Protein AF-A0AAD4BTI7-F1 (afdb_monomer_lite)

Organism: NCBI:txid1328754

pLDDT: mean 73.17, std 23.06, range [28.8, 98.56]

Structure (mmCIF, N/CA/C/O backbone):
data_AF-A0AAD4BTI7-F1
#
_entry.id   AF-A0AAD4BTI7-F1
#
loop_
_atom_site.group_PDB
_atom_site.id
_atom_site.type_symbol
_atom_site.label_atom_id
_atom_site.label_alt_id
_atom_site.label_comp_id
_atom_site.label_asym_id
_atom_site.label_entity_id
_atom_site.label_seq_id
_atom_site.pdbx_PDB_ins_code
_atom_site.Cartn_x
_atom_site.Cartn_y
_atom_site.Cartn_z
_atom_site.occupancy
_atom_site.B_iso_or_equiv
_atom_site.auth_seq_id
_atom_site.auth_comp_id
_atom_site.auth_asym_id
_atom_site.auth_atom_id
_atom_site.pdbx_PDB_model_num
ATOM 1 N N . MET A 1 1 ? -58.057 36.905 96.998 1.00 42.84 1 MET A N 1
ATOM 2 C CA . MET A 1 1 ? -57.028 35.950 96.533 1.00 42.84 1 MET A CA 1
ATOM 3 C C . MET A 1 1 ? -57.250 35.734 95.048 1.00 42.84 1 MET A C 1
ATOM 5 O O . MET A 1 1 ? -58.373 35.432 94.691 1.00 42.84 1 MET A O 1
ATOM 9 N N . SER A 1 2 ? -56.323 35.870 94.119 1.00 43.56 2 SER A N 1
ATOM 10 C CA . SER A 1 2 ? -55.126 36.695 93.986 1.00 43.56 2 SER A CA 1
ATOM 11 C C . SER A 1 2 ? -54.918 36.781 92.474 1.00 43.56 2 SER A C 1
ATOM 13 O O . SER A 1 2 ? -55.011 35.772 91.779 1.00 43.56 2 SER A O 1
ATOM 15 N N . SER A 1 3 ? -54.704 37.990 91.977 1.00 47.25 3 SER A N 1
ATOM 16 C CA . SER A 1 3 ? -54.407 38.303 90.582 1.00 47.25 3 SER A CA 1
ATOM 17 C C . SER A 1 3 ? -53.059 37.708 90.160 1.00 47.25 3 SER A C 1
ATOM 19 O O . SER A 1 3 ? -52.110 37.759 90.939 1.00 47.25 3 SER A O 1
ATOM 21 N N . SER A 1 4 ? -52.931 37.217 88.924 1.00 51.62 4 SER A N 1
ATOM 22 C CA . SER A 1 4 ? -51.620 37.073 88.276 1.00 51.62 4 SER A CA 1
ATOM 23 C C . SER A 1 4 ? -51.770 37.120 86.755 1.00 51.62 4 SER A C 1
ATOM 25 O O . SER A 1 4 ? -52.083 36.129 86.098 1.00 51.62 4 SER A O 1
ATOM 27 N N . SER A 1 5 ? -51.593 38.325 86.213 1.00 50.72 5 SER A N 1
ATOM 28 C CA . SER A 1 5 ? -51.442 38.590 84.784 1.00 50.72 5 SER A CA 1
ATOM 29 C C . SER A 1 5 ? -50.003 38.287 84.373 1.00 50.72 5 SER A C 1
ATOM 31 O O . SER A 1 5 ? -49.084 39.008 84.760 1.00 50.72 5 SER A O 1
ATOM 33 N N . ALA A 1 6 ? -49.801 37.244 83.568 1.00 54.03 6 ALA A N 1
ATOM 34 C CA . ALA A 1 6 ? -48.514 36.944 82.950 1.00 54.03 6 ALA A CA 1
ATOM 35 C C . ALA A 1 6 ? -48.370 37.718 81.628 1.00 54.03 6 ALA A C 1
ATOM 37 O O . ALA A 1 6 ? -49.007 37.415 80.618 1.00 54.03 6 ALA A O 1
ATOM 38 N N . SER A 1 7 ? -47.530 38.748 81.680 1.00 53.06 7 SER A N 1
ATOM 39 C CA . SER A 1 7 ? -47.082 39.578 80.565 1.00 53.06 7 SER A CA 1
ATOM 40 C C . SER A 1 7 ? -46.252 38.755 79.572 1.00 53.06 7 SER A C 1
ATOM 42 O O . SER A 1 7 ? -45.183 38.250 79.912 1.00 53.06 7 SER A O 1
ATOM 44 N N . LYS A 1 8 ? -46.738 38.619 78.332 1.00 55.62 8 LYS A N 1
ATOM 45 C CA . LYS A 1 8 ? -45.965 38.098 77.196 1.00 55.62 8 LYS A CA 1
ATOM 46 C C . LYS A 1 8 ? -45.049 39.212 76.685 1.00 55.62 8 LYS A C 1
ATOM 48 O O . LYS A 1 8 ? -45.480 40.067 75.919 1.00 55.62 8 LYS A O 1
ATOM 53 N N . HIS A 1 9 ? -43.795 39.219 77.124 1.00 47.47 9 HIS A N 1
ATOM 54 C CA . HIS A 1 9 ? -42.741 40.001 76.482 1.00 47.47 9 HIS A CA 1
ATOM 55 C C . HIS A 1 9 ? -42.225 39.233 75.257 1.00 47.47 9 HIS A C 1
ATOM 57 O O . HIS A 1 9 ? -41.442 38.295 75.386 1.00 47.47 9 HIS A O 1
ATOM 63 N N . SER A 1 10 ? -42.682 39.631 74.067 1.00 51.66 10 SER A N 1
ATOM 64 C CA . SER A 1 10 ? -42.023 39.296 72.802 1.00 51.66 10 SER A CA 1
ATOM 65 C C . SER A 1 10 ? -40.687 40.028 72.742 1.00 51.66 10 SER A C 1
ATOM 67 O O . SER A 1 10 ? -40.633 41.228 72.479 1.00 51.66 10 SER A O 1
ATOM 69 N N . ILE A 1 11 ? -39.605 39.299 72.995 1.00 52.94 11 ILE A N 1
ATOM 70 C CA . ILE A 1 11 ? -38.251 39.747 72.688 1.00 52.94 11 ILE A CA 1
ATOM 71 C C . ILE A 1 11 ? -38.087 39.581 71.174 1.00 52.94 11 ILE A C 1
ATOM 73 O O . ILE A 1 11 ? -37.879 38.474 70.684 1.00 52.94 11 ILE A O 1
ATOM 77 N N . ASN A 1 12 ? -38.233 40.679 70.428 1.00 56.25 12 ASN A N 1
ATOM 78 C CA . ASN A 1 12 ? -37.750 40.764 69.051 1.00 56.25 12 ASN A CA 1
ATOM 79 C C . ASN A 1 12 ? -36.225 40.649 69.107 1.00 56.25 12 ASN A C 1
ATOM 81 O O . ASN A 1 12 ? -35.528 41.631 69.361 1.00 56.25 12 ASN A O 1
ATOM 85 N N . VAL A 1 13 ? -35.718 39.431 68.918 1.00 55.97 13 VAL A N 1
ATOM 86 C CA . VAL A 1 13 ? -34.302 39.182 68.665 1.00 55.97 13 VAL A CA 1
ATOM 87 C C . VAL A 1 13 ? -34.000 39.820 67.317 1.00 55.97 13 VAL A C 1
ATOM 89 O O . VAL A 1 13 ? -34.329 39.296 66.258 1.00 55.97 13 VAL A O 1
ATOM 92 N N . THR A 1 14 ? -33.445 41.023 67.376 1.00 56.34 14 THR A N 1
ATOM 93 C CA . THR A 1 14 ? -32.837 41.710 66.247 1.00 56.34 14 THR A CA 1
ATOM 94 C C . THR A 1 14 ? -31.782 40.783 65.647 1.00 56.34 14 THR A C 1
ATOM 96 O O . THR A 1 14 ? -30.771 40.518 66.301 1.00 56.34 14 THR A O 1
ATOM 99 N N . ASN A 1 15 ? -32.037 40.283 64.433 1.00 57.31 15 ASN A N 1
ATOM 100 C CA . ASN A 1 15 ? -31.070 39.564 63.606 1.00 57.31 15 ASN A CA 1
ATOM 101 C C . ASN A 1 15 ? -29.755 40.345 63.583 1.00 57.31 15 ASN A C 1
ATOM 103 O O . ASN A 1 15 ? -29.665 41.433 63.010 1.00 57.31 15 ASN A O 1
ATOM 107 N N . SER A 1 16 ? -28.756 39.805 64.278 1.00 55.41 16 SER A N 1
ATOM 108 C CA . SER A 1 16 ? -27.434 40.404 64.361 1.00 55.41 16 SER A CA 1
ATOM 109 C C . SER A 1 16 ? -26.764 40.290 62.983 1.00 55.41 16 SER A C 1
ATOM 111 O O . SER A 1 16 ? -26.857 39.221 62.374 1.00 55.41 16 SER A O 1
ATOM 113 N N . PRO A 1 17 ? -26.067 41.327 62.476 1.00 56.75 17 PRO A N 1
ATOM 114 C CA . PRO A 1 17 ? -25.443 41.327 61.144 1.00 56.75 17 PRO A CA 1
ATOM 115 C C . PRO A 1 17 ? -24.525 40.126 60.875 1.00 56.75 17 PRO A C 1
ATOM 117 O O . PRO A 1 17 ? -24.327 39.740 59.734 1.00 56.75 17 PRO A O 1
ATOM 120 N N . ILE A 1 18 ? -24.000 39.513 61.938 1.00 55.84 18 ILE A N 1
ATOM 121 C CA . ILE A 1 18 ? -23.091 38.361 61.915 1.00 55.84 18 ILE A CA 1
ATOM 122 C C . ILE A 1 18 ? -23.794 37.072 61.452 1.00 55.84 18 ILE A C 1
ATOM 124 O O . ILE A 1 18 ? -23.172 36.212 60.835 1.00 55.84 18 ILE A O 1
ATOM 128 N N . GLN A 1 19 ? -25.093 36.935 61.723 1.00 58.09 19 GLN A N 1
ATOM 129 C CA . GLN A 1 19 ? -25.856 35.730 61.390 1.00 58.09 19 GLN A CA 1
ATOM 130 C C . GLN A 1 19 ? -26.202 35.678 59.894 1.00 58.09 19 GLN A C 1
ATOM 132 O O . GLN A 1 19 ? -26.163 34.615 59.285 1.00 58.09 19 GLN A O 1
ATOM 137 N N . VAL A 1 20 ? -26.413 36.850 59.283 1.00 63.34 20 VAL A N 1
ATOM 138 C CA . VAL A 1 20 ? -26.642 37.003 57.838 1.00 63.34 20 VAL A CA 1
ATOM 139 C C . VAL A 1 20 ? -25.385 36.648 57.029 1.00 63.34 20 VAL A C 1
ATOM 141 O O . VAL A 1 20 ? -25.490 36.077 55.946 1.00 63.34 20 VAL A O 1
ATOM 144 N N . THR A 1 21 ? -24.187 36.925 57.556 1.00 63.41 21 THR A N 1
ATOM 145 C CA . THR A 1 21 ? -22.921 36.625 56.864 1.00 63.41 21 THR A CA 1
ATOM 146 C C . THR A 1 21 ? -22.621 35.125 56.809 1.00 63.41 21 THR A C 1
ATOM 148 O O . THR A 1 21 ? -22.215 34.620 55.766 1.00 63.41 21 THR A O 1
ATOM 151 N N . LEU A 1 22 ? -22.872 34.390 57.898 1.00 68.62 22 LEU A N 1
ATOM 152 C CA . LEU A 1 22 ? -22.635 32.940 57.959 1.00 68.62 22 LEU A CA 1
ATOM 153 C C . LEU A 1 22 ? -23.599 32.144 57.068 1.00 68.62 22 LEU A C 1
ATOM 155 O O . LEU A 1 22 ? -23.212 31.134 56.482 1.00 68.62 22 LEU A O 1
ATOM 159 N N . GLU A 1 23 ? -24.848 32.596 56.941 1.00 76.50 23 GLU A N 1
ATOM 160 C CA . GLU A 1 23 ? -25.830 31.967 56.052 1.00 76.50 23 GLU A CA 1
ATOM 161 C C . GLU A 1 23 ? -25.454 32.146 54.573 1.00 76.50 23 GLU A C 1
ATOM 163 O O . GLU A 1 23 ? -25.562 31.195 53.797 1.00 76.50 23 GLU A O 1
ATOM 168 N N . ALA A 1 24 ? -24.928 33.317 54.194 1.00 78.75 24 ALA A N 1
ATOM 169 C CA . ALA A 1 24 ? -24.446 33.577 52.837 1.00 78.75 24 ALA A CA 1
ATOM 170 C C . ALA A 1 24 ? -23.217 32.722 52.466 1.00 78.75 24 ALA A C 1
ATOM 172 O O . ALA A 1 24 ? -23.157 32.175 51.365 1.00 78.75 24 ALA A O 1
ATOM 173 N N . GLU A 1 25 ? -22.263 32.545 53.386 1.00 83.38 25 GLU A N 1
ATOM 174 C CA . GLU A 1 25 ? -21.095 31.674 53.169 1.00 83.38 25 GLU A CA 1
ATOM 175 C C . GLU A 1 25 ? -21.493 30.198 53.025 1.00 83.38 25 GLU A C 1
ATOM 177 O O . GLU A 1 25 ? -20.957 29.478 52.179 1.00 83.38 25 GLU A O 1
ATOM 182 N N . CYS A 1 26 ? -22.467 29.745 53.820 1.00 83.62 26 CYS A N 1
ATOM 183 C CA . CYS A 1 26 ? -22.965 28.374 53.758 1.00 83.62 26 CYS A CA 1
ATOM 184 C C . CYS A 1 26 ? -23.672 28.091 52.421 1.00 83.62 26 CYS A C 1
ATOM 186 O O . CYS A 1 26 ? -23.472 27.032 51.821 1.00 83.62 26 CYS A O 1
ATOM 188 N N . LEU A 1 27 ? -24.443 29.064 51.923 1.00 85.00 27 LEU A N 1
ATOM 189 C CA . LEU A 1 27 ? -25.140 28.978 50.640 1.00 85.00 27 LEU A CA 1
ATOM 190 C C . LEU A 1 27 ? -24.156 28.980 49.458 1.00 85.00 27 LEU A C 1
ATOM 192 O O . LEU A 1 27 ? -24.259 28.125 48.583 1.00 85.00 27 LEU A O 1
ATOM 196 N N . HIS A 1 28 ? -23.125 29.828 49.491 1.00 80.50 28 HIS A N 1
ATOM 197 C CA . HIS A 1 28 ? -22.071 29.841 48.469 1.00 80.50 28 HIS A CA 1
ATOM 198 C C . HIS A 1 28 ? -21.292 28.511 48.412 1.00 80.50 28 HIS A C 1
ATOM 200 O O . HIS A 1 28 ? -20.989 27.992 47.337 1.00 80.50 28 HIS A O 1
ATOM 206 N N . LEU A 1 29 ? -20.987 27.909 49.567 1.00 87.38 29 LEU A N 1
ATOM 207 C CA . LEU A 1 29 ? -20.290 26.619 49.626 1.00 87.38 29 LEU A CA 1
ATOM 208 C C . LEU A 1 29 ? -21.158 25.459 49.101 1.00 87.38 29 LEU A C 1
ATOM 210 O O . LEU A 1 29 ? -20.639 24.479 48.558 1.00 87.38 29 LEU A O 1
ATOM 214 N N . GLN A 1 30 ? -22.475 25.552 49.288 1.00 90.19 30 GLN A N 1
ATOM 215 C CA . GLN A 1 30 ? -23.449 24.608 48.746 1.00 90.19 30 GLN A CA 1
ATOM 216 C C . GLN A 1 30 ? -23.515 24.725 47.216 1.00 90.19 30 GLN A C 1
ATOM 218 O O . GLN A 1 30 ? -23.368 23.711 46.530 1.00 90.19 30 GLN A O 1
ATOM 223 N N . GLU A 1 31 ? -23.640 25.946 46.691 1.00 89.62 31 GLU A N 1
ATOM 224 C CA . GLU A 1 31 ? -23.652 26.229 45.251 1.00 89.62 31 GLU A CA 1
ATOM 225 C C . GLU A 1 31 ? -22.364 25.746 44.568 1.00 89.62 31 GLU A C 1
ATOM 227 O O . GLU A 1 31 ? -22.422 25.088 43.530 1.00 89.62 31 GLU A O 1
ATOM 232 N N . GLU A 1 32 ? -21.193 25.954 45.179 1.00 87.94 32 GLU A N 1
ATOM 233 C CA . GLU A 1 32 ? -19.917 25.475 44.632 1.00 87.94 32 GLU A CA 1
ATOM 234 C C . GLU A 1 32 ? -19.842 23.937 44.579 1.00 87.94 32 GLU A C 1
ATOM 236 O O . GLU A 1 32 ? -19.328 23.350 43.621 1.00 87.94 32 GLU A O 1
ATOM 241 N N . LYS A 1 33 ? -20.368 23.246 45.598 1.00 88.94 33 LYS A N 1
ATOM 242 C CA . LYS A 1 33 ? -20.420 21.775 45.622 1.00 88.94 33 LYS A CA 1
ATOM 243 C C . LYS A 1 33 ? -21.387 21.225 44.580 1.00 88.94 33 LYS A C 1
ATOM 245 O O . LYS A 1 33 ? -21.105 20.181 43.988 1.00 88.94 33 LYS A O 1
ATOM 250 N N . GLU A 1 34 ? -22.515 21.889 44.369 1.00 90.50 34 GLU A N 1
ATOM 251 C CA . GLU A 1 34 ? -23.485 21.516 43.341 1.00 90.50 34 GLU A CA 1
ATOM 252 C C . GLU A 1 34 ? -22.921 21.763 41.940 1.00 90.50 34 GLU A C 1
ATOM 254 O O . GLU A 1 34 ? -22.962 20.849 41.115 1.00 90.50 34 GLU A O 1
ATOM 259 N N . ALA A 1 35 ? -22.253 22.899 41.720 1.00 88.50 35 ALA A N 1
ATOM 260 C CA . ALA A 1 35 ? -21.544 23.199 40.479 1.00 88.50 35 ALA A CA 1
ATOM 261 C C . ALA A 1 35 ? -20.446 22.166 40.177 1.00 88.50 35 ALA A C 1
ATOM 263 O O . ALA A 1 35 ? -20.365 21.666 39.056 1.00 88.50 35 ALA A O 1
ATOM 264 N N . LYS A 1 36 ? -19.650 21.752 41.176 1.00 85.81 36 LYS A N 1
ATOM 265 C CA . LYS A 1 36 ? -18.640 20.687 41.008 1.00 85.81 36 LYS A CA 1
ATOM 266 C C . LYS A 1 36 ? -19.263 19.340 40.658 1.00 85.81 36 LYS A C 1
ATOM 268 O O . LYS A 1 36 ? -18.734 18.628 39.810 1.00 85.81 36 LYS A O 1
ATOM 273 N N . LYS A 1 37 ? -20.385 18.973 41.283 1.00 87.00 37 LYS A N 1
ATOM 274 C CA . LYS A 1 37 ? -21.107 17.734 40.946 1.00 87.00 37 LYS A CA 1
ATOM 275 C C . LYS A 1 37 ? -21.705 17.796 39.544 1.00 87.00 37 LYS A C 1
ATOM 277 O O . LYS A 1 37 ? -21.722 16.784 38.849 1.00 87.00 37 LYS A O 1
ATOM 282 N N . GLU A 1 38 ? -22.202 18.953 39.124 1.00 89.12 38 GLU A N 1
ATOM 283 C CA . GLU A 1 38 ? -22.709 19.152 37.770 1.00 89.12 38 GLU A CA 1
ATOM 284 C C . GLU A 1 38 ? -21.577 19.106 36.735 1.00 89.12 38 GLU A C 1
ATOM 286 O O . GLU A 1 38 ? -21.723 18.449 35.706 1.00 89.12 38 GLU A O 1
ATOM 291 N N . GLU A 1 39 ? -20.419 19.698 37.035 1.00 88.62 39 GLU A N 1
ATOM 292 C CA . GLU A 1 39 ? -19.218 19.576 36.207 1.00 88.62 39 GLU A CA 1
ATOM 293 C C . GLU A 1 39 ? -18.745 18.119 36.130 1.00 88.62 39 GLU A C 1
ATOM 295 O O . GLU A 1 39 ? -18.436 17.640 35.046 1.00 88.62 39 GLU A O 1
ATOM 300 N N . GLN A 1 40 ? -18.758 17.377 37.240 1.00 86.75 40 GLN A N 1
ATOM 301 C CA . GLN A 1 40 ? -18.432 15.946 37.259 1.00 86.75 40 GLN A CA 1
ATOM 302 C C . GLN A 1 40 ? -19.394 15.110 36.416 1.00 86.75 40 GLN A C 1
ATOM 304 O O . GLN A 1 40 ? -18.966 14.179 35.739 1.00 86.75 40 GLN A O 1
ATOM 309 N N . LYS A 1 41 ? -20.685 15.455 36.417 1.00 87.50 41 LYS A N 1
ATOM 310 C CA . LYS A 1 41 ? -21.686 14.794 35.573 1.00 87.50 41 LYS A CA 1
ATOM 311 C C . LYS A 1 41 ? -21.497 15.121 34.092 1.00 87.50 41 LYS A C 1
ATOM 313 O O . LYS A 1 41 ? -21.620 14.223 33.266 1.00 87.50 41 LYS A O 1
ATOM 318 N N . LYS A 1 42 ? -21.206 16.381 33.754 1.00 90.69 42 LYS A N 1
ATOM 319 C CA . LYS A 1 42 ? -21.008 16.825 32.362 1.00 90.69 42 LYS A CA 1
ATOM 320 C C . LYS A 1 42 ? -19.669 16.354 31.789 1.00 90.69 42 LYS A C 1
ATOM 322 O O . LYS A 1 42 ? -19.609 15.952 30.634 1.00 90.69 42 LYS A O 1
ATOM 327 N N . ASN A 1 43 ? -18.623 16.339 32.611 1.00 83.75 43 ASN A N 1
ATOM 328 C CA . ASN A 1 43 ? -17.246 16.048 32.220 1.00 83.75 43 ASN A CA 1
ATOM 329 C C . ASN A 1 43 ? -16.733 14.766 32.883 1.00 83.75 43 ASN A C 1
ATOM 331 O O . ASN A 1 43 ? -15.617 14.752 33.397 1.00 83.75 43 ASN A O 1
ATOM 335 N N . GLY A 1 44 ? -17.519 13.683 32.874 1.00 81.88 44 GLY A N 1
ATOM 336 C CA . GLY A 1 44 ? -17.154 12.426 33.546 1.00 81.88 44 GLY A CA 1
ATOM 337 C C . GLY A 1 44 ? -15.739 11.933 33.211 1.00 81.88 44 GLY A C 1
ATOM 338 O O . GLY A 1 44 ? -15.018 11.498 34.103 1.00 81.88 44 GLY A O 1
ATOM 339 N N . ILE A 1 45 ? -15.292 12.120 31.962 1.00 85.69 45 ILE A N 1
ATOM 340 C CA . ILE A 1 45 ? -13.935 11.781 31.491 1.00 85.69 45 ILE A CA 1
ATOM 341 C C . ILE A 1 45 ? -12.840 12.529 32.275 1.00 85.69 45 ILE A C 1
ATOM 343 O O . ILE A 1 45 ? -11.826 11.932 32.620 1.00 85.69 45 ILE A O 1
ATOM 347 N N . LYS A 1 46 ? -13.046 13.809 32.619 1.00 85.75 46 LYS A N 1
ATOM 348 C CA . LYS A 1 46 ? -12.077 14.631 33.374 1.00 85.75 46 LYS A CA 1
ATOM 349 C C . LYS A 1 46 ? -11.864 14.123 34.804 1.00 85.75 46 LYS A C 1
ATOM 351 O O . LYS A 1 46 ? -10.820 14.389 35.392 1.00 85.75 46 LYS A O 1
ATOM 356 N N . PHE A 1 47 ? -12.850 13.422 35.363 1.00 83.62 47 PHE A N 1
ATOM 357 C CA . PHE A 1 47 ? -12.849 12.958 36.751 1.00 83.62 47 PHE A CA 1
ATOM 358 C C . PHE A 1 47 ? -12.737 11.437 36.880 1.00 83.62 47 PHE A C 1
ATOM 360 O O . PHE A 1 47 ? -12.915 10.910 37.980 1.00 83.62 47 PHE A O 1
ATOM 367 N N . PHE A 1 48 ? -12.438 10.724 35.789 1.00 81.69 48 PHE A N 1
ATOM 368 C CA . PHE A 1 48 ? -12.118 9.305 35.878 1.00 81.69 48 PHE A CA 1
ATOM 369 C C . PHE A 1 48 ? -10.854 9.128 36.738 1.00 81.69 48 PHE A C 1
ATOM 371 O O . PHE A 1 48 ? -9.846 9.786 36.472 1.00 81.69 48 PHE A O 1
ATOM 378 N N . PRO A 1 49 ? -10.886 8.283 37.786 1.00 86.38 49 PRO A N 1
ATOM 379 C CA . PRO A 1 49 ? -9.716 8.044 38.617 1.00 86.38 49 PRO A CA 1
ATOM 380 C C . PRO A 1 49 ? -8.592 7.444 37.768 1.00 86.38 49 PRO A C 1
ATOM 382 O O . PRO A 1 49 ? -8.788 6.440 37.083 1.00 86.38 49 PRO A O 1
ATOM 385 N N . PHE A 1 50 ? -7.414 8.067 37.807 1.00 84.62 50 PHE A N 1
ATOM 386 C CA . PHE A 1 50 ? -6.221 7.526 37.165 1.00 84.62 50 PHE A CA 1
ATOM 387 C C . PHE A 1 50 ? -5.783 6.259 37.903 1.00 84.62 50 PHE A C 1
ATOM 389 O O . PHE A 1 50 ? -5.765 6.228 39.135 1.00 84.62 50 PHE A O 1
ATOM 396 N N . ALA A 1 51 ? -5.427 5.214 37.158 1.00 87.31 51 ALA A N 1
ATOM 397 C CA . ALA A 1 51 ? -4.769 4.060 37.751 1.00 87.31 51 ALA A CA 1
ATOM 398 C C . ALA A 1 51 ? -3.362 4.478 38.216 1.00 87.31 51 ALA A C 1
ATOM 400 O O . ALA A 1 51 ? -2.651 5.153 37.471 1.00 87.31 51 ALA A O 1
ATOM 401 N N . ASP A 1 52 ? -2.962 4.082 39.429 1.00 90.19 52 ASP A N 1
ATOM 402 C CA . ASP A 1 52 ? -1.624 4.342 39.983 1.00 90.19 52 ASP A CA 1
ATOM 403 C C . ASP A 1 52 ? -0.592 3.394 39.348 1.00 90.19 52 ASP A C 1
ATOM 405 O O . ASP A 1 52 ? -0.081 2.458 39.962 1.00 90.19 52 ASP A O 1
ATOM 409 N N . VAL A 1 53 ? -0.383 3.574 38.044 1.00 91.69 53 VAL A N 1
ATOM 410 C CA . VAL A 1 53 ? 0.536 2.795 37.215 1.00 91.69 53 VAL A CA 1
ATOM 411 C C . VAL A 1 53 ? 1.567 3.774 36.656 1.00 91.69 53 VAL A C 1
ATOM 413 O O . VAL A 1 53 ? 1.175 4.830 36.151 1.00 91.69 53 VAL A O 1
ATOM 416 N N . PRO A 1 54 ? 2.879 3.475 36.737 1.00 90.75 54 PRO A N 1
ATOM 417 C CA . PRO A 1 54 ? 3.893 4.342 36.151 1.00 90.75 54 PRO A CA 1
ATOM 418 C C . PRO A 1 54 ? 3.603 4.564 34.659 1.00 90.75 54 PRO A C 1
ATOM 420 O O . PRO A 1 54 ? 3.120 3.643 33.990 1.00 90.75 54 PRO A O 1
ATOM 423 N N . PRO A 1 55 ? 3.892 5.765 34.120 1.00 86.88 55 PRO A N 1
ATOM 424 C CA . PRO A 1 55 ? 3.665 6.040 32.711 1.00 86.88 55 PRO A CA 1
ATOM 425 C C . PRO A 1 55 ? 4.410 5.001 31.861 1.00 86.88 55 PRO A C 1
ATOM 427 O O . PRO A 1 55 ? 5.557 4.664 32.182 1.00 86.88 55 PRO A O 1
ATOM 430 N N . PRO A 1 56 ? 3.790 4.484 30.785 1.00 85.69 56 PRO A N 1
ATOM 431 C CA . PRO A 1 56 ? 4.461 3.565 29.881 1.00 85.69 56 PRO A CA 1
ATOM 432 C C . PRO A 1 56 ? 5.779 4.173 29.395 1.00 85.69 56 PRO A C 1
ATOM 434 O O . PRO A 1 56 ? 5.822 5.341 29.007 1.00 85.69 56 PRO A O 1
ATOM 437 N N . SER A 1 57 ? 6.857 3.383 29.372 1.00 89.75 57 SER A N 1
ATOM 438 C CA . SER A 1 57 ? 8.161 3.844 28.865 1.00 89.75 57 SER A CA 1
ATOM 439 C C . SER A 1 57 ? 8.123 4.242 27.383 1.00 89.75 57 SER A C 1
ATOM 441 O O . SER A 1 57 ? 9.054 4.869 26.885 1.00 89.75 57 SER A O 1
ATOM 443 N N . THR A 1 58 ? 7.055 3.884 26.671 1.00 83.19 58 THR A N 1
ATOM 444 C CA . THR A 1 58 ? 6.810 4.251 25.280 1.00 83.19 58 THR A CA 1
ATOM 445 C C . THR A 1 58 ? 5.388 4.775 25.158 1.00 83.19 58 THR A C 1
ATOM 447 O O . THR A 1 58 ? 4.444 4.098 25.562 1.00 83.19 58 THR A O 1
ATOM 450 N N . ILE A 1 59 ? 5.235 5.982 24.610 1.00 79.62 59 ILE A N 1
ATOM 451 C CA . ILE A 1 59 ? 3.919 6.561 24.333 1.00 79.62 59 ILE A CA 1
ATOM 452 C C . ILE A 1 59 ? 3.230 5.655 23.301 1.00 79.62 59 ILE A C 1
ATOM 454 O O . ILE A 1 59 ? 3.808 5.434 22.233 1.00 79.62 59 ILE A O 1
ATOM 458 N N . PRO A 1 60 ? 2.037 5.111 23.593 1.00 79.44 60 PRO A N 1
ATOM 459 C CA . PRO A 1 60 ? 1.330 4.269 22.642 1.00 79.44 60 PRO A CA 1
ATOM 460 C C . PRO A 1 60 ? 1.008 5.082 21.387 1.00 79.44 60 PRO A C 1
ATOM 462 O O . PRO A 1 60 ? 0.389 6.149 21.453 1.00 79.44 60 PRO A O 1
ATOM 465 N N . ILE A 1 61 ? 1.450 4.584 20.232 1.00 80.38 61 ILE A N 1
ATOM 466 C CA . ILE A 1 61 ? 1.171 5.216 18.946 1.00 80.38 61 ILE A CA 1
ATOM 467 C C . ILE A 1 61 ? -0.320 5.025 18.663 1.00 80.38 61 ILE A C 1
ATOM 469 O O . ILE A 1 61 ? -0.761 3.956 18.253 1.00 80.38 61 ILE A O 1
ATOM 473 N N . THR A 1 62 ? -1.106 6.064 18.938 1.00 83.69 62 THR A N 1
ATOM 474 C CA . THR A 1 62 ? -2.560 6.021 18.757 1.00 83.69 62 THR A CA 1
ATOM 475 C C . THR A 1 62 ? -2.902 6.311 17.300 1.00 83.69 62 THR A C 1
ATOM 477 O O . THR A 1 62 ? -2.390 7.264 16.708 1.00 83.69 62 THR A O 1
ATOM 480 N N . GLN A 1 63 ? -3.762 5.481 16.716 1.00 90.56 63 GLN A N 1
ATOM 481 C CA . GLN A 1 63 ? -4.271 5.668 15.359 1.00 90.56 63 GLN A CA 1
ATOM 482 C C . GLN A 1 63 ? -5.241 6.851 15.302 1.00 90.56 63 GLN A C 1
ATOM 484 O O . GLN A 1 63 ? -5.885 7.196 16.292 1.00 90.56 63 GLN A O 1
ATOM 489 N N . SER A 1 64 ? -5.378 7.467 14.124 1.00 88.94 64 SER A N 1
ATOM 490 C CA . SER A 1 64 ? -6.368 8.532 13.935 1.00 88.94 64 SER A CA 1
ATOM 491 C C . SER A 1 64 ? -7.780 8.029 14.278 1.00 88.94 64 SER A C 1
ATOM 493 O O . SER A 1 64 ? -8.171 6.967 13.777 1.00 88.94 64 SER A O 1
ATOM 495 N N . PRO A 1 65 ? -8.591 8.801 15.030 1.00 86.75 65 PRO A N 1
ATOM 496 C CA . PRO A 1 65 ? -9.986 8.456 15.306 1.00 86.75 65 PRO A CA 1
ATOM 497 C C . PRO A 1 65 ? -10.809 8.187 14.040 1.00 86.75 65 PRO A C 1
ATOM 499 O O . PRO A 1 65 ? -11.685 7.326 14.038 1.00 86.75 65 PRO A O 1
ATOM 502 N N . LEU A 1 66 ? -10.504 8.883 12.937 1.00 87.56 66 LEU A N 1
ATOM 503 C CA . LEU A 1 66 ? -11.177 8.672 11.654 1.00 87.56 66 LEU A CA 1
ATOM 504 C C . LEU A 1 66 ? -10.872 7.284 11.077 1.00 87.56 66 LEU A C 1
ATOM 506 O O . LEU A 1 66 ? -11.776 6.610 10.586 1.00 87.56 66 LEU A O 1
ATOM 510 N N . THR A 1 67 ? -9.611 6.855 11.149 1.00 91.25 67 THR A N 1
ATOM 511 C CA . THR A 1 67 ? -9.176 5.532 10.686 1.00 91.25 67 THR A CA 1
ATOM 512 C C . THR A 1 67 ? -9.833 4.438 11.517 1.00 91.25 67 THR A C 1
ATOM 514 O O . THR A 1 67 ? -10.394 3.506 10.949 1.00 91.25 67 THR A O 1
ATOM 517 N N . LEU A 1 68 ? -9.854 4.591 12.844 1.00 92.56 68 LEU A N 1
ATOM 518 C CA . LEU A 1 68 ? -10.543 3.663 13.743 1.00 92.56 68 LEU A CA 1
ATOM 519 C C . LEU A 1 68 ? -12.047 3.597 13.456 1.00 92.56 68 LEU A C 1
ATOM 521 O O . LEU A 1 68 ? -12.602 2.511 13.357 1.00 92.56 68 LEU A O 1
ATOM 525 N N . CYS A 1 69 ? -12.706 4.738 13.239 1.00 93.00 69 CYS A N 1
ATOM 526 C CA . CYS A 1 69 ? -14.133 4.772 12.912 1.00 93.00 69 CYS A CA 1
ATOM 527 C C . CYS A 1 69 ? -14.446 4.013 11.614 1.00 93.00 69 CYS A C 1
ATOM 529 O O . CYS A 1 69 ? -15.400 3.236 11.573 1.00 93.00 69 CYS A O 1
ATOM 531 N N . LYS A 1 70 ? -13.635 4.202 10.566 1.00 93.94 70 LYS A N 1
ATOM 532 C CA . LYS A 1 70 ? -13.764 3.436 9.319 1.00 93.94 70 LYS A CA 1
ATOM 533 C C . LYS A 1 70 ? -13.523 1.945 9.540 1.00 93.94 70 LYS A C 1
ATOM 535 O O . LYS A 1 70 ? -14.243 1.126 8.976 1.00 93.94 70 LYS A O 1
ATOM 540 N N . LEU A 1 71 ? -12.568 1.604 10.404 1.00 95.94 71 LEU A N 1
ATOM 541 C CA . LEU A 1 71 ? -12.207 0.221 10.687 1.00 95.94 71 LEU A CA 1
ATOM 542 C C . LEU A 1 71 ? -13.355 -0.468 11.420 1.00 95.94 71 LEU A C 1
ATOM 544 O O . LEU A 1 71 ? -13.764 -1.548 11.027 1.00 95.94 71 LEU A O 1
ATOM 548 N N . CYS A 1 72 ? -13.964 0.177 12.413 1.00 94.56 72 CYS A N 1
ATOM 549 C CA . CYS A 1 72 ? -15.135 -0.371 13.101 1.00 94.56 72 CYS A CA 1
ATOM 550 C C . CYS A 1 72 ? -16.345 -0.559 12.171 1.00 94.56 72 CYS A C 1
ATOM 552 O O . CYS A 1 72 ? -17.183 -1.420 12.418 1.00 94.56 72 CYS A O 1
ATOM 554 N N . LYS A 1 73 ? -16.450 0.228 11.094 1.00 94.56 73 LYS A N 1
ATOM 555 C CA . LYS A 1 73 ? -17.513 0.090 10.086 1.00 94.56 73 LYS A CA 1
ATOM 556 C C . LYS A 1 73 ? -17.230 -0.983 9.032 1.00 94.56 73 LYS A C 1
ATOM 558 O O . LYS A 1 73 ? -18.097 -1.239 8.203 1.00 94.56 73 LYS A O 1
ATOM 563 N N . GLY A 1 74 ? -16.034 -1.574 9.029 1.00 93.81 74 GLY A N 1
ATOM 564 C CA . GLY A 1 74 ? -15.600 -2.469 7.957 1.00 93.81 74 GLY A CA 1
ATOM 565 C C . GLY A 1 74 ? -15.393 -1.762 6.615 1.00 93.81 74 GLY A C 1
ATOM 566 O O . GLY A 1 74 ? -15.393 -2.420 5.581 1.00 93.81 74 GLY A O 1
ATOM 567 N N . GLU A 1 75 ? -15.237 -0.433 6.607 1.00 94.81 75 GLU A N 1
ATOM 568 C CA . GLU A 1 75 ? -14.941 0.319 5.385 1.00 94.81 75 GLU A CA 1
ATOM 569 C C . GLU A 1 75 ? -13.489 0.089 4.944 1.00 94.81 75 GLU A C 1
ATOM 571 O O . GLU A 1 75 ? -12.597 -0.136 5.768 1.00 94.81 75 GLU A O 1
ATOM 576 N N . TYR A 1 76 ? -13.232 0.215 3.638 1.00 95.62 76 TYR A N 1
ATOM 577 C CA . TYR A 1 76 ? -11.875 0.125 3.108 1.00 95.62 76 TYR A CA 1
ATOM 578 C C . TYR A 1 76 ? -10.957 1.199 3.708 1.00 95.62 76 TYR A C 1
ATOM 580 O O . TYR A 1 76 ? -11.269 2.399 3.706 1.00 95.62 76 TYR A O 1
ATOM 588 N N . ILE A 1 77 ? -9.778 0.769 4.163 1.00 95.12 77 ILE A N 1
ATOM 589 C CA . ILE A 1 77 ? -8.743 1.648 4.712 1.00 95.12 77 ILE A CA 1
ATOM 590 C C . ILE A 1 77 ? -7.406 1.365 4.031 1.00 95.12 77 ILE A C 1
ATOM 592 O O . ILE A 1 77 ? -6.934 0.230 3.975 1.00 95.12 77 ILE A O 1
ATOM 596 N N . SER A 1 78 ? -6.761 2.433 3.555 1.00 95.56 78 SER A N 1
ATOM 597 C CA . SER A 1 78 ? -5.388 2.372 3.045 1.00 95.56 78 SER A CA 1
ATOM 598 C C . SER A 1 78 ? -4.410 1.954 4.149 1.00 95.56 78 SER A C 1
ATOM 600 O O . SER A 1 78 ? -4.427 2.518 5.245 1.00 95.56 78 SER A O 1
ATOM 602 N N . LEU A 1 79 ? -3.503 1.024 3.836 1.00 96.94 79 LEU A N 1
ATOM 603 C CA . LEU A 1 79 ? -2.440 0.582 4.742 1.00 96.94 79 LEU A CA 1
ATOM 604 C C . LEU A 1 79 ? -1.508 1.726 5.138 1.00 96.94 79 LEU A C 1
ATOM 606 O O . LEU A 1 79 ? -0.916 1.673 6.214 1.00 96.94 79 LEU A O 1
ATOM 610 N N . TYR A 1 80 ? -1.422 2.788 4.326 1.00 96.62 80 TYR A N 1
ATOM 611 C CA . TYR A 1 80 ? -0.634 3.976 4.649 1.00 96.62 80 TYR A CA 1
ATOM 612 C C . TYR A 1 80 ? -0.925 4.505 6.059 1.00 96.62 80 TYR A C 1
ATOM 614 O O . TYR A 1 80 ? 0.010 4.832 6.788 1.00 96.62 80 TYR A O 1
ATOM 622 N N . PHE A 1 81 ? -2.195 4.518 6.480 1.00 95.75 81 PHE A N 1
ATOM 623 C CA . PHE A 1 81 ? -2.608 5.024 7.795 1.00 95.75 81 PHE A CA 1
ATOM 624 C C . PHE A 1 81 ? -2.083 4.205 8.981 1.00 95.75 81 PHE A C 1
ATOM 626 O O . PHE A 1 81 ? -2.111 4.696 10.106 1.00 95.75 81 PHE A O 1
ATOM 633 N N . PHE A 1 82 ? -1.599 2.990 8.732 1.00 96.75 82 PHE A N 1
ATOM 634 C CA . PHE A 1 82 ? -1.003 2.112 9.735 1.00 96.75 82 PHE A CA 1
ATOM 635 C C . PHE A 1 82 ? 0.533 2.092 9.667 1.00 96.75 82 PHE A C 1
ATOM 637 O O . PHE A 1 82 ? 1.178 1.508 10.535 1.00 96.75 82 PHE A O 1
ATOM 644 N N . THR A 1 83 ? 1.149 2.745 8.676 1.00 97.06 83 THR A N 1
ATOM 645 C CA . THR A 1 83 ? 2.614 2.903 8.620 1.00 97.06 83 THR A CA 1
ATOM 646 C C . THR A 1 83 ? 3.105 3.855 9.713 1.00 97.06 83 THR A C 1
ATOM 648 O O . THR A 1 83 ? 2.378 4.765 10.113 1.00 97.06 83 THR A O 1
ATOM 651 N N . ASN A 1 84 ? 4.366 3.735 10.145 1.00 95.75 84 ASN A N 1
ATOM 652 C CA . ASN A 1 84 ? 4.959 4.670 11.115 1.00 95.75 84 ASN A CA 1
ATOM 653 C C . ASN A 1 84 ? 4.846 6.136 10.662 1.00 95.75 84 ASN A C 1
ATOM 655 O O . ASN A 1 84 ? 4.529 7.032 11.453 1.00 95.75 84 ASN A O 1
ATOM 659 N N . LYS A 1 85 ? 5.054 6.374 9.361 1.00 94.44 85 LYS A N 1
ATOM 660 C CA . LYS A 1 85 ? 4.896 7.696 8.751 1.00 94.44 85 LYS A CA 1
ATOM 661 C C . LYS A 1 85 ? 3.441 8.164 8.810 1.00 94.44 85 LYS A C 1
ATOM 663 O O . LYS A 1 85 ? 3.188 9.262 9.285 1.00 94.44 85 LYS A O 1
ATOM 668 N N . GLY A 1 86 ? 2.491 7.329 8.392 1.00 94.12 86 GLY A N 1
ATOM 669 C CA . GLY A 1 86 ? 1.066 7.664 8.425 1.00 94.12 86 GLY A CA 1
ATOM 670 C C . GLY A 1 86 ? 0.539 7.930 9.837 1.00 94.12 86 GLY A C 1
ATOM 671 O O . GLY A 1 86 ? -0.260 8.845 10.026 1.00 94.12 86 GLY A O 1
ATOM 672 N N . LEU A 1 87 ? 1.033 7.199 10.840 1.00 93.88 87 LEU A N 1
ATOM 673 C CA . LEU A 1 87 ? 0.713 7.434 12.249 1.00 93.88 87 LEU A CA 1
ATOM 674 C C . LEU A 1 87 ? 1.282 8.773 12.745 1.00 93.88 87 LEU A C 1
ATOM 676 O O . LEU A 1 87 ? 0.576 9.534 13.405 1.00 93.88 87 LEU A O 1
ATOM 680 N N . THR A 1 88 ? 2.519 9.107 12.370 1.00 92.00 88 THR A N 1
ATOM 681 C CA . THR A 1 88 ? 3.138 10.407 12.696 1.00 92.00 88 THR A CA 1
ATOM 682 C C . THR A 1 88 ? 2.406 11.570 12.020 1.00 92.00 88 THR A C 1
ATOM 684 O O . THR A 1 88 ? 2.142 12.601 12.648 1.00 92.00 88 THR A O 1
ATOM 687 N N . ASP A 1 89 ? 2.030 11.399 10.752 1.00 89.56 89 ASP A N 1
ATOM 688 C CA . ASP A 1 89 ? 1.253 12.377 9.988 1.00 89.56 89 ASP A CA 1
ATOM 689 C C . ASP A 1 89 ? -0.124 12.602 10.633 1.00 89.56 89 ASP A C 1
ATOM 691 O O . ASP A 1 89 ? -0.558 13.744 10.799 1.00 89.56 89 ASP A O 1
ATOM 695 N N . ALA A 1 90 ? -0.795 11.525 11.056 1.00 87.38 90 ALA A N 1
ATOM 696 C CA . ALA A 1 90 ? -2.080 11.585 11.746 1.00 87.38 90 ALA A CA 1
ATOM 697 C C . ALA A 1 90 ? -1.995 12.318 13.094 1.00 87.38 90 ALA A C 1
ATOM 699 O O . ALA A 1 90 ? -2.847 13.158 13.392 1.00 87.38 90 ALA A O 1
ATOM 700 N N . GLN A 1 91 ? -0.957 12.050 13.889 1.00 87.88 91 GLN A N 1
ATOM 701 C CA . GLN A 1 91 ? -0.716 12.758 15.150 1.00 87.88 91 GLN A CA 1
ATOM 702 C C . GLN A 1 91 ? -0.457 14.247 14.911 1.00 87.88 91 GLN A C 1
ATOM 704 O O . GLN A 1 91 ? -1.077 15.099 15.550 1.00 87.88 91 GLN A O 1
ATOM 709 N N . SER A 1 92 ? 0.387 14.571 13.931 1.00 85.44 92 SER A N 1
ATOM 710 C CA . SER A 1 92 ? 0.685 15.956 13.548 1.00 85.44 92 SER A CA 1
ATOM 711 C C . SER A 1 92 ? -0.574 16.707 13.114 1.00 85.44 92 SER A C 1
ATOM 713 O O . SER A 1 92 ? -0.753 17.882 13.438 1.00 85.44 92 SER A O 1
ATOM 715 N N . LEU A 1 93 ? -1.480 16.016 12.418 1.00 79.38 93 LEU A N 1
ATOM 716 C CA . LEU A 1 93 ? -2.763 16.568 12.016 1.00 79.38 93 LEU A CA 1
ATOM 717 C C . LEU A 1 93 ? -3.678 16.814 13.230 1.00 79.38 93 LEU A C 1
ATOM 719 O O . LEU A 1 93 ? -4.244 17.896 13.331 1.00 79.38 93 LEU A O 1
ATOM 723 N N . SER A 1 94 ? -3.745 15.884 14.190 1.00 77.06 94 SER A N 1
ATOM 724 C CA . SER A 1 94 ? -4.565 16.026 15.408 1.00 77.06 94 SER A CA 1
ATOM 725 C C . SER A 1 94 ? -4.173 17.221 16.287 1.00 77.06 94 SER A C 1
ATOM 727 O O . SER A 1 94 ? -5.033 17.844 16.902 1.00 77.06 94 SER A O 1
ATOM 729 N N . HIS A 1 95 ? -2.890 17.591 16.299 1.00 76.12 95 HIS A N 1
ATOM 730 C CA . HIS A 1 95 ? -2.395 18.733 17.072 1.00 76.12 95 HIS A CA 1
ATOM 731 C C . HIS A 1 95 ? -2.523 20.075 16.339 1.00 76.12 95 HIS A C 1
ATOM 733 O O . HIS A 1 95 ? -2.500 21.126 16.974 1.00 76.12 95 HIS A O 1
ATOM 739 N N . SER A 1 96 ? -2.622 20.058 15.006 1.00 64.25 96 SER A N 1
ATOM 740 C CA . SER A 1 96 ? -2.557 21.264 14.172 1.00 64.25 96 SER A CA 1
ATOM 741 C C . SER A 1 96 ? -3.926 21.847 13.812 1.00 64.25 96 SER A C 1
ATOM 743 O O . SER A 1 96 ? -3.976 22.928 13.215 1.00 64.25 96 SER A O 1
ATOM 745 N N . ILE A 1 97 ? -5.024 21.143 14.073 1.00 52.66 97 ILE A N 1
ATOM 746 C CA . ILE A 1 97 ? -6.324 21.521 13.522 1.00 52.66 97 ILE A CA 1
ATOM 747 C C . ILE A 1 97 ? -7.008 22.565 14.403 1.00 52.66 97 ILE A C 1
ATOM 749 O O . ILE A 1 97 ? -7.504 22.286 15.489 1.00 52.66 97 ILE A O 1
ATOM 753 N N . ASN A 1 98 ? -7.073 23.780 13.864 1.00 65.44 98 ASN A N 1
ATOM 754 C CA . ASN A 1 98 ? -8.205 24.666 14.073 1.00 65.44 98 ASN A CA 1
ATOM 755 C C . ASN A 1 98 ? -9.329 24.119 13.169 1.00 65.44 98 ASN A C 1
ATOM 757 O O . ASN A 1 98 ? -9.211 24.217 11.944 1.00 65.44 98 ASN A O 1
ATOM 761 N N . GLU A 1 99 ? -10.331 23.449 13.752 1.00 63.59 99 GLU A N 1
ATOM 762 C CA . GLU A 1 99 ? -11.397 22.696 13.043 1.00 63.59 99 GLU A CA 1
ATOM 763 C C . GLU A 1 99 ? -12.103 23.535 11.959 1.00 63.59 99 GLU A C 1
ATOM 765 O O . GLU A 1 99 ? -12.532 22.999 10.940 1.00 63.59 99 GLU A O 1
ATOM 770 N N . ASP A 1 100 ? -12.124 24.861 12.121 1.00 76.50 100 ASP A N 1
ATOM 771 C CA . ASP A 1 100 ? -12.844 25.796 11.250 1.00 76.50 100 ASP A CA 1
ATOM 772 C C . ASP A 1 100 ? -12.068 26.259 10.003 1.00 76.50 100 ASP A C 1
ATOM 774 O O . ASP A 1 100 ? -12.550 27.093 9.232 1.00 76.50 100 ASP A O 1
ATOM 778 N N . ALA A 1 101 ? -10.845 25.773 9.780 1.00 79.31 101 ALA A N 1
ATOM 779 C CA . ALA A 1 101 ? -10.041 26.225 8.652 1.00 79.31 101 ALA A CA 1
ATOM 780 C C . ALA A 1 101 ? -10.350 25.428 7.365 1.00 79.31 101 ALA A C 1
ATOM 782 O O . ALA A 1 101 ? -10.191 24.205 7.310 1.00 79.31 101 ALA A O 1
ATOM 783 N N . PHE A 1 102 ? -10.723 26.134 6.290 1.00 86.75 102 PHE A N 1
ATOM 784 C CA . PHE A 1 102 ? -10.976 25.573 4.955 1.00 86.75 102 PHE A CA 1
ATOM 785 C C . PHE A 1 102 ? -9.843 25.926 3.979 1.00 86.75 102 PHE A C 1
ATOM 787 O O . PHE A 1 102 ? -9.344 27.050 3.966 1.00 86.75 102 PHE A O 1
ATOM 794 N N . ALA A 1 103 ? -9.443 24.968 3.144 1.00 86.38 103 ALA A N 1
ATOM 795 C CA . ALA A 1 103 ? -8.584 25.179 1.985 1.00 86.38 103 ALA A CA 1
ATOM 796 C C . ALA A 1 103 ? -9.436 25.262 0.718 1.00 86.38 103 ALA A C 1
ATOM 798 O O . ALA A 1 103 ? -10.391 24.508 0.543 1.00 86.38 103 ALA A O 1
ATOM 799 N N . LEU A 1 104 ? -9.055 26.156 -0.189 1.00 91.50 104 LEU A N 1
ATOM 800 C CA . LEU A 1 104 ? -9.648 26.238 -1.515 1.00 91.50 104 LEU A CA 1
ATOM 801 C C . LEU A 1 104 ? -8.864 25.314 -2.459 1.00 91.50 104 LEU A C 1
ATOM 803 O O . LEU A 1 104 ? -7.723 25.616 -2.806 1.00 91.50 104 LEU A O 1
ATOM 807 N N . LEU A 1 105 ? -9.452 24.183 -2.852 1.00 89.56 105 LEU A N 1
ATOM 808 C CA . LEU A 1 105 ? -8.826 23.208 -3.753 1.00 89.56 105 LEU A CA 1
ATOM 809 C C . LEU A 1 105 ? -9.618 23.098 -5.061 1.00 89.56 105 LEU A C 1
ATOM 811 O O . LEU A 1 105 ? -10.846 23.034 -5.006 1.00 89.56 105 LEU A O 1
ATOM 815 N N . PRO A 1 106 ? -8.953 23.071 -6.231 1.00 90.62 106 PRO A N 1
ATOM 816 C CA . PRO A 1 106 ? -9.620 22.719 -7.479 1.00 90.62 106 PRO A CA 1
ATOM 817 C C . PRO A 1 106 ? -10.085 21.254 -7.431 1.00 90.62 106 PRO A C 1
ATOM 819 O O . PRO A 1 106 ? -9.349 20.380 -6.967 1.00 90.62 106 PRO A O 1
ATOM 822 N N . ASP A 1 107 ? -11.309 20.996 -7.875 1.00 86.44 107 ASP A N 1
ATOM 823 C CA . ASP A 1 107 ? -11.861 19.664 -8.090 1.00 86.44 107 ASP A CA 1
ATOM 824 C C . ASP A 1 107 ? -11.403 19.075 -9.438 1.00 86.44 107 ASP A C 1
ATOM 826 O O . ASP A 1 107 ? -10.622 19.683 -10.178 1.00 86.44 107 ASP A O 1
ATOM 830 N N . GLU A 1 108 ? -11.870 17.865 -9.757 1.00 88.00 108 GLU A N 1
ATOM 831 C CA . GLU A 1 108 ? -11.512 17.165 -11.000 1.00 88.00 108 GLU A CA 1
ATOM 832 C C . GLU A 1 108 ? -12.007 17.890 -12.264 1.00 88.00 108 GLU A C 1
ATOM 834 O O . GLU A 1 108 ? -11.500 17.651 -13.358 1.00 88.00 108 GLU A O 1
ATOM 839 N N . GLN A 1 109 ? -12.973 18.800 -12.123 1.00 92.88 109 GLN A N 1
ATOM 840 C CA . GLN A 1 109 ? -13.530 19.624 -13.191 1.00 92.88 109 GLN A CA 1
ATOM 841 C C . GLN A 1 109 ? -12.844 21.001 -13.275 1.00 92.88 109 GLN A C 1
ATOM 843 O O . GLN A 1 109 ? -13.198 21.816 -14.128 1.00 92.88 109 GLN A O 1
ATOM 848 N N . GLY A 1 110 ? -11.849 21.261 -12.419 1.00 90.38 110 GLY A N 1
ATOM 849 C CA . GLY A 1 110 ? -11.128 22.530 -12.338 1.00 90.38 110 GLY A CA 1
ATOM 850 C C . GLY A 1 110 ? -11.875 23.635 -11.583 1.00 90.38 110 GLY A C 1
ATOM 851 O O . GLY A 1 110 ? -11.431 24.783 -11.603 1.00 90.38 110 GLY A O 1
ATOM 852 N N . LEU A 1 111 ? -12.988 23.325 -10.913 1.00 92.25 111 LEU A N 1
ATOM 853 C CA . LEU A 1 111 ? -13.741 24.254 -10.071 1.00 92.25 111 LEU A CA 1
ATOM 854 C C . LEU A 1 111 ? -13.183 24.249 -8.647 1.00 92.25 111 LEU A C 1
ATOM 856 O O . LEU A 1 111 ? -12.895 23.214 -8.060 1.00 92.25 111 LEU A O 1
ATOM 860 N N . HIS A 1 112 ? -13.039 25.426 -8.052 1.00 93.81 112 HIS A N 1
ATOM 861 C CA . HIS A 1 112 ? -12.524 25.542 -6.694 1.00 93.81 112 HIS A CA 1
ATOM 862 C C . HIS A 1 112 ? -13.616 25.258 -5.653 1.00 93.81 112 HIS A C 1
ATOM 864 O O . HIS A 1 112 ? -14.624 25.960 -5.600 1.00 93.81 112 HIS A O 1
ATOM 870 N N . SER A 1 113 ? -13.390 24.271 -4.788 1.00 91.12 113 SER A N 1
ATOM 871 C CA . SER A 1 113 ? -14.259 23.943 -3.654 1.00 91.12 113 SER A CA 1
ATOM 872 C C . SER A 1 113 ? -13.564 24.250 -2.325 1.00 91.12 113 SER A C 1
ATOM 874 O O . SER A 1 113 ? -12.350 24.077 -2.181 1.00 91.12 113 SER A O 1
ATOM 876 N N . PHE A 1 114 ? -14.332 24.738 -1.345 1.00 90.56 114 PHE A N 1
ATOM 877 C CA . PHE A 1 114 ? -13.859 24.867 0.031 1.00 90.56 114 PHE A CA 1
ATOM 878 C C . PHE A 1 114 ? -13.917 23.499 0.690 1.00 90.56 114 PHE A C 1
ATOM 880 O O . PHE A 1 114 ? -14.985 22.965 0.982 1.00 90.56 114 PHE A O 1
ATOM 887 N N . VAL A 1 115 ? -12.745 22.935 0.915 1.00 85.06 115 VAL A N 1
ATOM 888 C CA . VAL A 1 115 ? -12.568 21.637 1.543 1.00 85.06 115 VAL A CA 1
ATOM 889 C C . VAL A 1 115 ? -11.911 21.893 2.894 1.00 85.06 115 VAL A C 1
ATOM 891 O O . VAL A 1 115 ? -10.939 22.649 2.940 1.00 85.06 115 VAL A O 1
ATOM 894 N N . PRO A 1 116 ? -12.389 21.310 4.006 1.00 83.94 116 PRO A N 1
ATOM 895 C CA . PRO A 1 116 ? -11.700 21.428 5.288 1.00 83.94 116 PRO A CA 1
ATOM 896 C C . PRO A 1 116 ? -10.200 21.146 5.119 1.00 83.94 116 PRO A C 1
ATOM 898 O O . PRO A 1 116 ? -9.832 20.190 4.428 1.00 83.94 116 PRO A O 1
ATOM 901 N N . ILE A 1 117 ? -9.319 21.960 5.720 1.00 77.06 117 ILE A N 1
ATOM 902 C CA . ILE A 1 117 ? -7.853 21.809 5.576 1.00 77.06 117 ILE A CA 1
ATOM 903 C C . ILE A 1 117 ? -7.415 20.383 5.934 1.00 77.06 117 ILE A C 1
ATOM 905 O O . ILE A 1 117 ? -6.475 19.845 5.349 1.00 77.06 117 ILE A O 1
ATOM 909 N N . THR A 1 118 ? -8.137 19.755 6.858 1.00 71.62 118 THR A N 1
ATOM 910 C CA . THR A 1 118 ? -7.976 18.360 7.276 1.00 71.62 118 THR A CA 1
ATOM 911 C C . THR A 1 118 ? -8.084 17.389 6.098 1.00 71.62 118 THR A C 1
ATOM 913 O O . THR A 1 118 ? -7.224 16.534 5.905 1.00 71.62 118 THR A O 1
ATOM 916 N N . THR A 1 119 ? -9.094 17.581 5.251 1.00 72.06 119 THR A N 1
ATOM 917 C CA . THR A 1 119 ? -9.369 16.762 4.069 1.00 72.06 119 THR A CA 1
ATOM 918 C C . THR A 1 119 ? -8.415 17.112 2.926 1.00 72.06 119 THR A C 1
ATOM 920 O O . THR A 1 119 ? -7.955 16.223 2.210 1.00 72.06 119 THR A O 1
ATOM 923 N N . ALA A 1 120 ? -8.058 18.393 2.788 1.00 75.12 120 ALA A N 1
ATOM 924 C CA . ALA A 1 120 ? -7.093 18.868 1.801 1.00 75.12 120 ALA A CA 1
ATOM 925 C C . ALA A 1 120 ? -5.691 18.276 2.018 1.00 75.12 120 ALA A C 1
ATOM 927 O O . ALA A 1 120 ? -5.104 17.709 1.098 1.00 75.12 120 ALA A O 1
ATOM 928 N N . LYS A 1 121 ? -5.174 18.360 3.251 1.00 72.00 121 LYS A N 1
ATOM 929 C CA . LYS A 1 121 ? -3.856 17.822 3.613 1.00 72.00 121 LYS A CA 1
ATOM 930 C C . LYS A 1 121 ? -3.824 16.301 3.551 1.00 72.00 121 LYS A C 1
ATOM 932 O O . LYS A 1 121 ? -2.838 15.750 3.076 1.00 72.00 121 LYS A O 1
ATOM 937 N N . ALA A 1 122 ? -4.907 15.635 3.962 1.00 66.69 122 ALA A N 1
ATOM 938 C CA . ALA A 1 122 ? -5.006 14.185 3.862 1.00 66.69 122 ALA A CA 1
ATOM 939 C C . ALA A 1 122 ? -4.836 13.709 2.411 1.00 66.69 122 ALA A C 1
ATOM 941 O O . ALA A 1 122 ? -4.083 12.778 2.165 1.00 66.69 122 ALA A O 1
ATOM 942 N N . LYS A 1 123 ? -5.447 14.375 1.423 1.00 69.88 123 LYS A N 1
ATOM 943 C CA . LYS A 1 123 ? -5.309 13.963 0.015 1.00 69.88 123 LYS A CA 1
ATOM 944 C C . LYS A 1 123 ? -3.894 14.118 -0.551 1.00 69.88 123 LYS A C 1
ATOM 946 O O . LYS A 1 123 ? -3.558 13.427 -1.503 1.00 69.88 123 LYS A O 1
ATOM 951 N N . GLN A 1 124 ? -3.076 15.013 -0.001 1.00 68.06 124 GLN A N 1
ATOM 952 C CA . GLN A 1 124 ? -1.801 15.387 -0.616 1.00 68.06 124 GLN A CA 1
ATOM 953 C C . GLN A 1 124 ? -0.622 14.481 -0.219 1.00 68.06 124 GLN A C 1
ATOM 955 O O . GLN A 1 124 ? 0.428 14.558 -0.854 1.00 68.06 124 GLN A O 1
ATOM 960 N N . SER A 1 125 ? -0.772 13.628 0.803 1.00 74.00 125 SER A N 1
ATOM 961 C CA . SER A 1 125 ? 0.316 12.770 1.303 1.00 74.00 125 SER A CA 1
ATOM 962 C C . SER A 1 125 ? -0.001 11.276 1.377 1.00 74.00 125 SER A C 1
ATOM 964 O O . SER A 1 125 ? 0.891 10.500 1.727 1.00 74.00 125 SER A O 1
ATOM 966 N N . ILE A 1 126 ? -1.230 10.854 1.061 1.00 86.00 126 ILE A N 1
ATOM 967 C CA . ILE A 1 126 ? -1.587 9.433 1.108 1.00 86.00 126 ILE A CA 1
ATOM 968 C C . ILE A 1 126 ? -0.894 8.713 -0.047 1.00 86.00 126 ILE A C 1
ATOM 970 O O . ILE A 1 126 ? -1.225 8.915 -1.212 1.00 86.00 126 ILE A O 1
ATOM 974 N N . ILE A 1 127 ? 0.062 7.857 0.306 1.00 91.94 127 ILE A N 1
ATOM 975 C CA . ILE A 1 127 ? 0.681 6.908 -0.617 1.00 91.94 127 ILE A CA 1
ATOM 976 C C . ILE A 1 127 ? -0.337 5.792 -0.873 1.00 91.94 127 ILE A C 1
ATOM 978 O O . ILE A 1 127 ? -0.934 5.263 0.072 1.00 91.94 127 ILE A O 1
ATOM 982 N N . GLU A 1 128 ? -0.569 5.447 -2.138 1.00 94.00 128 GLU A N 1
ATOM 983 C CA . GLU A 1 128 ? -1.443 4.326 -2.476 1.00 94.00 128 GLU A CA 1
ATOM 984 C C . GLU A 1 128 ? -0.828 2.999 -2.016 1.00 94.00 128 GLU A C 1
ATOM 986 O O . GLU A 1 128 ? 0.390 2.844 -1.968 1.00 94.00 128 GLU A O 1
ATOM 991 N N . ASN A 1 129 ? -1.662 2.003 -1.695 1.00 93.94 129 ASN A N 1
ATOM 992 C CA . ASN A 1 129 ? -1.170 0.708 -1.206 1.00 93.94 129 ASN A CA 1
ATOM 993 C C . ASN A 1 129 ? -0.192 0.035 -2.185 1.00 93.94 129 ASN A C 1
ATOM 995 O O . ASN A 1 129 ? 0.716 -0.661 -1.745 1.00 93.94 129 ASN A O 1
ATOM 999 N N . CYS A 1 130 ? -0.368 0.237 -3.496 1.00 95.75 130 CYS A N 1
ATOM 1000 C CA . CYS A 1 130 ? 0.518 -0.320 -4.519 1.00 95.75 130 CYS A CA 1
ATOM 1001 C C . CYS A 1 130 ? 1.893 0.361 -4.592 1.00 95.75 130 CYS A C 1
ATOM 1003 O O . CYS A 1 130 ? 2.805 -0.202 -5.195 1.00 95.75 130 CYS A O 1
ATOM 1005 N N . ASP A 1 131 ? 2.039 1.532 -3.971 1.00 96.38 131 ASP A N 1
ATOM 1006 C CA . ASP A 1 131 ? 3.268 2.327 -3.951 1.00 96.38 131 ASP A CA 1
ATOM 1007 C C . ASP A 1 131 ? 4.005 2.219 -2.604 1.00 96.38 131 ASP A C 1
ATOM 1009 O O . ASP A 1 131 ? 5.048 2.845 -2.398 1.00 96.38 131 ASP A O 1
ATOM 1013 N N . LEU A 1 132 ? 3.475 1.428 -1.664 1.00 96.62 132 LEU A N 1
ATOM 1014 C CA . LEU A 1 132 ? 4.138 1.160 -0.394 1.00 96.62 132 LEU A CA 1
ATOM 1015 C C . LEU A 1 132 ? 5.355 0.258 -0.600 1.00 96.62 132 LEU A C 1
ATOM 1017 O O . LEU A 1 132 ? 5.315 -0.750 -1.305 1.00 96.62 132 LEU A O 1
ATOM 1021 N N . THR A 1 133 ? 6.442 0.590 0.091 1.00 96.62 133 THR A N 1
ATOM 1022 C CA . THR A 1 133 ? 7.600 -0.303 0.187 1.00 96.62 133 THR A CA 1
ATOM 1023 C C . THR A 1 133 ? 7.275 -1.510 1.061 1.00 96.62 133 THR A C 1
ATOM 1025 O O . THR A 1 133 ? 6.429 -1.438 1.952 1.00 96.62 133 THR A O 1
ATOM 1028 N N . TRP A 1 134 ? 7.999 -2.615 0.875 1.00 96.25 134 TRP A N 1
ATOM 1029 C CA . TRP A 1 134 ? 7.757 -3.810 1.682 1.00 96.25 134 TRP A CA 1
ATOM 1030 C C . TRP A 1 134 ? 7.945 -3.569 3.185 1.00 96.25 134 TRP A C 1
ATOM 1032 O O . TRP A 1 134 ? 7.136 -4.029 3.978 1.00 96.25 134 TRP A O 1
ATOM 1042 N N . THR A 1 135 ? 8.954 -2.789 3.583 1.00 97.00 135 THR A N 1
ATOM 1043 C CA . THR A 1 135 ? 9.161 -2.417 4.992 1.00 97.00 135 THR A CA 1
ATOM 1044 C C . THR A 1 135 ? 7.949 -1.682 5.564 1.00 97.00 135 THR A C 1
ATOM 1046 O O . THR A 1 135 ? 7.527 -1.961 6.679 1.00 97.00 135 THR A O 1
ATOM 1049 N N . GLN A 1 136 ? 7.348 -0.774 4.789 1.00 97.62 136 GLN A N 1
ATOM 1050 C CA . GLN A 1 136 ? 6.137 -0.067 5.209 1.00 97.62 136 GLN A CA 1
ATOM 1051 C C . GLN A 1 136 ? 4.928 -0.998 5.289 1.00 97.62 136 GLN A C 1
ATOM 1053 O O . GLN A 1 136 ? 4.102 -0.824 6.180 1.00 97.62 136 GLN A O 1
ATOM 1058 N N . ILE A 1 137 ? 4.817 -1.977 4.385 1.00 97.69 137 ILE A N 1
ATOM 1059 C CA . ILE A 1 137 ? 3.781 -3.013 4.460 1.00 97.69 137 ILE A CA 1
ATOM 1060 C C . ILE A 1 137 ? 3.978 -3.835 5.736 1.00 97.69 137 ILE A C 1
ATOM 1062 O O . ILE A 1 137 ? 3.041 -3.951 6.519 1.00 97.69 137 ILE A O 1
ATOM 1066 N N . ASP A 1 138 ? 5.187 -4.331 6.009 1.00 96.88 138 ASP A N 1
ATOM 1067 C CA . ASP A 1 138 ? 5.481 -5.081 7.233 1.00 96.88 138 ASP A CA 1
ATOM 1068 C C . ASP A 1 138 ? 5.083 -4.266 8.476 1.00 96.88 138 ASP A C 1
ATOM 1070 O O . ASP A 1 138 ? 4.317 -4.753 9.300 1.00 96.88 138 ASP A O 1
ATOM 1074 N N . GLU A 1 139 ? 5.480 -2.997 8.589 1.00 96.56 139 GLU A N 1
ATOM 1075 C CA . GLU A 1 139 ? 5.051 -2.120 9.693 1.00 96.56 139 GLU A CA 1
ATOM 1076 C C . GLU A 1 139 ? 3.522 -1.963 9.776 1.00 96.56 139 GLU A C 1
ATOM 1078 O O . GLU A 1 139 ? 2.920 -2.145 10.838 1.00 96.56 139 GLU A O 1
ATOM 1083 N N . ALA A 1 140 ? 2.882 -1.634 8.650 1.00 97.62 140 ALA A N 1
ATOM 1084 C CA . ALA A 1 140 ? 1.453 -1.353 8.585 1.00 97.62 140 ALA A CA 1
ATOM 1085 C C . ALA A 1 140 ? 0.594 -2.567 8.939 1.00 97.62 140 ALA A C 1
ATOM 1087 O O . ALA A 1 140 ? -0.422 -2.424 9.616 1.00 97.62 140 ALA A O 1
ATOM 1088 N N . THR A 1 141 ? 0.996 -3.762 8.508 1.00 97.06 141 THR A N 1
ATOM 1089 C CA . THR A 1 141 ? 0.247 -4.997 8.772 1.00 97.06 141 THR A CA 1
ATOM 1090 C C . THR A 1 141 ? 0.192 -5.318 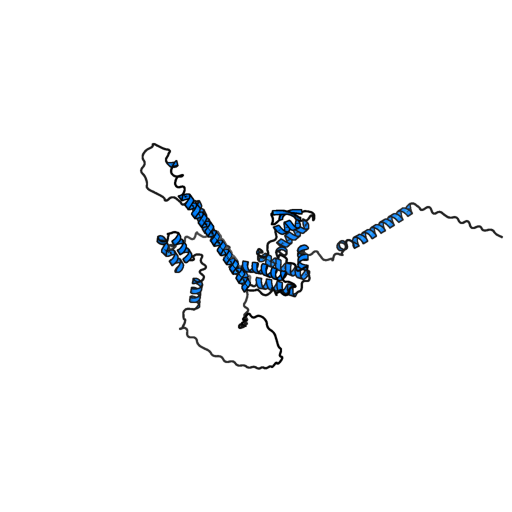10.262 1.00 97.06 141 THR A C 1
ATOM 1092 O O . THR A 1 141 ? -0.884 -5.627 10.772 1.00 97.06 141 THR A O 1
ATOM 1095 N N . HIS A 1 142 ? 1.299 -5.150 10.993 1.00 96.62 142 HIS A N 1
ATOM 1096 C CA . HIS A 1 142 ? 1.324 -5.349 12.444 1.00 96.62 142 HIS A CA 1
ATOM 1097 C C . HIS A 1 142 ? 0.368 -4.387 13.161 1.00 96.62 142 HIS A C 1
ATOM 1099 O O . HIS A 1 142 ? -0.459 -4.822 13.967 1.00 96.62 142 HIS A O 1
ATOM 1105 N N . HIS A 1 143 ? 0.432 -3.092 12.836 1.00 96.56 143 HIS A N 1
ATOM 1106 C CA . HIS A 1 143 ? -0.449 -2.093 13.443 1.00 96.56 143 HIS A CA 1
ATOM 1107 C C . HIS A 1 143 ? -1.918 -2.295 13.066 1.00 96.56 143 HIS A C 1
ATOM 1109 O O . HIS A 1 143 ? -2.786 -2.123 13.918 1.00 96.56 143 HIS A O 1
ATOM 1115 N N . MET A 1 144 ? -2.211 -2.691 11.825 1.00 97.38 144 MET A N 1
ATOM 1116 C CA . MET A 1 144 ? -3.579 -2.949 11.382 1.00 97.38 144 MET A CA 1
ATOM 1117 C C . MET A 1 144 ? -4.188 -4.169 12.082 1.00 97.38 144 MET A C 1
ATOM 1119 O O . MET A 1 144 ? -5.321 -4.085 12.545 1.00 97.38 144 MET A O 1
ATOM 1123 N N . ILE A 1 145 ? -3.451 -5.279 12.228 1.00 97.62 145 ILE A N 1
ATOM 1124 C CA . ILE A 1 145 ? -3.935 -6.442 12.996 1.00 97.62 145 ILE A CA 1
ATOM 1125 C C . ILE A 1 145 ? -4.233 -6.048 14.443 1.00 97.62 145 ILE A C 1
ATOM 1127 O O . ILE A 1 145 ? -5.266 -6.441 14.983 1.00 97.62 145 ILE A O 1
ATOM 1131 N N . GLN A 1 146 ? -3.351 -5.268 15.070 1.00 96.25 146 GLN A N 1
ATOM 1132 C CA . GLN A 1 146 ? -3.569 -4.790 16.433 1.00 96.25 146 GLN A CA 1
ATOM 1133 C C . GLN A 1 146 ? -4.820 -3.901 16.522 1.00 96.25 146 GLN A C 1
ATOM 1135 O O . GLN A 1 146 ? -5.659 -4.121 17.392 1.00 96.25 146 GLN A O 1
ATOM 1140 N N . ALA A 1 147 ? -4.998 -2.981 15.569 1.00 96.06 147 ALA A N 1
ATOM 1141 C CA . ALA A 1 147 ? -6.191 -2.141 15.457 1.00 96.06 147 ALA A CA 1
ATOM 1142 C C . ALA A 1 147 ? -7.479 -2.964 15.347 1.00 96.06 147 ALA A C 1
ATOM 1144 O O . ALA A 1 147 ? -8.476 -2.663 15.993 1.00 96.06 147 ALA A O 1
ATOM 1145 N N . MET A 1 148 ? -7.463 -4.011 14.516 1.00 97.31 148 MET A N 1
ATOM 1146 C CA . MET A 1 148 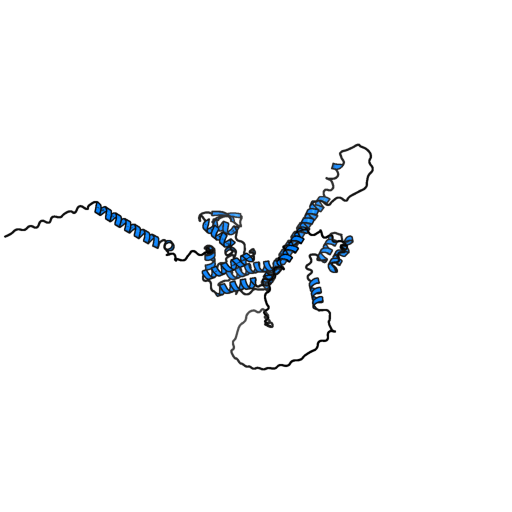? -8.619 -4.883 14.308 1.00 97.31 148 MET A CA 1
ATOM 1147 C C . MET A 1 148 ? -8.978 -5.651 15.580 1.00 97.31 148 MET A C 1
ATOM 1149 O O . MET A 1 148 ? -10.160 -5.785 15.885 1.00 97.31 148 MET A O 1
ATOM 1153 N N . LYS A 1 149 ? -7.978 -6.110 16.344 1.00 96.56 149 LYS A N 1
ATOM 1154 C CA . LYS A 1 149 ? -8.195 -6.755 17.649 1.00 96.56 149 LYS A CA 1
ATOM 1155 C C . LYS A 1 149 ? -8.824 -5.796 18.654 1.00 96.56 149 LYS A C 1
ATOM 1157 O O . LYS A 1 149 ? -9.772 -6.165 19.334 1.00 96.56 149 LYS A O 1
ATOM 1162 N N . GLU A 1 150 ? -8.312 -4.571 18.731 1.00 93.81 150 GLU A N 1
ATOM 1163 C CA . GLU A 1 150 ? -8.843 -3.525 19.616 1.00 93.81 150 GLU A CA 1
ATOM 1164 C C . GLU A 1 150 ? -10.254 -3.079 19.214 1.00 93.81 150 GLU A C 1
ATOM 1166 O O . GLU A 1 150 ? -11.058 -2.732 20.072 1.00 93.81 150 GLU A O 1
ATOM 1171 N N . ALA A 1 151 ? -10.571 -3.137 17.920 1.00 95.25 151 ALA A N 1
ATOM 1172 C CA . ALA A 1 151 ? -11.904 -2.896 17.377 1.00 95.25 151 ALA A CA 1
ATOM 1173 C C . ALA A 1 151 ? -12.815 -4.142 17.401 1.00 95.25 151 ALA A C 1
ATOM 1175 O O . ALA A 1 151 ? -13.855 -4.135 16.746 1.00 95.25 151 ALA A O 1
ATOM 1176 N N . GLU A 1 152 ? -12.421 -5.203 18.118 1.00 96.25 152 GLU A N 1
ATOM 1177 C CA . GLU A 1 152 ? -13.199 -6.435 18.320 1.00 96.25 152 GLU A CA 1
ATOM 1178 C C . GLU A 1 152 ? -13.676 -7.096 17.013 1.00 96.25 152 GLU A C 1
ATOM 1180 O O . GLU A 1 152 ? -14.783 -7.632 16.919 1.00 96.25 152 GLU A O 1
ATOM 1185 N N . TRP A 1 153 ? -12.839 -7.068 15.972 1.00 97.38 153 TRP A N 1
ATOM 1186 C CA . TRP A 1 153 ? -13.147 -7.765 14.724 1.00 97.38 153 TRP A CA 1
ATOM 1187 C C . TRP A 1 153 ? -13.256 -9.285 14.936 1.00 97.38 153 TRP A C 1
ATOM 1189 O O . TRP A 1 153 ? -12.524 -9.838 15.761 1.00 97.38 153 TRP A O 1
ATOM 1199 N N . PRO A 1 154 ? -14.098 -9.990 14.149 1.00 97.31 154 PRO A N 1
ATOM 1200 C CA . PRO A 1 154 ? -14.163 -11.449 14.189 1.00 97.31 154 PRO A CA 1
ATOM 1201 C C . PRO A 1 154 ? -12.784 -12.082 13.980 1.00 97.31 154 PRO A C 1
ATOM 1203 O O . PRO A 1 154 ? -12.073 -11.742 13.027 1.00 97.31 154 PRO A O 1
ATOM 1206 N N . GLU A 1 155 ? -12.415 -13.023 14.851 1.00 97.69 155 GLU A N 1
ATOM 1207 C CA . GLU A 1 155 ? -11.091 -13.656 14.845 1.00 97.69 155 GLU A CA 1
ATOM 1208 C C . GLU A 1 155 ? -10.806 -14.340 13.499 1.00 97.69 155 GLU A C 1
ATOM 1210 O O . GLU A 1 155 ? -9.683 -14.300 13.003 1.00 97.69 155 GLU A O 1
ATOM 1215 N N . GLU A 1 156 ? -11.827 -14.889 12.837 1.00 96.81 156 GLU A N 1
ATOM 1216 C CA . GLU A 1 156 ? -11.701 -15.501 11.515 1.00 96.81 156 GLU A CA 1
ATOM 1217 C C . GLU A 1 156 ? -11.208 -14.503 10.456 1.00 96.81 156 GLU A C 1
ATOM 1219 O O . GLU A 1 156 ? -10.392 -14.860 9.602 1.00 96.81 156 GLU A O 1
ATOM 1224 N N . HIS A 1 157 ? -11.662 -13.246 10.517 1.00 97.25 157 HIS A N 1
ATOM 1225 C CA . HIS A 1 157 ? -11.224 -12.192 9.599 1.00 97.25 157 HIS A CA 1
ATOM 1226 C C . HIS A 1 157 ? -9.777 -11.780 9.885 1.00 97.25 157 HIS A C 1
ATOM 1228 O O . HIS A 1 157 ? -8.982 -11.637 8.954 1.00 97.25 157 HIS A O 1
ATOM 1234 N N . ILE A 1 158 ? -9.421 -11.646 11.166 1.00 97.88 158 ILE A N 1
ATOM 1235 C CA . ILE A 1 158 ? -8.058 -11.318 11.602 1.00 97.88 158 ILE A CA 1
ATOM 1236 C C . ILE A 1 158 ? -7.084 -12.418 11.157 1.00 97.88 158 ILE A C 1
ATOM 1238 O O . ILE A 1 158 ? -6.040 -12.122 10.577 1.00 97.88 158 ILE A O 1
ATOM 1242 N N . GLN A 1 159 ? -7.441 -13.691 11.352 1.00 98.00 159 GLN A N 1
ATOM 1243 C CA . GLN A 1 159 ? -6.621 -14.840 10.960 1.00 98.00 159 GLN A CA 1
ATOM 1244 C C . GLN A 1 159 ? -6.491 -14.991 9.441 1.00 98.00 159 GLN A C 1
ATOM 1246 O O . GLN A 1 159 ? -5.415 -15.343 8.951 1.00 98.00 159 GLN A O 1
ATOM 1251 N N . ALA A 1 160 ? -7.553 -14.715 8.677 1.00 97.62 160 ALA A N 1
ATOM 1252 C CA . ALA A 1 160 ? -7.490 -14.724 7.216 1.00 97.62 160 ALA A CA 1
ATOM 1253 C C . ALA A 1 160 ? -6.504 -13.669 6.690 1.00 97.62 160 ALA A C 1
ATOM 1255 O O . ALA A 1 160 ? -5.657 -13.979 5.851 1.00 97.62 160 ALA A O 1
ATOM 1256 N N . LEU A 1 161 ? -6.577 -12.446 7.223 1.00 97.62 161 LEU A N 1
ATOM 1257 C CA . LEU A 1 161 ? -5.719 -11.331 6.827 1.00 97.62 161 LEU A CA 1
ATOM 1258 C C . LEU A 1 161 ? -4.263 -11.518 7.295 1.00 97.62 161 LEU A C 1
ATOM 1260 O O . LEU A 1 161 ? -3.327 -11.312 6.523 1.00 97.62 161 LEU A O 1
ATOM 1264 N N . PHE A 1 162 ? -4.056 -12.005 8.521 1.00 97.94 162 PHE A N 1
ATOM 1265 C CA . PHE A 1 162 ? -2.732 -12.384 9.016 1.00 97.94 162 PHE A CA 1
ATOM 1266 C C . PHE A 1 162 ? -2.107 -13.496 8.162 1.00 97.94 162 PHE A C 1
ATOM 1268 O O . PHE A 1 162 ? -0.966 -13.380 7.715 1.00 97.94 162 PHE A O 1
ATOM 1275 N N . GLY A 1 163 ? -2.869 -14.557 7.876 1.00 98.31 163 GLY A N 1
ATOM 1276 C CA . GLY A 1 163 ? -2.422 -15.662 7.032 1.00 98.31 163 GLY A CA 1
ATOM 1277 C C . GLY A 1 163 ? -2.072 -15.218 5.612 1.00 98.31 163 GLY A C 1
ATOM 1278 O O . GLY A 1 163 ? -1.102 -15.712 5.043 1.00 98.31 163 GLY A O 1
ATOM 1279 N N . PHE A 1 164 ? -2.816 -14.263 5.056 1.00 98.44 164 PHE A N 1
ATOM 1280 C CA . PHE A 1 164 ? -2.518 -13.651 3.764 1.00 98.44 164 PHE A CA 1
ATOM 1281 C C . PHE A 1 164 ? -1.154 -12.961 3.740 1.00 98.44 164 PHE A C 1
ATOM 1283 O O . PHE A 1 164 ? -0.328 -13.276 2.884 1.00 98.44 164 PHE A O 1
ATOM 1290 N N . TRP A 1 165 ? -0.889 -12.056 4.685 1.00 98.25 165 TRP A N 1
ATOM 1291 C CA . TRP A 1 165 ? 0.386 -11.338 4.725 1.00 98.25 165 TRP A CA 1
ATOM 1292 C C . TRP A 1 165 ? 1.565 -12.252 5.043 1.00 98.25 165 TRP A C 1
ATOM 1294 O O . TRP A 1 165 ? 2.610 -12.124 4.411 1.00 98.25 165 TRP A O 1
ATOM 1304 N N . MET A 1 166 ? 1.380 -13.236 5.927 1.00 98.00 166 MET A N 1
ATOM 1305 C CA . MET A 1 166 ? 2.383 -14.277 6.164 1.00 98.00 166 MET A CA 1
ATOM 1306 C C . MET A 1 166 ? 2.695 -15.060 4.886 1.00 98.00 166 MET A C 1
ATOM 1308 O O . MET A 1 166 ? 3.862 -15.238 4.546 1.00 98.00 166 MET A O 1
ATOM 1312 N N . ASN A 1 167 ? 1.675 -15.490 4.139 1.00 98.38 167 ASN A N 1
ATOM 1313 C CA . ASN A 1 167 ? 1.881 -16.225 2.892 1.00 98.38 167 ASN A CA 1
ATOM 1314 C C . ASN A 1 167 ? 2.572 -15.370 1.820 1.00 98.38 167 ASN A C 1
ATOM 1316 O O . ASN A 1 167 ? 3.393 -15.895 1.073 1.00 98.38 167 ASN A O 1
ATOM 1320 N N . LEU A 1 168 ? 2.281 -14.066 1.750 1.00 98.06 168 LEU A N 1
ATOM 1321 C CA . LEU A 1 168 ? 2.979 -13.153 0.841 1.00 98.06 168 LEU A CA 1
ATOM 1322 C C . LEU A 1 168 ? 4.438 -12.924 1.259 1.00 98.06 168 LEU A C 1
ATOM 1324 O O . LEU A 1 168 ? 5.319 -12.923 0.403 1.00 98.06 168 LEU A O 1
ATOM 1328 N N . GLY A 1 169 ? 4.703 -12.767 2.558 1.00 97.19 169 GLY A N 1
ATOM 1329 C CA . GLY A 1 169 ? 6.059 -12.617 3.094 1.00 97.19 169 GLY A CA 1
ATOM 1330 C C . GLY A 1 169 ? 6.922 -13.867 2.916 1.00 97.19 169 GLY A C 1
ATOM 1331 O O . GLY A 1 169 ? 8.129 -13.752 2.737 1.00 97.19 169 GLY A O 1
ATOM 1332 N N . MET A 1 170 ? 6.301 -15.049 2.904 1.00 97.56 170 MET A N 1
ATOM 1333 C CA . MET A 1 170 ? 6.961 -16.337 2.665 1.00 97.56 170 MET A CA 1
ATOM 1334 C C . MET A 1 170 ? 7.032 -16.728 1.181 1.00 97.56 170 MET A C 1
ATOM 1336 O O . MET A 1 170 ? 7.539 -17.801 0.861 1.00 97.56 170 MET A O 1
ATOM 1340 N N . HIS A 1 171 ? 6.501 -15.911 0.270 1.00 98.12 171 HIS A N 1
ATOM 1341 C CA . HIS A 1 171 ? 6.495 -16.223 -1.154 1.00 98.12 171 HIS A CA 1
ATOM 1342 C C . HIS A 1 171 ? 7.910 -16.121 -1.742 1.00 98.12 171 HIS A C 1
ATOM 1344 O O . HIS A 1 171 ? 8.606 -15.143 -1.484 1.00 98.12 171 HIS A O 1
ATOM 1350 N N . ASP A 1 172 ? 8.314 -17.053 -2.612 1.00 97.69 172 ASP A N 1
ATOM 1351 C CA . ASP A 1 172 ? 9.668 -17.076 -3.202 1.00 97.69 172 ASP A CA 1
ATOM 1352 C C . ASP A 1 172 ? 10.045 -15.748 -3.885 1.00 97.69 172 ASP A C 1
ATOM 1354 O O . ASP A 1 172 ? 11.185 -15.288 -3.824 1.00 97.69 172 ASP A O 1
ATOM 1358 N N . TRP A 1 173 ? 9.055 -15.073 -4.476 1.00 97.94 173 TRP A N 1
ATOM 1359 C CA . TRP A 1 173 ? 9.233 -13.768 -5.130 1.00 97.94 173 TRP A CA 1
ATOM 1360 C C . TRP A 1 173 ? 9.618 -12.630 -4.189 1.00 97.94 173 TRP A C 1
ATOM 1362 O O . TRP A 1 173 ? 10.053 -11.584 -4.660 1.00 97.94 173 TRP A O 1
ATOM 1372 N N . ARG A 1 174 ? 9.473 -12.811 -2.873 1.00 96.88 174 ARG A N 1
ATOM 1373 C CA . ARG A 1 174 ? 9.899 -11.828 -1.875 1.00 96.88 174 ARG A CA 1
ATOM 1374 C C . ARG A 1 174 ? 11.421 -11.688 -1.807 1.00 96.88 174 ARG A C 1
ATOM 1376 O O . ARG A 1 174 ? 11.912 -10.667 -1.318 1.00 96.88 174 ARG A O 1
ATOM 1383 N N . HIS A 1 175 ? 12.134 -12.716 -2.256 1.00 95.38 175 HIS A N 1
ATOM 1384 C CA . HIS A 1 175 ? 13.591 -12.815 -2.240 1.00 95.38 175 HIS A CA 1
ATOM 1385 C C . HIS A 1 175 ? 14.179 -13.012 -3.644 1.00 95.38 175 HIS A C 1
ATOM 1387 O O . HIS A 1 175 ? 15.361 -13.333 -3.777 1.00 95.38 175 HIS A O 1
ATOM 1393 N N . ASP A 1 176 ? 13.364 -12.844 -4.686 1.00 96.38 176 ASP A N 1
ATOM 1394 C CA . ASP A 1 176 ? 13.815 -12.917 -6.073 1.00 96.38 176 ASP A CA 1
ATOM 1395 C C . ASP A 1 176 ? 14.696 -11.699 -6.398 1.00 96.38 176 ASP A C 1
ATOM 1397 O O . ASP A 1 176 ? 14.578 -10.635 -5.800 1.00 96.38 176 ASP A O 1
ATOM 1401 N N . VAL A 1 177 ? 15.613 -11.840 -7.346 1.00 95.44 177 VAL A N 1
ATOM 1402 C CA . VAL A 1 177 ? 16.437 -10.724 -7.831 1.00 95.44 177 VAL A CA 1
ATOM 1403 C C . VAL A 1 177 ? 15.624 -9.820 -8.771 1.00 95.44 177 VAL A C 1
ATOM 1405 O O . VAL A 1 177 ? 15.941 -8.643 -8.936 1.00 95.44 177 VAL A O 1
ATOM 1408 N N . ASP A 1 178 ? 14.562 -10.350 -9.383 1.00 94.75 178 ASP A N 1
ATOM 1409 C CA . ASP A 1 178 ? 13.665 -9.607 -10.265 1.00 94.75 178 ASP A CA 1
ATOM 1410 C C . ASP A 1 178 ? 12.755 -8.645 -9.481 1.00 94.75 178 ASP A C 1
ATOM 1412 O O . ASP A 1 178 ? 11.773 -9.034 -8.848 1.00 94.75 178 ASP A O 1
ATOM 1416 N N . GLU A 1 179 ? 13.027 -7.344 -9.598 1.00 95.50 179 GLU A N 1
ATOM 1417 C CA . GLU A 1 179 ? 12.201 -6.266 -9.038 1.00 95.50 179 GLU A CA 1
ATOM 1418 C C . GLU A 1 179 ? 10.726 -6.352 -9.471 1.00 95.50 179 GLU A C 1
ATOM 1420 O O . GLU A 1 179 ? 9.826 -5.985 -8.717 1.00 95.50 179 GLU A O 1
ATOM 1425 N N . SER A 1 180 ? 10.448 -6.879 -10.666 1.00 96.69 180 SER A N 1
ATOM 1426 C CA . SER A 1 180 ? 9.078 -7.031 -11.173 1.00 96.69 180 SER A CA 1
ATOM 1427 C C . SER A 1 180 ? 8.288 -8.072 -10.375 1.00 96.69 180 SER A C 1
ATOM 1429 O O . SER A 1 180 ? 7.070 -7.956 -10.259 1.00 96.69 180 SER A O 1
ATOM 1431 N N . ALA A 1 181 ? 8.969 -9.064 -9.792 1.00 97.19 181 ALA A N 1
ATOM 1432 C CA . ALA A 1 181 ? 8.362 -10.058 -8.913 1.00 97.19 181 ALA A CA 1
ATOM 1433 C C . ALA A 1 181 ? 7.932 -9.426 -7.577 1.00 97.19 181 ALA A C 1
ATOM 1435 O O . ALA A 1 181 ? 6.798 -9.621 -7.137 1.00 97.19 181 ALA A O 1
ATOM 1436 N N . HIS A 1 182 ? 8.791 -8.589 -6.986 1.00 96.88 182 HIS A N 1
ATOM 1437 C CA . HIS A 1 182 ? 8.461 -7.813 -5.787 1.00 96.88 182 HIS A CA 1
ATOM 1438 C C . HIS A 1 182 ? 7.292 -6.857 -6.026 1.00 96.88 182 HIS A C 1
ATOM 1440 O O . HIS A 1 182 ? 6.336 -6.823 -5.252 1.00 96.88 182 HIS A O 1
ATOM 1446 N N . GLN A 1 183 ? 7.345 -6.106 -7.128 1.00 97.75 183 GLN A N 1
ATOM 1447 C CA . GLN A 1 183 ? 6.290 -5.168 -7.493 1.00 97.75 183 GLN A CA 1
ATOM 1448 C C . GLN A 1 183 ? 4.955 -5.893 -7.729 1.00 97.75 183 GLN A C 1
ATOM 1450 O O . GLN A 1 183 ? 3.904 -5.393 -7.333 1.00 97.75 183 GLN A O 1
ATOM 1455 N N . ALA A 1 184 ? 4.985 -7.102 -8.302 1.00 98.38 184 ALA A N 1
ATOM 1456 C CA . ALA A 1 184 ? 3.788 -7.919 -8.469 1.00 98.38 184 ALA A CA 1
ATOM 1457 C C . ALA A 1 184 ? 3.153 -8.314 -7.130 1.00 98.38 184 ALA A C 1
ATOM 1459 O O . ALA A 1 184 ? 1.933 -8.224 -7.003 1.00 98.38 184 ALA A O 1
ATOM 1460 N N . LEU A 1 185 ? 3.954 -8.692 -6.125 1.00 98.38 185 LEU A N 1
ATOM 1461 C CA . LEU A 1 185 ? 3.451 -9.002 -4.781 1.00 98.38 185 LEU A CA 1
ATOM 1462 C C . LEU A 1 185 ? 2.780 -7.789 -4.125 1.00 98.38 185 LEU A C 1
ATOM 1464 O O . LEU A 1 185 ? 1.705 -7.935 -3.549 1.00 98.38 185 LEU A O 1
ATOM 1468 N N . ILE A 1 186 ? 3.374 -6.599 -4.247 1.00 98.19 186 ILE A N 1
ATOM 1469 C CA . ILE A 1 186 ? 2.824 -5.355 -3.683 1.00 98.19 186 ILE A CA 1
ATOM 1470 C C . ILE A 1 186 ? 1.490 -4.994 -4.358 1.00 98.19 186 ILE A C 1
ATOM 1472 O O . ILE A 1 186 ? 0.495 -4.722 -3.685 1.00 98.19 186 ILE A O 1
ATOM 1476 N N . ILE A 1 187 ? 1.422 -5.060 -5.692 1.00 98.25 187 ILE A N 1
ATOM 1477 C CA . ILE A 1 187 ? 0.182 -4.780 -6.433 1.00 98.25 187 ILE A CA 1
ATOM 1478 C C . ILE A 1 187 ? -0.897 -5.823 -6.120 1.00 98.25 187 ILE A C 1
ATOM 1480 O O . ILE A 1 187 ? -2.063 -5.465 -5.922 1.00 98.25 187 ILE A O 1
ATOM 1484 N N . TYR A 1 188 ? -0.529 -7.105 -6.050 1.00 98.56 188 TYR A N 1
ATOM 1485 C CA . TYR A 1 188 ? -1.445 -8.178 -5.669 1.00 98.56 188 TYR A CA 1
ATOM 1486 C C . TYR A 1 188 ? -1.993 -7.948 -4.259 1.00 98.56 188 TYR A C 1
ATOM 1488 O O . TYR A 1 188 ? -3.209 -7.983 -4.067 1.00 98.56 188 TYR A O 1
ATOM 1496 N N . GLN A 1 189 ? -1.119 -7.614 -3.303 1.00 98.19 189 GLN A N 1
ATOM 1497 C CA . GLN A 1 189 ? -1.494 -7.260 -1.938 1.00 98.19 189 GLN A CA 1
ATOM 1498 C C . GLN A 1 189 ? -2.537 -6.142 -1.923 1.00 98.19 189 GLN A C 1
ATOM 1500 O O . GLN A 1 189 ? -3.613 -6.322 -1.352 1.00 98.19 189 GLN A O 1
ATOM 1505 N N . ALA A 1 190 ? -2.238 -5.013 -2.569 1.00 97.88 190 ALA A N 1
ATOM 1506 C CA . ALA A 1 190 ? -3.114 -3.848 -2.605 1.00 97.88 190 ALA A CA 1
ATOM 1507 C C . ALA A 1 190 ? -4.486 -4.174 -3.217 1.00 97.88 190 ALA A C 1
ATOM 1509 O O . ALA A 1 190 ? -5.522 -3.782 -2.676 1.00 97.88 190 ALA A O 1
ATOM 1510 N N . THR A 1 191 ? -4.487 -4.929 -4.318 1.00 97.88 191 THR A N 1
ATOM 1511 C CA . THR A 1 191 ? -5.695 -5.268 -5.081 1.00 97.88 191 THR A CA 1
ATOM 1512 C C . THR A 1 191 ? -6.595 -6.236 -4.319 1.00 97.88 191 THR A C 1
ATOM 1514 O O . THR A 1 191 ? -7.789 -5.979 -4.164 1.00 97.88 191 THR A O 1
ATOM 1517 N N . TYR A 1 192 ? -6.035 -7.341 -3.822 1.00 98.00 192 TYR A N 1
ATOM 1518 C CA . TYR A 1 192 ? -6.811 -8.392 -3.164 1.00 98.00 192 TYR A CA 1
ATOM 1519 C C . TYR A 1 192 ? -7.224 -8.010 -1.746 1.00 98.00 192 TYR A C 1
ATOM 1521 O O . TYR A 1 192 ? -8.325 -8.365 -1.339 1.00 98.00 192 TYR A O 1
ATOM 1529 N N . HIS A 1 193 ? -6.413 -7.229 -1.025 1.00 97.19 193 HIS A N 1
ATOM 1530 C CA . HIS A 1 193 ? -6.832 -6.656 0.254 1.00 97.19 193 HIS A CA 1
ATOM 1531 C C . HIS A 1 193 ? -8.058 -5.751 0.077 1.00 97.19 193 HIS A C 1
ATOM 1533 O O . HIS A 1 193 ? -9.037 -5.898 0.806 1.00 97.19 193 HIS A O 1
ATOM 1539 N N . ARG A 1 194 ? -8.043 -4.873 -0.937 1.00 97.50 194 ARG A N 1
ATOM 1540 C CA . ARG A 1 194 ? -9.187 -4.013 -1.256 1.00 97.50 194 ARG A CA 1
ATOM 1541 C C . ARG A 1 194 ? -10.418 -4.820 -1.665 1.00 97.50 194 ARG A C 1
ATOM 1543 O O . ARG A 1 194 ? -11.473 -4.630 -1.076 1.00 97.50 194 ARG A O 1
ATOM 1550 N N . CYS A 1 195 ? -10.274 -5.757 -2.607 1.00 97.25 195 CYS A N 1
ATOM 1551 C CA . CYS A 1 195 ? -11.388 -6.613 -3.037 1.00 97.25 195 CYS A CA 1
ATOM 1552 C C . CYS A 1 195 ? -11.980 -7.418 -1.877 1.00 97.25 195 CYS A C 1
ATOM 1554 O O . CYS A 1 195 ? -13.193 -7.593 -1.799 1.00 97.25 195 CYS A O 1
ATOM 1556 N N . TRP A 1 196 ? -11.135 -7.918 -0.976 1.00 97.19 196 TRP A N 1
ATOM 1557 C CA . TRP A 1 196 ? -11.594 -8.633 0.204 1.00 97.19 196 TRP A CA 1
ATOM 1558 C C . TRP A 1 196 ? -12.410 -7.723 1.124 1.00 97.19 196 TRP A C 1
ATOM 1560 O O . TRP A 1 196 ? -13.533 -8.086 1.451 1.00 97.19 196 TRP A O 1
ATOM 1570 N N . GLN A 1 197 ? -11.912 -6.526 1.462 1.00 95.69 197 GLN A N 1
ATOM 1571 C CA . GLN A 1 197 ? -12.660 -5.566 2.286 1.00 95.69 197 GLN A CA 1
ATOM 1572 C C . GLN A 1 197 ? -13.993 -5.163 1.640 1.00 95.69 197 GLN A C 1
ATOM 1574 O O . GLN A 1 197 ? -15.024 -5.202 2.305 1.00 95.69 197 GLN A O 1
ATOM 1579 N N . ASP A 1 198 ? -13.997 -4.872 0.337 1.00 96.44 198 ASP A N 1
ATOM 1580 C CA . ASP A 1 198 ? -15.202 -4.474 -0.406 1.00 96.44 198 ASP A CA 1
ATOM 1581 C C . ASP A 1 198 ? -16.253 -5.603 -0.498 1.00 96.44 198 ASP A C 1
ATOM 1583 O O . ASP A 1 198 ? -17.436 -5.339 -0.706 1.00 96.44 198 ASP A O 1
ATOM 1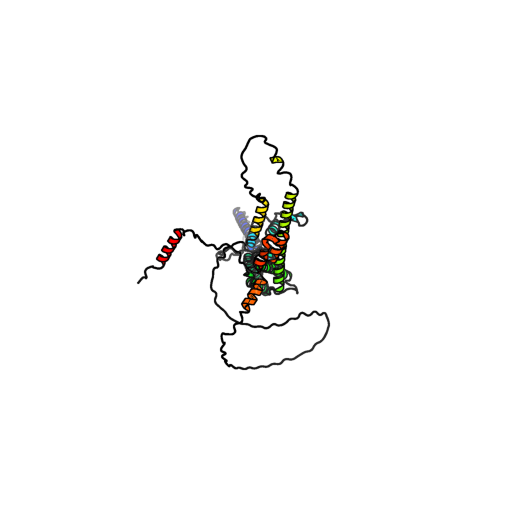587 N N . THR A 1 199 ? -15.843 -6.869 -0.349 1.00 96.50 199 THR A N 1
ATOM 1588 C CA . THR A 1 199 ? -16.742 -8.038 -0.400 1.00 96.50 199 THR A CA 1
ATOM 1589 C C . THR A 1 199 ? -17.139 -8.569 0.977 1.00 96.50 199 THR A C 1
ATOM 1591 O O . THR A 1 199 ? -17.952 -9.498 1.051 1.00 96.50 199 THR A O 1
ATOM 1594 N N . LEU A 1 200 ? -16.632 -7.990 2.073 1.00 94.38 200 LEU A N 1
ATOM 1595 C CA . LEU A 1 200 ? -17.017 -8.381 3.430 1.00 94.38 200 LEU A CA 1
ATOM 1596 C C . LEU A 1 200 ? -18.531 -8.241 3.642 1.00 94.38 200 LEU A C 1
ATOM 1598 O O . LEU A 1 200 ? -19.163 -7.283 3.209 1.00 94.38 200 LEU A O 1
ATOM 1602 N N . GLY A 1 201 ? -19.131 -9.237 4.299 1.00 92.50 201 GLY A N 1
ATOM 1603 C CA . GLY A 1 201 ? -20.580 -9.288 4.534 1.00 92.50 201 GLY A CA 1
ATOM 1604 C C . GLY A 1 201 ? -21.420 -9.670 3.309 1.00 92.50 201 GLY A C 1
ATOM 1605 O O . GLY A 1 201 ? -22.639 -9.784 3.421 1.00 92.50 201 GLY A O 1
ATOM 1606 N N . THR A 1 202 ? -20.796 -9.913 2.153 1.00 96.19 202 THR A N 1
ATOM 1607 C CA . THR A 1 202 ? -21.483 -10.385 0.945 1.00 96.19 202 THR A CA 1
ATOM 1608 C C . THR A 1 202 ? -21.295 -11.889 0.736 1.00 96.19 202 THR A C 1
ATOM 1610 O O . THR A 1 202 ? -20.347 -12.502 1.238 1.00 96.19 202 THR A O 1
ATOM 1613 N N . THR A 1 203 ? -22.162 -12.493 -0.080 1.00 95.69 203 THR A N 1
ATOM 1614 C CA . THR A 1 203 ? -22.017 -13.891 -0.532 1.00 95.69 203 THR A CA 1
ATOM 1615 C C . THR A 1 203 ? -20.784 -14.116 -1.409 1.00 95.69 203 THR A C 1
ATOM 1617 O O . THR A 1 203 ? -20.427 -15.260 -1.667 1.00 95.69 203 THR A O 1
ATOM 1620 N N . SER A 1 204 ? -20.154 -13.037 -1.881 1.00 96.38 204 SER A N 1
ATOM 1621 C CA . SER A 1 204 ? -18.941 -13.059 -2.702 1.00 96.38 204 SER A CA 1
ATOM 1622 C C . SER A 1 204 ? -17.660 -12.936 -1.872 1.00 96.38 204 SER A C 1
ATOM 1624 O O . SER A 1 204 ? -16.577 -12.841 -2.447 1.00 96.38 204 SER A O 1
ATOM 1626 N N . SER A 1 205 ? -17.766 -12.907 -0.539 1.00 94.88 205 SER A N 1
ATOM 1627 C CA . SER A 1 205 ? -16.599 -12.921 0.343 1.00 94.88 205 SER A CA 1
ATOM 1628 C C . SER A 1 205 ? -15.774 -14.196 0.144 1.00 94.88 205 SER A C 1
ATOM 1630 O O . SER A 1 205 ? -16.295 -15.284 -0.105 1.00 94.88 205 SER A O 1
ATOM 1632 N N . PHE A 1 206 ? -14.455 -14.059 0.243 1.00 96.88 206 PHE A N 1
ATOM 1633 C CA . PHE A 1 206 ? -13.506 -15.154 0.063 1.00 96.88 206 PHE A CA 1
ATOM 1634 C C . PHE A 1 206 ? -12.439 -15.125 1.155 1.00 96.88 206 PHE A C 1
ATOM 1636 O O . PHE A 1 206 ? -12.201 -14.101 1.798 1.00 96.88 206 PHE A O 1
ATOM 1643 N N . ASN A 1 207 ? -11.780 -16.262 1.382 1.00 96.31 207 ASN A N 1
ATOM 1644 C CA . ASN A 1 207 ? -10.699 -16.333 2.357 1.00 96.31 207 ASN A CA 1
ATOM 1645 C C . ASN A 1 207 ? -9.396 -15.814 1.737 1.00 96.31 207 ASN A C 1
ATOM 1647 O O . ASN A 1 207 ? -8.764 -16.493 0.926 1.00 96.31 207 ASN A O 1
ATOM 1651 N N . LEU A 1 208 ? -8.997 -14.614 2.157 1.00 96.50 208 LEU A N 1
ATOM 1652 C CA . LEU A 1 208 ? -7.831 -13.901 1.642 1.00 96.50 208 LEU A CA 1
ATOM 1653 C C . LEU A 1 208 ? -6.502 -14.640 1.880 1.00 96.50 208 LEU A C 1
ATOM 1655 O O . LEU A 1 208 ? -5.532 -14.383 1.175 1.00 96.50 208 LEU A O 1
ATOM 1659 N N . LYS A 1 209 ? -6.446 -15.603 2.812 1.00 97.38 209 LYS A N 1
ATOM 1660 C CA . LYS A 1 209 ? -5.243 -16.408 3.082 1.00 97.38 209 LYS A CA 1
ATOM 1661 C C . LYS A 1 209 ? -4.702 -17.113 1.833 1.00 97.38 209 LYS A C 1
ATOM 1663 O O . LYS A 1 209 ? -3.497 -17.348 1.742 1.00 97.38 209 LYS A O 1
ATOM 1668 N N . HIS A 1 210 ? -5.564 -17.502 0.897 1.00 97.94 210 HIS A N 1
ATOM 1669 C CA . HIS A 1 210 ? -5.152 -18.239 -0.294 1.00 97.94 210 HIS A CA 1
ATOM 1670 C C . HIS A 1 210 ? -4.672 -17.283 -1.391 1.00 97.94 210 HIS A C 1
ATOM 1672 O O . HIS A 1 210 ? -5.428 -16.441 -1.870 1.00 97.94 210 HIS A O 1
ATOM 1678 N N . ILE A 1 211 ? -3.410 -17.431 -1.802 1.00 98.19 211 ILE A N 1
ATOM 1679 C CA . ILE A 1 211 ? -2.843 -16.666 -2.916 1.00 98.19 211 ILE A CA 1
ATOM 1680 C C . ILE A 1 211 ? -3.283 -17.311 -4.233 1.00 98.19 211 ILE A C 1
ATOM 1682 O O . ILE A 1 211 ? -2.952 -18.464 -4.511 1.00 98.19 211 ILE A O 1
ATOM 1686 N N . ASP A 1 212 ? -3.995 -16.546 -5.054 1.00 98.25 212 ASP A N 1
ATOM 1687 C CA . ASP A 1 212 ? -4.289 -16.868 -6.443 1.00 98.25 212 ASP A CA 1
ATOM 1688 C C . ASP A 1 212 ? -3.022 -16.660 -7.283 1.00 98.25 212 ASP A C 1
ATOM 1690 O O . ASP A 1 212 ? -2.685 -15.552 -7.714 1.00 98.25 212 ASP A O 1
ATOM 1694 N N . GLN A 1 213 ? -2.302 -17.762 -7.491 1.00 98.12 213 GLN A N 1
ATOM 1695 C CA . GLN A 1 213 ? -1.057 -17.789 -8.254 1.00 98.12 213 GLN A CA 1
ATOM 1696 C C . GLN A 1 213 ? -1.250 -17.351 -9.708 1.00 98.12 213 GLN A C 1
ATOM 1698 O O . GLN A 1 213 ? -0.363 -16.728 -10.290 1.00 98.12 213 GLN A O 1
ATOM 1703 N N . GLU A 1 214 ? -2.411 -17.625 -10.303 1.00 98.12 214 GLU A N 1
ATOM 1704 C CA . GLU A 1 214 ? -2.676 -17.243 -11.685 1.00 98.12 214 GLU A CA 1
ATOM 1705 C C . GLU A 1 214 ? -2.844 -15.725 -11.799 1.00 98.12 214 GLU A C 1
ATOM 1707 O O . GLU A 1 214 ? -2.242 -15.088 -12.665 1.00 98.12 214 GLU A O 1
ATOM 1712 N N . ALA A 1 215 ? -3.600 -15.115 -10.886 1.00 98.31 215 ALA A N 1
ATOM 1713 C CA . ALA A 1 215 ? -3.731 -13.664 -10.826 1.00 98.31 215 ALA A CA 1
ATOM 1714 C C . ALA A 1 215 ? -2.405 -12.959 -10.540 1.00 98.31 215 ALA A C 1
ATOM 1716 O O . ALA A 1 215 ? -2.089 -11.963 -11.196 1.00 98.31 215 ALA A O 1
ATOM 1717 N N . LEU A 1 216 ? -1.612 -13.494 -9.611 1.00 98.25 216 LEU A N 1
ATOM 1718 C CA . LEU A 1 216 ? -0.286 -12.973 -9.299 1.00 98.25 216 LEU A CA 1
ATOM 1719 C C . LEU A 1 216 ? 0.645 -13.025 -10.528 1.00 98.25 216 LEU A C 1
ATOM 1721 O O . LEU A 1 216 ? 1.304 -12.033 -10.852 1.00 98.25 216 LEU A O 1
ATOM 1725 N N . MET A 1 217 ? 0.631 -14.129 -11.282 1.00 98.00 217 MET A N 1
ATOM 1726 C CA . MET A 1 217 ? 1.353 -14.253 -12.554 1.00 98.00 217 MET A CA 1
ATOM 1727 C C . MET A 1 217 ? 0.875 -13.247 -13.604 1.00 98.00 217 MET A C 1
ATOM 1729 O O . MET A 1 217 ? 1.704 -12.604 -14.249 1.00 98.00 217 MET A O 1
ATOM 1733 N N . ARG A 1 218 ? -0.443 -13.061 -13.763 1.00 98.50 218 ARG A N 1
ATOM 1734 C CA . ARG A 1 218 ? -1.004 -12.064 -14.694 1.00 98.50 218 ARG A CA 1
ATOM 1735 C C . ARG A 1 218 ? -0.530 -10.649 -14.358 1.00 98.50 218 ARG A C 1
ATOM 1737 O O . ARG A 1 218 ? -0.169 -9.900 -15.265 1.00 98.50 218 ARG A O 1
ATOM 1744 N N . ILE A 1 219 ? -0.481 -10.297 -13.072 1.00 98.50 219 ILE A N 1
ATOM 1745 C CA . ILE A 1 219 ? 0.054 -9.009 -12.610 1.00 98.50 219 ILE A CA 1
ATOM 1746 C C . ILE A 1 219 ? 1.536 -8.880 -12.982 1.00 98.50 219 ILE A C 1
ATOM 1748 O O . ILE A 1 219 ? 1.919 -7.874 -13.577 1.00 98.50 219 ILE A O 1
ATOM 1752 N N . LYS A 1 220 ? 2.363 -9.899 -12.707 1.00 98.12 220 LYS A N 1
ATOM 1753 C CA . LYS A 1 220 ? 3.793 -9.876 -13.063 1.00 98.12 220 LYS A CA 1
ATOM 1754 C C . LYS A 1 220 ? 4.014 -9.701 -14.567 1.00 98.12 220 LYS A C 1
ATOM 1756 O O . LYS A 1 220 ? 4.811 -8.857 -14.968 1.00 98.12 220 LYS A O 1
ATOM 1761 N N . VAL A 1 221 ? 3.289 -10.452 -15.400 1.00 98.06 221 VAL A N 1
ATOM 1762 C CA . VAL A 1 221 ? 3.367 -10.334 -16.867 1.00 98.06 221 VAL A CA 1
ATOM 1763 C C . VAL A 1 221 ? 3.009 -8.920 -17.318 1.00 98.06 221 VAL A C 1
ATOM 1765 O O . VAL A 1 221 ? 3.733 -8.342 -18.124 1.00 98.06 221 VAL A O 1
ATOM 1768 N N . LYS A 1 222 ? 1.952 -8.328 -16.749 1.00 98.19 222 LYS A N 1
ATOM 1769 C CA . LYS A 1 222 ? 1.551 -6.949 -17.051 1.00 98.19 222 LYS A CA 1
ATOM 1770 C C . LYS A 1 222 ? 2.639 -5.933 -16.690 1.00 98.19 222 LYS A C 1
ATOM 1772 O O . LYS A 1 222 ? 2.882 -5.019 -17.468 1.00 98.19 222 LYS A O 1
ATOM 1777 N N . ILE A 1 223 ? 3.316 -6.093 -15.551 1.00 97.81 223 ILE A N 1
ATOM 1778 C CA . ILE A 1 223 ? 4.429 -5.213 -15.148 1.00 97.81 223 ILE A CA 1
ATOM 1779 C C . ILE A 1 223 ? 5.597 -5.330 -16.134 1.00 97.81 223 ILE A C 1
ATOM 1781 O O . ILE A 1 223 ? 6.167 -4.319 -16.541 1.00 97.81 223 ILE A O 1
ATOM 1785 N N . ILE A 1 224 ? 5.954 -6.554 -16.532 1.00 97.25 224 ILE A N 1
ATOM 1786 C CA . ILE A 1 224 ? 7.041 -6.793 -17.492 1.00 97.25 224 ILE A CA 1
ATOM 1787 C C . ILE A 1 224 ? 6.709 -6.162 -18.850 1.00 97.25 224 ILE A C 1
ATOM 1789 O O . ILE A 1 224 ? 7.553 -5.468 -19.416 1.00 97.25 224 ILE A O 1
ATOM 1793 N N . ASP A 1 225 ? 5.484 -6.355 -19.342 1.00 97.25 225 ASP A N 1
ATOM 1794 C CA . ASP A 1 225 ? 4.998 -5.752 -20.587 1.00 97.25 225 ASP A CA 1
ATOM 1795 C C . ASP A 1 225 ? 5.029 -4.216 -20.519 1.00 97.25 225 ASP A C 1
ATOM 1797 O O . ASP A 1 225 ? 5.583 -3.563 -21.401 1.00 97.25 225 ASP A O 1
ATOM 1801 N N . GLN A 1 226 ? 4.569 -3.622 -19.414 1.00 96.75 226 GLN A N 1
ATOM 1802 C CA . GLN A 1 226 ? 4.651 -2.173 -19.192 1.00 96.75 226 GLN A CA 1
ATOM 1803 C C . GLN A 1 226 ? 6.095 -1.652 -19.199 1.00 96.75 226 GLN A C 1
ATOM 1805 O O . GLN A 1 226 ? 6.378 -0.628 -19.823 1.00 96.75 226 GLN A O 1
ATOM 1810 N N . LYS A 1 227 ? 7.030 -2.352 -18.540 1.00 95.62 227 LYS A N 1
ATOM 1811 C CA . LYS A 1 227 ? 8.458 -1.990 -18.555 1.00 95.62 227 LYS A CA 1
ATOM 1812 C C . LYS A 1 227 ? 9.044 -2.089 -19.967 1.00 95.62 227 LYS A C 1
ATOM 1814 O O . LYS A 1 227 ? 9.823 -1.220 -20.372 1.00 95.62 227 LYS A O 1
ATOM 1819 N N . TYR A 1 228 ? 8.658 -3.114 -20.725 1.00 96.19 228 TYR A N 1
ATOM 1820 C CA . TYR A 1 228 ? 9.086 -3.289 -22.110 1.00 96.19 228 TYR A CA 1
ATOM 1821 C C . TYR A 1 228 ? 8.572 -2.154 -23.005 1.00 96.19 228 TYR A C 1
ATOM 1823 O O . TYR A 1 228 ? 9.378 -1.487 -23.652 1.00 96.19 228 TYR A O 1
ATOM 1831 N N . GLN A 1 229 ? 7.273 -1.852 -22.954 1.00 96.75 229 GLN A N 1
ATOM 1832 C CA . GLN A 1 229 ? 6.658 -0.760 -23.716 1.00 96.75 229 GLN A CA 1
ATOM 1833 C C . GLN A 1 229 ? 7.263 0.606 -23.364 1.00 96.75 229 GLN A C 1
ATOM 1835 O O . GLN A 1 229 ? 7.526 1.418 -24.250 1.00 96.75 229 GLN A O 1
ATOM 1840 N N . ALA A 1 230 ? 7.542 0.866 -22.082 1.00 95.88 230 ALA A N 1
ATOM 1841 C CA . ALA A 1 230 ? 8.210 2.096 -21.657 1.00 95.88 230 ALA A CA 1
ATOM 1842 C C . ALA A 1 230 ? 9.633 2.209 -22.234 1.00 95.88 230 ALA A C 1
ATOM 1844 O O . ALA A 1 230 ? 10.051 3.290 -22.654 1.00 95.88 230 ALA A O 1
ATOM 1845 N N . THR A 1 231 ? 10.359 1.091 -22.294 1.00 95.25 231 THR A N 1
ATOM 1846 C CA . THR A 1 231 ? 11.706 1.031 -22.878 1.00 95.25 231 THR A CA 1
ATOM 1847 C C . THR A 1 231 ? 11.670 1.242 -24.390 1.00 95.25 231 THR A C 1
ATOM 1849 O O . THR A 1 231 ? 12.486 1.993 -24.922 1.00 95.25 231 THR A O 1
ATOM 1852 N N . GLU A 1 232 ? 10.714 0.620 -25.080 1.00 95.00 232 GLU A N 1
ATOM 1853 C CA . GLU A 1 232 ? 10.511 0.787 -26.520 1.00 95.00 232 GLU A CA 1
ATOM 1854 C C . GLU A 1 232 ? 10.158 2.236 -26.864 1.00 95.00 232 GLU A C 1
ATOM 1856 O O . GLU A 1 232 ? 10.810 2.842 -27.714 1.00 95.00 232 GLU A O 1
ATOM 1861 N N . LYS A 1 233 ? 9.203 2.830 -26.141 1.00 96.88 233 LYS A N 1
ATOM 1862 C CA . LYS A 1 233 ? 8.828 4.236 -26.307 1.00 96.88 233 LYS A CA 1
ATOM 1863 C C . LYS A 1 233 ? 10.021 5.167 -26.091 1.00 96.88 233 LYS A C 1
ATOM 1865 O O . LYS A 1 233 ? 10.258 6.063 -26.895 1.00 96.88 233 LYS A O 1
ATOM 1870 N N . TRP A 1 234 ? 10.806 4.942 -25.038 1.00 95.44 234 TRP A N 1
ATOM 1871 C CA . TRP A 1 234 ? 12.012 5.731 -24.788 1.00 95.44 234 TRP A CA 1
ATOM 1872 C C . TRP A 1 234 ? 13.037 5.595 -25.923 1.00 95.44 234 TRP A C 1
ATOM 1874 O O . TRP A 1 234 ? 13.628 6.590 -26.343 1.00 95.44 234 TRP A O 1
ATOM 1884 N N . ALA A 1 235 ? 13.233 4.385 -26.454 1.00 94.56 235 ALA A N 1
ATOM 1885 C CA . ALA A 1 235 ? 14.126 4.156 -27.585 1.00 94.56 235 ALA A CA 1
ATOM 1886 C C . ALA A 1 235 ? 13.637 4.877 -28.855 1.00 94.56 235 ALA A C 1
ATOM 1888 O O . ALA A 1 235 ? 14.444 5.518 -29.528 1.00 94.56 235 ALA A O 1
ATOM 1889 N N . GLN A 1 236 ? 12.332 4.836 -29.142 1.00 95.25 236 GLN A N 1
ATOM 1890 C CA . GLN A 1 236 ? 11.713 5.574 -30.249 1.00 95.25 236 GLN A CA 1
ATOM 1891 C C . GLN A 1 236 ? 11.927 7.087 -30.097 1.00 95.25 236 GLN A C 1
ATOM 1893 O O . GLN A 1 236 ? 12.445 7.724 -31.009 1.00 95.25 236 GLN A O 1
ATOM 1898 N N . GLU A 1 237 ? 11.668 7.653 -28.914 1.00 96.44 237 GLU A N 1
ATOM 1899 C CA . GLU A 1 237 ? 11.886 9.082 -28.648 1.00 96.44 237 GLU A CA 1
ATOM 1900 C C . GLU A 1 237 ? 13.351 9.513 -28.836 1.00 96.44 237 GLU A C 1
ATOM 1902 O O . GLU A 1 237 ? 13.632 10.634 -29.268 1.00 96.44 237 GLU A O 1
ATOM 1907 N N . VAL A 1 238 ? 14.307 8.647 -28.488 1.00 94.75 238 VAL A N 1
ATOM 1908 C CA . VAL A 1 238 ? 15.738 8.903 -28.713 1.00 94.75 238 VAL A CA 1
ATOM 1909 C C . VAL A 1 238 ? 16.074 8.848 -30.205 1.00 94.75 238 VAL A C 1
ATOM 1911 O O . VAL A 1 238 ? 16.806 9.715 -30.690 1.00 94.75 238 VAL A O 1
ATOM 1914 N N . MET A 1 239 ? 15.533 7.871 -30.934 1.00 95.69 239 MET A N 1
ATOM 1915 C CA . MET A 1 239 ? 15.738 7.736 -32.378 1.00 95.69 239 MET A CA 1
ATOM 1916 C C . MET A 1 239 ? 15.148 8.916 -33.152 1.00 95.69 239 MET A C 1
ATOM 1918 O O . MET A 1 239 ? 15.841 9.489 -33.991 1.00 95.69 239 MET A O 1
ATOM 1922 N N . ASP A 1 240 ? 13.936 9.355 -32.818 1.00 95.69 240 ASP A N 1
ATOM 1923 C CA . ASP A 1 240 ? 13.288 10.508 -33.451 1.00 95.69 240 ASP A CA 1
ATOM 1924 C C . ASP A 1 240 ? 14.083 11.797 -33.238 1.00 95.69 240 ASP A C 1
ATOM 1926 O O . ASP A 1 240 ? 14.271 12.590 -34.167 1.00 95.69 240 ASP A O 1
ATOM 1930 N N . LYS A 1 241 ? 14.623 11.997 -32.028 1.00 95.94 241 LYS A N 1
ATOM 1931 C CA . LYS A 1 241 ? 15.517 13.126 -31.733 1.00 95.94 241 LYS A CA 1
ATOM 1932 C C . LYS A 1 241 ? 16.774 13.078 -32.592 1.00 95.94 241 LYS A C 1
ATOM 1934 O O . LYS A 1 241 ? 17.150 14.095 -33.166 1.00 95.94 241 LYS A O 1
ATOM 1939 N N . LEU A 1 242 ? 17.394 11.907 -32.725 1.00 95.25 242 LEU A N 1
ATOM 1940 C CA . LEU A 1 242 ? 18.598 11.735 -33.536 1.00 95.25 242 LEU A CA 1
ATOM 1941 C C . LEU A 1 242 ? 18.327 11.983 -35.028 1.00 95.25 242 LEU A C 1
ATOM 1943 O O . LEU A 1 242 ? 19.086 12.710 -35.669 1.00 95.25 242 LEU A O 1
ATOM 1947 N N . ILE A 1 243 ? 17.226 11.450 -35.565 1.00 96.38 243 ILE A N 1
ATOM 1948 C CA . ILE A 1 243 ? 16.786 11.699 -36.946 1.00 96.38 243 ILE A CA 1
ATOM 1949 C C . ILE A 1 243 ? 16.534 13.195 -37.161 1.00 96.38 243 ILE A C 1
ATOM 1951 O O . ILE A 1 243 ? 16.989 13.762 -38.157 1.00 96.38 243 ILE A O 1
ATOM 1955 N N . THR A 1 244 ? 15.875 13.856 -36.208 1.00 97.00 244 THR A N 1
ATOM 1956 C CA . THR A 1 244 ? 15.611 15.300 -36.256 1.00 97.00 244 THR A CA 1
ATOM 1957 C C . THR A 1 244 ? 16.915 16.098 -36.297 1.00 97.00 244 THR A C 1
ATOM 1959 O O . THR A 1 244 ? 17.073 16.965 -37.156 1.00 97.00 244 THR A O 1
ATOM 1962 N N . THR A 1 245 ? 17.889 15.780 -35.438 1.00 94.88 245 THR A N 1
ATOM 1963 C CA . THR A 1 245 ? 19.201 16.446 -35.424 1.00 94.88 245 THR A CA 1
ATOM 1964 C C . THR A 1 245 ? 19.967 16.233 -36.730 1.00 94.88 245 THR A C 1
ATOM 1966 O O . THR A 1 245 ? 20.519 17.185 -37.279 1.00 94.88 245 THR A O 1
ATOM 1969 N N . ILE A 1 246 ? 19.985 15.010 -37.271 1.00 93.31 246 ILE A N 1
ATOM 1970 C CA . ILE A 1 246 ? 20.639 14.724 -38.560 1.00 93.31 246 ILE A CA 1
ATOM 1971 C C . ILE A 1 246 ? 19.974 15.521 -39.685 1.00 93.31 246 ILE A C 1
ATOM 1973 O O . ILE A 1 246 ? 20.669 16.149 -40.483 1.00 93.31 246 ILE A O 1
ATOM 1977 N N . THR A 1 247 ? 18.641 15.553 -39.715 1.00 94.94 247 THR A N 1
ATOM 1978 C CA . THR A 1 247 ? 17.871 16.296 -40.722 1.00 94.94 247 THR A CA 1
ATOM 1979 C C . THR A 1 247 ? 18.185 17.793 -40.662 1.00 94.94 247 THR A C 1
ATOM 1981 O O . THR A 1 247 ? 18.432 18.406 -41.698 1.00 94.94 247 THR A O 1
ATOM 1984 N N . GLN A 1 248 ? 18.272 18.376 -39.460 1.00 91.94 248 GLN A N 1
ATOM 1985 C CA . GLN A 1 248 ? 18.638 19.785 -39.263 1.00 91.94 248 GLN A CA 1
ATOM 1986 C C . GLN A 1 248 ? 20.063 20.110 -39.732 1.00 91.94 248 GLN A C 1
ATOM 1988 O O . GLN A 1 248 ? 20.303 21.178 -40.301 1.00 91.94 248 GLN A O 1
ATOM 1993 N N . LEU A 1 249 ? 21.017 19.200 -39.507 1.00 90.56 249 LEU A N 1
ATOM 1994 C CA . LEU A 1 249 ? 22.394 19.360 -39.984 1.00 90.56 249 LEU A CA 1
ATOM 1995 C C . LEU A 1 249 ? 22.476 19.284 -41.514 1.00 90.56 249 LEU A C 1
ATOM 1997 O O . LEU A 1 249 ? 23.259 20.010 -42.122 1.00 90.56 249 LEU A O 1
ATOM 2001 N N . GLN A 1 250 ? 21.656 18.437 -42.139 1.00 90.75 250 GLN A N 1
ATOM 2002 C CA . GLN A 1 250 ? 21.599 18.293 -43.594 1.00 90.75 250 GLN A CA 1
ATOM 2003 C C . GLN A 1 250 ? 20.862 19.446 -44.283 1.00 90.75 250 GLN A C 1
ATOM 2005 O O . GLN A 1 250 ? 21.234 19.816 -45.394 1.00 90.75 250 GLN A O 1
ATOM 2010 N N . SER A 1 251 ? 19.848 20.037 -43.642 1.00 91.75 251 SER A N 1
ATOM 2011 C CA . SER A 1 251 ? 19.069 21.141 -44.215 1.00 91.75 251 SER A CA 1
ATOM 2012 C C . SER A 1 251 ? 19.757 22.508 -44.111 1.00 91.75 251 SER A C 1
ATOM 2014 O O . SER A 1 251 ? 19.372 23.425 -44.829 1.00 91.75 251 SER A O 1
ATOM 2016 N N . ASN A 1 252 ? 20.789 22.654 -43.267 1.00 84.81 252 ASN A N 1
ATOM 2017 C CA . ASN A 1 252 ? 21.538 23.905 -43.073 1.00 84.81 252 ASN A CA 1
ATOM 2018 C C . ASN A 1 252 ? 23.028 23.821 -43.486 1.00 84.81 252 ASN A C 1
ATOM 2020 O O . ASN A 1 252 ? 23.905 24.195 -42.700 1.00 84.81 252 ASN A O 1
ATOM 2024 N N . PRO A 1 253 ? 23.375 23.397 -44.716 1.00 67.62 253 PRO A N 1
ATOM 2025 C CA . PRO A 1 253 ? 24.775 23.258 -45.125 1.00 67.62 253 PRO A CA 1
ATOM 2026 C C . PRO A 1 253 ? 25.507 24.606 -45.294 1.00 67.62 253 PRO A C 1
ATOM 2028 O O . PRO A 1 253 ? 26.729 24.635 -45.430 1.00 67.62 253 PRO A O 1
ATOM 2031 N N . SER A 1 254 ? 24.790 25.735 -45.294 1.00 61.25 254 SER A N 1
ATOM 2032 C CA . SER A 1 254 ? 25.285 26.984 -45.892 1.00 61.25 254 SER A CA 1
ATOM 2033 C C . SER A 1 254 ? 25.733 28.081 -44.916 1.00 61.25 254 SER A C 1
ATOM 2035 O O . SER A 1 254 ? 26.309 29.065 -45.372 1.00 61.25 254 SER A O 1
ATOM 2037 N N . SER A 1 255 ? 25.534 27.954 -43.596 1.00 55.81 255 SER A N 1
ATOM 2038 C CA . SER A 1 255 ? 25.797 29.089 -42.683 1.00 55.81 255 SER A CA 1
ATOM 2039 C C . SER A 1 255 ? 27.186 29.115 -42.026 1.00 55.81 255 SER A C 1
ATOM 2041 O O . SER A 1 255 ? 27.600 30.179 -41.574 1.00 55.81 255 SER A O 1
ATOM 2043 N N . SER A 1 256 ? 27.930 28.003 -41.958 1.00 53.97 256 SER A N 1
ATOM 2044 C CA . SER A 1 256 ? 29.196 27.970 -41.191 1.00 53.97 256 SER A CA 1
ATOM 2045 C C . SER A 1 256 ? 30.471 28.103 -42.033 1.00 53.97 256 SER A C 1
ATOM 2047 O O . SER A 1 256 ? 31.518 28.418 -41.474 1.00 53.97 256 SER A O 1
ATOM 2049 N N . ALA A 1 257 ? 30.426 27.875 -43.349 1.00 55.78 257 ALA A N 1
ATOM 2050 C CA . ALA A 1 257 ? 31.632 27.921 -44.188 1.00 55.78 257 ALA A CA 1
ATOM 2051 C C . ALA A 1 257 ? 31.799 29.244 -44.958 1.00 55.78 257 ALA A C 1
ATOM 2053 O O . ALA A 1 257 ? 32.920 29.615 -45.298 1.00 55.78 257 ALA A O 1
ATOM 2054 N N . ALA A 1 258 ? 30.713 29.987 -45.203 1.00 55.69 258 ALA A N 1
ATOM 2055 C CA . ALA A 1 258 ? 30.761 31.190 -46.035 1.00 55.69 258 ALA A CA 1
ATOM 2056 C C . ALA A 1 258 ? 31.319 32.436 -45.310 1.00 55.69 258 ALA A C 1
ATOM 2058 O O . ALA A 1 258 ? 31.926 33.284 -45.959 1.00 55.69 258 ALA A O 1
ATOM 2059 N N . SER A 1 259 ? 31.210 32.539 -43.978 1.00 56.03 259 SER A N 1
ATOM 2060 C CA . SER A 1 259 ? 31.745 33.698 -43.233 1.00 56.03 259 SER A CA 1
ATOM 2061 C C . SER A 1 259 ? 33.240 33.623 -42.903 1.00 56.03 259 SER A C 1
ATOM 2063 O O . SER A 1 259 ? 33.817 34.635 -42.519 1.00 56.03 259 SER A O 1
ATOM 2065 N N . ALA A 1 260 ? 33.903 32.474 -43.079 1.00 54.41 260 ALA A N 1
ATOM 2066 C CA . ALA A 1 260 ? 35.334 32.335 -42.777 1.00 54.41 260 ALA A CA 1
ATOM 2067 C C . ALA A 1 260 ? 36.267 32.725 -43.945 1.00 54.41 260 ALA A C 1
ATOM 2069 O O . ALA A 1 260 ? 37.483 32.736 -43.775 1.00 54.41 260 ALA A O 1
ATOM 2070 N N . LEU A 1 261 ? 35.724 33.058 -45.123 1.00 56.25 261 LEU A N 1
ATOM 2071 C CA . LEU A 1 261 ? 36.507 33.334 -46.338 1.00 56.25 261 LEU A CA 1
ATOM 2072 C C . LEU A 1 261 ? 36.520 34.808 -46.785 1.00 56.25 261 LEU A C 1
ATOM 2074 O O . LEU A 1 261 ? 37.094 35.102 -47.829 1.00 56.25 261 LEU A O 1
ATOM 2078 N N . GLN A 1 262 ? 35.948 35.749 -46.020 1.00 59.31 262 GLN A N 1
ATOM 2079 C CA . GLN A 1 262 ? 35.864 37.161 -46.444 1.00 59.31 262 GLN A CA 1
ATOM 2080 C C . GLN A 1 262 ? 36.830 38.162 -45.786 1.00 59.31 262 GLN A C 1
ATOM 2082 O O . GLN A 1 262 ? 36.819 39.326 -46.176 1.00 59.31 262 GLN A O 1
ATOM 2087 N N . HIS A 1 263 ? 37.750 37.757 -44.904 1.00 56.88 263 HIS A N 1
ATOM 2088 C CA . HIS A 1 263 ? 38.778 38.682 -44.402 1.00 56.88 263 HIS A CA 1
ATOM 2089 C C . HIS A 1 263 ? 40.169 38.048 -44.348 1.00 56.88 263 HIS A C 1
ATOM 2091 O O . HIS A 1 263 ? 40.539 37.460 -43.342 1.00 56.88 263 HIS A O 1
ATOM 2097 N N . HIS A 1 264 ? 40.934 38.175 -45.437 1.00 53.50 264 HIS A N 1
ATOM 2098 C CA . HIS A 1 264 ? 42.302 38.724 -45.440 1.00 53.50 264 HIS A CA 1
ATOM 2099 C C . HIS A 1 264 ? 42.973 38.498 -46.804 1.00 53.50 264 HIS A C 1
ATOM 2101 O O . HIS A 1 264 ? 43.310 37.364 -47.143 1.00 53.50 264 HIS A O 1
ATOM 2107 N N . PRO A 1 265 ? 43.255 39.558 -47.579 1.00 54.59 265 PRO A N 1
ATOM 2108 C CA . PRO A 1 265 ? 44.299 39.500 -48.581 1.00 54.59 265 PRO A CA 1
ATOM 2109 C C . PRO A 1 265 ? 45.661 39.801 -47.934 1.00 54.59 265 PRO A C 1
ATOM 2111 O O . PRO A 1 265 ? 45.786 40.699 -47.104 1.00 54.59 265 PRO A O 1
ATOM 2114 N N . SER A 1 266 ? 46.683 39.099 -48.426 1.00 55.91 266 SER A N 1
ATOM 2115 C CA . SER A 1 266 ? 48.106 39.463 -48.370 1.00 55.91 266 SER A CA 1
ATOM 2116 C C . SER A 1 266 ? 48.884 39.142 -47.086 1.00 55.91 266 SER A C 1
ATOM 2118 O O . SER A 1 266 ? 48.925 39.929 -46.147 1.00 55.91 266 SER A O 1
ATOM 2120 N N . SER A 1 267 ? 49.593 38.006 -47.100 1.00 45.47 267 SER A N 1
ATOM 2121 C CA . SER A 1 267 ? 50.997 37.888 -46.664 1.00 45.47 267 SER A CA 1
ATOM 2122 C C . SER A 1 267 ? 51.515 36.461 -46.923 1.00 45.47 267 SER A C 1
ATOM 2124 O O . SER A 1 267 ? 50.759 35.495 -46.916 1.00 45.47 267 SER A O 1
ATOM 2126 N N . TYR A 1 268 ? 52.801 36.352 -47.231 1.00 52.41 268 TYR A N 1
ATOM 2127 C CA . TYR A 1 268 ? 53.449 35.330 -48.052 1.00 52.41 268 TYR A CA 1
ATOM 2128 C C . TYR A 1 268 ? 53.831 34.007 -47.349 1.00 52.41 268 TYR A C 1
ATOM 2130 O O . TYR A 1 268 ? 54.189 33.977 -46.178 1.00 52.41 268 TYR A O 1
ATOM 2138 N N . ASN A 1 269 ? 53.880 32.944 -48.168 1.00 53.16 269 ASN A N 1
ATOM 2139 C CA . ASN A 1 269 ? 54.818 31.807 -48.169 1.00 53.16 269 ASN A CA 1
ATOM 2140 C C . ASN A 1 269 ? 55.119 31.061 -46.851 1.00 53.16 269 ASN A C 1
ATOM 2142 O O . ASN A 1 269 ? 56.111 31.338 -46.175 1.00 53.16 269 ASN A O 1
ATOM 2146 N N . ARG A 1 270 ? 54.409 29.946 -46.612 1.00 47.00 270 ARG A N 1
ATOM 2147 C CA . ARG A 1 270 ? 54.991 28.769 -45.938 1.00 47.00 270 ARG A CA 1
ATOM 2148 C C . ARG A 1 270 ? 54.299 27.466 -46.360 1.00 47.00 270 ARG A C 1
ATOM 2150 O O . ARG A 1 270 ? 53.082 27.421 -46.486 1.00 47.00 270 ARG A O 1
ATOM 2157 N N . ALA A 1 271 ? 55.108 26.438 -46.616 1.00 51.06 271 ALA A N 1
ATOM 2158 C CA . ALA A 1 271 ? 54.732 25.141 -47.187 1.00 51.06 271 ALA A CA 1
ATOM 2159 C C . ALA A 1 271 ? 53.673 24.361 -46.368 1.00 51.06 271 ALA A C 1
ATOM 2161 O O . ALA A 1 271 ? 53.672 24.466 -45.139 1.00 51.06 271 ALA A O 1
ATOM 2162 N N . PRO A 1 272 ? 52.812 23.539 -47.009 1.00 51.12 272 PRO A N 1
ATOM 2163 C CA . PRO A 1 272 ? 51.745 22.830 -46.315 1.00 51.12 272 PRO A CA 1
ATOM 2164 C C . PRO A 1 272 ? 52.199 21.452 -45.813 1.00 51.12 272 PRO A C 1
ATOM 2166 O O . PRO A 1 272 ? 52.494 20.545 -46.590 1.00 51.12 272 PRO A O 1
ATOM 2169 N N . SER A 1 273 ? 52.177 21.272 -44.495 1.00 49.41 273 SER A N 1
ATOM 2170 C CA . SER A 1 273 ? 52.223 19.962 -43.842 1.00 49.41 273 SER A CA 1
ATOM 2171 C C . SER A 1 273 ? 50.818 19.354 -43.869 1.00 49.41 273 SER A C 1
ATOM 2173 O O . SER A 1 273 ? 49.925 19.799 -43.147 1.00 49.41 273 SER A O 1
ATOM 2175 N N . PHE A 1 274 ? 50.593 18.343 -44.707 1.00 49.38 274 PHE A N 1
ATOM 2176 C CA . PHE A 1 274 ? 49.340 17.590 -44.727 1.00 49.38 274 PHE A CA 1
ATOM 2177 C C . PHE A 1 274 ? 49.209 16.734 -43.458 1.00 49.38 274 PHE A C 1
ATOM 2179 O O . PHE A 1 274 ? 49.784 15.657 -43.357 1.00 49.38 274 PHE A O 1
ATOM 2186 N N . SER A 1 275 ? 48.404 17.196 -42.502 1.00 50.25 275 SER A N 1
ATOM 2187 C CA . SER A 1 275 ? 47.810 16.352 -41.460 1.00 50.25 275 SER A CA 1
ATOM 2188 C C . SER A 1 275 ? 46.335 16.723 -41.333 1.00 50.25 275 SER A C 1
ATOM 2190 O O . SER A 1 275 ? 45.941 17.583 -40.547 1.00 50.25 275 SER A O 1
ATOM 2192 N N . LYS A 1 276 ? 45.506 16.128 -42.197 1.00 48.25 276 LYS A N 1
ATOM 2193 C CA . LYS A 1 276 ? 44.046 16.229 -42.100 1.00 48.25 276 LYS A CA 1
ATOM 2194 C C . LYS A 1 276 ? 43.579 15.272 -41.008 1.00 48.25 276 LYS A C 1
ATOM 2196 O O . LYS A 1 276 ? 43.450 14.074 -41.241 1.00 48.25 276 LYS A O 1
ATOM 2201 N N . ARG A 1 277 ? 43.329 15.807 -39.815 1.00 45.56 277 ARG A N 1
ATOM 2202 C CA . ARG A 1 277 ? 42.574 15.110 -38.768 1.00 45.56 277 ARG A CA 1
ATOM 2203 C C . ARG A 1 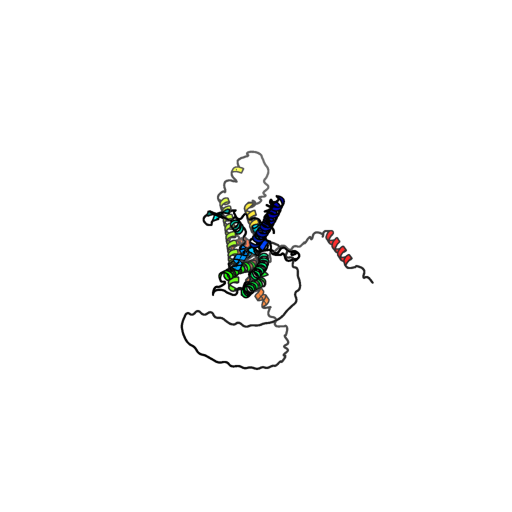277 ? 41.080 15.200 -39.122 1.00 45.56 277 ARG A C 1
ATOM 2205 O O . ARG A 1 277 ? 40.632 16.304 -39.434 1.00 45.56 277 ARG A O 1
ATOM 2212 N N . PRO A 1 278 ? 40.312 14.096 -39.122 1.00 46.12 278 PRO A N 1
ATOM 2213 C CA . PRO A 1 278 ? 38.879 14.160 -39.391 1.00 46.12 278 PRO A CA 1
ATOM 2214 C C . PRO A 1 278 ? 38.166 14.993 -38.317 1.00 46.12 278 PRO A C 1
ATOM 2216 O O . PRO A 1 278 ? 38.552 14.975 -37.146 1.00 46.12 278 PRO A O 1
ATOM 2219 N N . ALA A 1 279 ? 37.151 15.746 -38.743 1.00 51.88 279 ALA A N 1
ATOM 2220 C CA . ALA A 1 279 ? 36.340 16.593 -37.879 1.00 51.88 279 ALA A CA 1
ATOM 2221 C C . ALA A 1 279 ? 35.681 15.751 -36.776 1.00 51.88 279 ALA A C 1
ATOM 2223 O O . ALA A 1 279 ? 35.050 14.730 -37.047 1.00 51.88 279 ALA A O 1
ATOM 2224 N N . SER A 1 280 ? 35.860 16.172 -35.526 1.00 59.16 280 SER A N 1
ATOM 2225 C CA . SER A 1 280 ? 35.226 15.562 -34.359 1.00 59.16 280 SER A CA 1
ATOM 2226 C C . SER A 1 280 ? 33.702 15.654 -34.458 1.00 59.16 280 SER A C 1
ATOM 2228 O O . SER A 1 280 ? 33.175 16.700 -34.836 1.00 59.16 280 SER A O 1
ATOM 2230 N N . LEU A 1 281 ? 33.010 14.578 -34.073 1.00 55.28 281 LEU A N 1
ATOM 2231 C CA . LEU A 1 281 ? 31.552 14.533 -33.918 1.00 55.28 281 LEU A CA 1
ATOM 2232 C C . LEU A 1 281 ? 31.030 15.721 -33.080 1.00 55.28 281 LEU A C 1
ATOM 2234 O O . LEU A 1 281 ? 31.714 16.145 -32.142 1.00 55.28 281 LEU A O 1
ATOM 2238 N N . PRO A 1 282 ? 29.814 16.235 -33.357 1.00 62.09 282 PRO A N 1
ATOM 2239 C CA . PRO A 1 282 ? 29.190 17.263 -32.531 1.00 62.09 282 PRO A CA 1
ATOM 2240 C C . PRO A 1 282 ? 29.088 16.811 -31.066 1.00 62.09 282 PRO A C 1
ATOM 2242 O O . PRO A 1 282 ? 28.700 15.675 -30.772 1.00 62.09 282 PRO A O 1
ATOM 2245 N N . SER A 1 283 ? 29.416 17.715 -30.139 1.00 75.25 283 SER A N 1
ATOM 2246 C CA . SER A 1 283 ? 29.395 17.477 -28.684 1.00 75.25 283 SER A CA 1
ATOM 2247 C C . SER A 1 283 ? 28.064 16.878 -28.199 1.00 75.25 283 SER A C 1
ATOM 2249 O O . SER A 1 283 ? 28.051 15.999 -27.342 1.00 75.25 283 SER A O 1
ATOM 2251 N N . GLU A 1 284 ? 26.948 17.275 -28.809 1.00 63.88 284 GLU A N 1
ATOM 2252 C CA . GLU A 1 284 ? 25.599 16.842 -28.434 1.00 63.88 284 GLU A CA 1
ATOM 2253 C C . GLU A 1 284 ? 25.311 15.367 -28.764 1.00 63.88 284 GLU A C 1
ATOM 2255 O O . GLU A 1 284 ? 24.811 14.630 -27.914 1.00 63.88 284 GLU A O 1
ATOM 2260 N N . ALA A 1 285 ? 25.733 14.881 -29.938 1.00 59.66 285 ALA A N 1
ATOM 2261 C CA . ALA A 1 285 ? 25.617 13.463 -30.299 1.00 59.66 285 ALA A CA 1
ATOM 2262 C C . ALA A 1 285 ? 26.436 12.573 -29.346 1.00 59.66 285 ALA A C 1
ATOM 2264 O O . ALA A 1 285 ? 26.000 11.494 -28.942 1.00 59.66 285 ALA A O 1
ATOM 2265 N N . THR A 1 286 ? 27.599 13.069 -28.918 1.00 71.44 286 THR A N 1
ATOM 2266 C CA . THR A 1 286 ? 28.475 12.381 -27.959 1.00 71.44 286 THR A CA 1
ATOM 2267 C C . THR A 1 286 ? 27.856 12.348 -26.554 1.00 71.44 286 THR A C 1
ATOM 2269 O O . THR A 1 286 ? 27.952 11.338 -25.853 1.00 71.44 286 THR A O 1
ATOM 2272 N N . GLN A 1 287 ? 27.157 13.414 -26.149 1.00 73.94 287 GLN A N 1
ATOM 2273 C CA . GLN A 1 287 ? 26.418 13.472 -24.883 1.00 73.94 287 GLN A CA 1
ATOM 2274 C C . GLN A 1 287 ? 25.204 12.536 -24.868 1.00 73.94 287 GLN A C 1
ATOM 2276 O O . GLN A 1 287 ? 24.971 11.866 -23.860 1.00 73.94 287 GLN A O 1
ATOM 2281 N N . LEU A 1 288 ? 24.462 12.429 -25.975 1.00 66.81 288 LEU A N 1
ATOM 2282 C CA . LEU A 1 288 ? 23.336 11.498 -26.096 1.00 66.81 288 LEU A CA 1
ATOM 2283 C C . LEU A 1 288 ? 23.799 10.034 -26.045 1.00 66.81 288 LEU A C 1
ATOM 2285 O O . LEU A 1 288 ? 23.233 9.252 -25.285 1.00 66.81 288 LEU A O 1
ATOM 2289 N N . LEU A 1 289 ? 24.890 9.686 -26.737 1.00 60.81 289 LEU A N 1
ATOM 2290 C CA . LEU A 1 289 ? 25.533 8.364 -26.653 1.00 60.81 289 LEU A CA 1
ATOM 2291 C C . LEU A 1 289 ? 26.050 8.047 -25.244 1.00 60.81 289 LEU A C 1
ATOM 2293 O O . LEU A 1 289 ? 25.945 6.913 -24.770 1.00 60.81 289 LEU A O 1
ATOM 2297 N N . HIS A 1 290 ? 26.590 9.042 -24.539 1.00 72.62 290 HIS A N 1
ATOM 2298 C CA . HIS A 1 290 ? 27.006 8.856 -23.155 1.00 72.62 290 HIS A CA 1
ATOM 2299 C C . HIS A 1 290 ? 25.799 8.643 -22.225 1.00 72.62 290 HIS A C 1
ATOM 2301 O O . HIS A 1 290 ? 25.841 7.751 -21.372 1.00 72.62 290 HIS A O 1
ATOM 2307 N N . LYS A 1 291 ? 24.718 9.415 -22.392 1.00 70.50 291 LYS A N 1
ATOM 2308 C CA . LYS A 1 291 ? 23.478 9.278 -21.612 1.00 70.50 291 LYS A CA 1
ATOM 2309 C C . LYS A 1 291 ? 22.790 7.933 -21.872 1.00 70.50 291 LYS A C 1
ATOM 2311 O O . LYS A 1 291 ? 22.321 7.302 -20.925 1.00 70.50 291 LYS A O 1
ATOM 2316 N N . TRP A 1 292 ? 22.824 7.463 -23.118 1.00 63.03 292 TRP A N 1
ATOM 2317 C CA . TRP A 1 292 ? 22.406 6.122 -23.525 1.00 63.03 292 TRP A CA 1
ATOM 2318 C C . TRP A 1 292 ? 23.219 5.052 -22.783 1.00 63.03 292 TRP A C 1
ATOM 2320 O O . TRP A 1 292 ? 22.658 4.312 -21.980 1.00 63.03 292 TRP A O 1
ATOM 2330 N N . ASN A 1 293 ? 24.552 5.071 -22.884 1.00 64.94 293 ASN A N 1
ATOM 2331 C CA . ASN A 1 293 ? 25.432 4.126 -22.178 1.00 64.94 293 ASN A CA 1
ATOM 2332 C C . ASN A 1 293 ? 25.288 4.148 -20.644 1.00 64.94 293 ASN A C 1
ATOM 2334 O O . ASN A 1 293 ? 25.512 3.135 -19.979 1.00 64.94 293 ASN A O 1
ATOM 2338 N N . LYS A 1 294 ? 24.936 5.299 -20.058 1.00 68.56 294 LYS A N 1
ATOM 2339 C CA . LYS A 1 294 ? 24.740 5.441 -18.609 1.00 68.56 294 LYS A CA 1
ATOM 2340 C C . LYS A 1 294 ? 23.403 4.856 -18.142 1.00 68.56 294 LYS A C 1
ATOM 2342 O O . LYS A 1 294 ? 23.349 4.345 -17.031 1.00 68.56 294 LYS A O 1
ATOM 2347 N N . SER A 1 295 ? 22.373 4.878 -18.990 1.00 56.34 295 SER A N 1
ATOM 2348 C CA . SER A 1 295 ? 21.038 4.340 -18.677 1.00 56.34 295 SER A CA 1
ATOM 2349 C C . SER A 1 295 ? 20.990 2.804 -18.715 1.00 56.34 295 SER A C 1
ATOM 2351 O O . SER A 1 295 ? 20.146 2.209 -18.060 1.00 56.34 295 SER A O 1
ATOM 2353 N N . PHE A 1 296 ? 21.935 2.154 -19.407 1.00 47.28 296 PHE A N 1
ATOM 2354 C CA . PHE A 1 296 ? 22.074 0.687 -19.446 1.00 47.28 296 P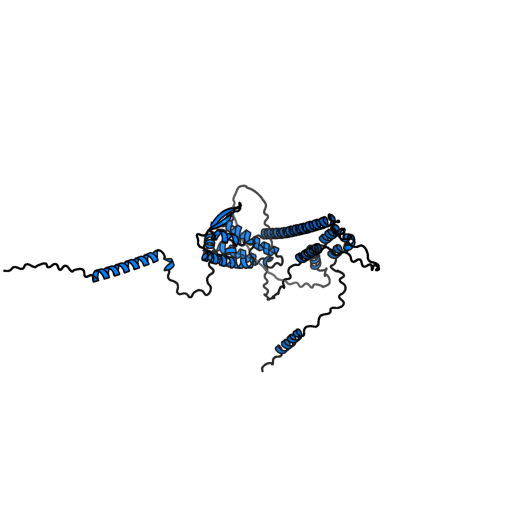HE A CA 1
ATOM 2355 C C . PHE A 1 296 ? 22.985 0.101 -18.353 1.00 47.28 296 PHE A C 1
ATOM 2357 O O . PHE A 1 296 ? 23.141 -1.118 -18.269 1.00 47.28 296 PHE A O 1
ATOM 2364 N N . ARG A 1 297 ? 23.604 0.927 -17.497 1.00 41.47 297 ARG A N 1
ATOM 2365 C CA . ARG A 1 297 ? 24.317 0.412 -16.321 1.00 41.47 297 ARG A CA 1
ATOM 2366 C C . ARG A 1 297 ? 23.334 0.204 -15.179 1.00 41.47 297 ARG A C 1
ATOM 2368 O O . ARG A 1 297 ? 22.871 1.175 -14.592 1.00 41.47 297 ARG A O 1
ATOM 2375 N N . ALA A 1 298 ? 23.108 -1.058 -14.820 1.00 37.25 298 ALA A N 1
ATOM 2376 C CA . ALA A 1 298 ? 22.505 -1.402 -13.538 1.00 37.25 298 ALA A CA 1
ATOM 2377 C C . ALA A 1 298 ? 23.287 -0.727 -12.387 1.00 37.25 298 ALA A C 1
ATOM 2379 O O . ALA A 1 298 ? 24.528 -0.660 -12.453 1.00 37.25 298 ALA A O 1
ATOM 2380 N N . PRO A 1 299 ? 22.603 -0.207 -11.351 1.00 36.00 299 PRO A N 1
ATOM 2381 C CA . PRO A 1 299 ? 23.266 0.376 -10.194 1.00 36.00 299 PRO A CA 1
ATOM 2382 C C . PRO A 1 299 ? 24.148 -0.683 -9.525 1.00 36.00 299 PRO A C 1
ATOM 2384 O O . PRO A 1 299 ? 23.705 -1.777 -9.186 1.00 36.00 299 PRO A O 1
ATOM 2387 N N . LYS A 1 300 ? 25.435 -0.364 -9.373 1.00 37.00 300 LYS A N 1
ATOM 2388 C CA . LYS A 1 300 ? 26.374 -1.182 -8.606 1.00 37.00 300 LYS A CA 1
ATOM 2389 C C . LYS A 1 300 ? 26.164 -0.882 -7.125 1.00 37.00 300 LYS A C 1
ATOM 2391 O O . LYS A 1 300 ? 26.859 -0.024 -6.587 1.00 37.00 300 LYS A O 1
ATOM 2396 N N . GLU A 1 301 ? 25.225 -1.559 -6.477 1.00 39.12 301 GLU A N 1
ATOM 2397 C CA . GLU A 1 301 ? 25.231 -1.619 -5.015 1.00 39.12 301 GLU A CA 1
ATOM 2398 C C . GLU A 1 301 ? 26.175 -2.733 -4.532 1.00 39.12 301 GLU A C 1
ATOM 2400 O O . GLU A 1 301 ? 26.167 -3.838 -5.084 1.00 39.12 301 GLU A O 1
ATOM 2405 N N . PRO A 1 302 ? 27.027 -2.471 -3.525 1.00 36.69 302 PRO A N 1
ATOM 2406 C CA . PRO A 1 302 ? 27.843 -3.503 -2.908 1.00 36.69 302 PRO A CA 1
ATOM 2407 C C . PRO A 1 302 ? 26.971 -4.360 -1.978 1.00 36.69 302 PRO A C 1
ATOM 2409 O O . PRO A 1 302 ? 26.674 -3.971 -0.851 1.00 36.69 302 PRO A O 1
ATOM 2412 N N . LEU A 1 303 ? 26.580 -5.549 -2.442 1.00 35.03 303 LEU A N 1
ATOM 2413 C CA . LEU A 1 303 ? 25.945 -6.562 -1.600 1.00 35.03 303 LEU A CA 1
ATOM 2414 C C . LEU A 1 303 ? 26.952 -7.076 -0.563 1.00 35.03 303 LEU A C 1
ATOM 2416 O O . LEU A 1 303 ? 27.878 -7.826 -0.879 1.00 35.03 303 LEU A O 1
ATOM 2420 N N . LEU A 1 304 ? 26.760 -6.676 0.691 1.00 36.31 304 LEU A N 1
ATOM 2421 C CA . LEU A 1 304 ? 27.483 -7.209 1.840 1.00 36.31 304 LEU A CA 1
ATOM 2422 C C . LEU A 1 304 ? 26.762 -8.487 2.294 1.00 36.31 304 LEU A C 1
ATOM 2424 O O . LEU A 1 304 ? 25.814 -8.451 3.076 1.00 36.31 304 LEU A O 1
ATOM 2428 N N . VAL A 1 305 ? 27.172 -9.628 1.736 1.00 34.19 305 VAL A N 1
ATOM 2429 C CA . VAL A 1 305 ? 26.611 -10.947 2.062 1.00 34.19 305 VAL A CA 1
ATOM 2430 C C . VAL A 1 305 ? 27.048 -11.342 3.473 1.00 34.19 305 VAL A C 1
ATOM 2432 O O . VAL A 1 305 ? 28.204 -11.688 3.709 1.00 34.19 305 VAL A O 1
ATOM 2435 N N . ARG A 1 306 ? 26.110 -11.303 4.423 1.00 28.80 306 ARG A N 1
ATOM 2436 C CA . ARG A 1 306 ? 26.278 -11.870 5.764 1.00 28.80 306 ARG A CA 1
ATOM 2437 C C . ARG A 1 306 ? 25.721 -13.292 5.753 1.00 28.80 306 ARG A C 1
ATOM 2439 O O . ARG A 1 306 ? 24.515 -13.491 5.820 1.00 28.80 306 ARG A O 1
ATOM 2446 N N . THR A 1 307 ? 26.600 -14.282 5.646 1.00 33.28 307 THR A N 1
ATOM 2447 C CA . THR A 1 307 ? 26.243 -15.698 5.797 1.00 33.28 307 THR A CA 1
ATOM 2448 C C . THR A 1 307 ? 25.973 -16.010 7.268 1.00 33.28 307 THR A C 1
ATOM 2450 O O . THR A 1 307 ? 26.879 -15.898 8.095 1.00 33.28 307 THR A O 1
ATOM 2453 N N . THR A 1 308 ? 24.760 -16.441 7.601 1.00 34.69 308 THR A N 1
ATOM 2454 C CA . THR A 1 308 ? 24.481 -17.197 8.831 1.00 34.69 308 THR A CA 1
ATOM 2455 C C . THR A 1 308 ? 24.016 -18.608 8.456 1.00 34.69 308 THR A C 1
ATOM 2457 O O . THR A 1 308 ? 23.302 -18.767 7.465 1.00 34.69 308 THR A O 1
ATOM 2460 N N . PRO A 1 309 ? 24.431 -19.652 9.195 1.00 41.25 309 PRO A N 1
ATOM 2461 C CA . PRO A 1 309 ? 24.028 -21.019 8.905 1.00 41.25 309 PRO A CA 1
ATOM 2462 C C . PRO A 1 309 ? 22.711 -21.337 9.625 1.00 41.25 309 PRO A C 1
ATOM 2464 O O . PRO A 1 309 ? 22.614 -21.159 10.838 1.00 41.25 309 PRO A O 1
ATOM 2467 N N . TYR A 1 310 ? 21.717 -21.844 8.895 1.00 35.53 310 TYR A N 1
ATOM 2468 C CA . TYR A 1 310 ? 20.555 -22.522 9.479 1.00 35.53 310 TYR A CA 1
ATOM 2469 C C . TYR A 1 310 ? 20.609 -24.023 9.163 1.00 35.53 310 TYR A C 1
ATOM 2471 O O . TYR A 1 310 ? 21.069 -24.392 8.079 1.00 35.53 310 TYR A O 1
ATOM 2479 N N . PRO A 1 311 ? 20.177 -24.901 10.090 1.00 48.34 311 PRO A N 1
ATOM 2480 C CA . PRO A 1 311 ? 20.315 -26.335 9.940 1.00 48.34 311 PRO A CA 1
ATOM 2481 C C . PRO A 1 311 ? 19.106 -26.974 9.248 1.00 48.34 311 PRO A C 1
ATOM 2483 O O . PRO A 1 311 ? 17.983 -26.476 9.270 1.00 48.34 311 PRO A O 1
ATOM 2486 N N . HIS A 1 312 ? 19.395 -28.124 8.652 1.00 33.97 312 HIS A N 1
ATOM 2487 C CA . HIS A 1 312 ? 18.496 -29.021 7.941 1.00 33.97 312 HIS A CA 1
ATOM 2488 C C . HIS A 1 312 ? 17.258 -29.450 8.741 1.00 33.97 312 HIS A C 1
ATOM 2490 O O . HIS A 1 312 ? 17.384 -29.936 9.863 1.00 33.97 312 HIS A O 1
ATOM 2496 N N . VAL A 1 313 ? 16.094 -29.445 8.081 1.00 33.44 313 VAL A N 1
ATOM 2497 C CA . VAL A 1 313 ? 14.984 -30.356 8.393 1.00 33.44 313 VAL A CA 1
ATOM 2498 C C . VAL A 1 313 ? 14.447 -30.942 7.084 1.00 33.44 313 VAL A C 1
ATOM 2500 O O . VAL A 1 313 ? 13.973 -30.226 6.207 1.00 33.44 313 VAL A O 1
ATOM 2503 N N . LEU A 1 314 ? 14.568 -32.264 6.954 1.00 32.22 314 LEU A N 1
ATOM 2504 C CA . LEU A 1 314 ? 13.925 -33.096 5.937 1.00 32.22 314 LEU A CA 1
ATOM 2505 C C . LEU A 1 314 ? 12.546 -33.538 6.444 1.00 32.22 314 LEU A C 1
ATOM 2507 O O . LEU A 1 314 ? 12.461 -34.005 7.578 1.00 32.22 314 LEU A O 1
ATOM 2511 N N . SER A 1 315 ? 11.516 -33.466 5.595 1.00 31.97 315 SER A N 1
ATOM 2512 C CA . SER A 1 315 ? 10.338 -34.367 5.511 1.00 31.97 315 SER A CA 1
ATOM 2513 C C . SER A 1 315 ? 9.441 -33.847 4.375 1.00 31.97 315 SER A C 1
ATOM 2515 O O . SER A 1 315 ? 8.934 -32.738 4.457 1.00 31.97 315 SER A O 1
ATOM 2517 N N . VAL A 1 316 ? 9.438 -34.445 3.178 1.00 31.28 316 VAL A N 1
ATOM 2518 C CA . VAL A 1 316 ? 8.630 -35.606 2.740 1.00 31.28 316 VAL A CA 1
ATOM 2519 C C . VAL A 1 316 ? 7.132 -35.436 3.011 1.00 31.28 316 VAL A C 1
ATOM 2521 O O . VAL A 1 316 ? 6.653 -35.855 4.055 1.00 31.28 316 VAL A O 1
ATOM 2524 N N . LEU A 1 317 ? 6.392 -34.939 2.013 1.00 31.16 317 LEU A N 1
ATOM 2525 C CA . LEU A 1 317 ? 5.047 -35.417 1.682 1.00 31.16 317 LEU A CA 1
ATOM 2526 C C . LEU A 1 317 ? 4.854 -35.347 0.162 1.00 31.16 317 LEU A C 1
ATOM 2528 O O . LEU A 1 317 ? 4.889 -34.281 -0.445 1.00 31.16 317 LEU A O 1
ATOM 2532 N N . ALA A 1 318 ? 4.677 -36.521 -0.438 1.00 32.16 318 ALA A N 1
ATOM 2533 C CA . ALA A 1 318 ? 4.190 -36.687 -1.795 1.00 32.16 318 ALA A CA 1
ATOM 2534 C C . ALA A 1 318 ? 2.658 -36.641 -1.769 1.00 32.16 318 ALA A C 1
ATOM 2536 O O . ALA A 1 318 ? 2.043 -37.391 -1.013 1.00 32.16 318 ALA A O 1
ATOM 2537 N N . LEU A 1 319 ? 2.048 -35.815 -2.618 1.00 32.88 319 LEU A N 1
ATOM 2538 C CA . LEU A 1 319 ? 0.651 -35.966 -3.016 1.00 32.88 319 LEU A CA 1
ATOM 2539 C C . LEU A 1 319 ? 0.545 -35.796 -4.532 1.00 32.88 319 LEU A C 1
ATOM 2541 O O . LEU A 1 319 ? 0.987 -34.806 -5.110 1.00 32.88 319 LEU A O 1
ATOM 2545 N N . THR A 1 320 ? -0.011 -36.826 -5.159 1.00 38.47 320 THR A N 1
ATOM 2546 C CA . THR A 1 320 ? -0.402 -36.904 -6.566 1.00 38.47 320 THR A CA 1
ATOM 2547 C C . THR A 1 320 ? -1.662 -36.071 -6.842 1.00 38.47 320 THR A C 1
ATOM 2549 O O . THR A 1 320 ? -2.427 -35.789 -5.917 1.00 38.47 320 THR A O 1
ATOM 2552 N N . PRO A 1 321 ? -1.911 -35.677 -8.103 1.00 37.09 321 PRO A N 1
ATOM 2553 C CA . PRO A 1 321 ? -2.841 -34.604 -8.431 1.00 37.09 321 PRO A CA 1
ATOM 2554 C C . PRO A 1 321 ? -4.296 -35.082 -8.480 1.00 37.09 321 PRO A C 1
ATOM 2556 O O . PRO A 1 321 ? -4.609 -36.097 -9.100 1.00 37.09 321 PRO A O 1
ATOM 2559 N N . THR A 1 322 ? -5.202 -34.298 -7.892 1.00 29.42 322 THR A N 1
ATOM 2560 C CA . THR A 1 322 ? -6.637 -34.391 -8.192 1.00 29.42 322 THR A CA 1
ATOM 2561 C C . THR A 1 322 ? -6.938 -33.416 -9.325 1.00 29.42 322 THR A C 1
ATOM 2563 O O . THR A 1 322 ? -6.848 -32.203 -9.161 1.00 29.42 322 THR A O 1
ATOM 2566 N N . SER A 1 323 ? -7.237 -33.966 -10.498 1.00 29.36 323 SER A N 1
ATOM 2567 C CA . SER A 1 323 ? -7.710 -33.237 -11.674 1.00 29.36 323 SER A CA 1
ATOM 2568 C C . SER A 1 323 ? -9.106 -32.668 -11.400 1.00 29.36 323 SER A C 1
ATOM 2570 O O . SER A 1 323 ? -10.068 -33.432 -11.326 1.00 29.36 323 SER A O 1
ATOM 2572 N N . TYR A 1 324 ? -9.233 -31.344 -11.320 1.00 31.95 324 TYR A N 1
ATOM 2573 C CA . TYR A 1 324 ? -10.513 -30.657 -11.480 1.00 31.95 324 TYR A CA 1
ATOM 2574 C C . TYR A 1 324 ? -10.631 -30.178 -12.928 1.00 31.95 324 TYR A C 1
ATOM 2576 O O . TYR A 1 324 ? -9.982 -29.218 -13.334 1.00 31.95 324 TYR A O 1
ATOM 2584 N N . GLN A 1 325 ? -11.459 -30.867 -13.715 1.00 29.53 325 GLN A N 1
ATOM 2585 C CA . GLN A 1 325 ? -11.995 -30.312 -14.952 1.00 29.53 325 GLN A CA 1
ATOM 2586 C C . GLN A 1 325 ? -13.175 -29.400 -14.599 1.00 29.53 325 GLN A C 1
ATOM 2588 O O . GLN A 1 325 ? -14.197 -29.877 -14.109 1.00 29.53 325 GLN A O 1
ATOM 2593 N N . LEU A 1 326 ? -13.053 -28.100 -14.875 1.00 29.73 326 LEU A N 1
ATOM 2594 C CA . LEU A 1 326 ? -14.214 -27.224 -15.018 1.00 29.73 326 LEU A CA 1
ATOM 2595 C C . LEU A 1 326 ? -14.751 -27.391 -16.445 1.00 29.73 326 LEU A C 1
ATOM 2597 O O . LEU A 1 326 ? -14.189 -26.866 -17.404 1.00 29.73 326 LEU A O 1
ATOM 2601 N N . SER A 1 327 ? -15.832 -28.157 -16.573 1.00 31.31 327 SER A N 1
ATOM 2602 C CA . SER A 1 327 ? -16.665 -28.224 -17.771 1.00 31.31 327 SER A CA 1
ATOM 2603 C C . SER A 1 327 ? -17.933 -27.414 -17.533 1.00 31.31 327 SER A C 1
ATOM 2605 O O . SER A 1 327 ? -18.660 -27.652 -16.572 1.00 31.31 327 SER A O 1
ATOM 2607 N N . ASN A 1 328 ? -18.200 -26.490 -18.450 1.00 34.72 328 ASN A N 1
ATOM 2608 C CA . ASN A 1 328 ? -19.460 -25.772 -18.614 1.00 34.72 328 ASN A CA 1
ATOM 2609 C C . ASN A 1 328 ? -20.675 -26.718 -18.589 1.00 34.72 328 ASN A C 1
ATOM 2611 O O . ASN A 1 328 ? -20.634 -27.745 -19.264 1.00 34.72 328 ASN A O 1
ATOM 2615 N N . ALA A 1 329 ? -21.774 -26.326 -17.932 1.00 31.80 329 ALA A N 1
ATOM 2616 C CA . ALA A 1 329 ? -23.137 -26.605 -18.408 1.00 31.80 329 ALA A CA 1
ATOM 2617 C C . ALA A 1 329 ? -24.219 -25.822 -17.625 1.00 31.80 329 ALA A C 1
ATOM 2619 O O . ALA A 1 329 ? -24.078 -25.619 -16.417 1.00 31.80 329 ALA A O 1
ATOM 2620 N N . PRO A 1 330 ? -25.322 -25.421 -18.288 1.00 42.31 330 PRO A N 1
ATOM 2621 C CA . PRO A 1 330 ? -26.518 -24.868 -17.663 1.00 42.31 330 PRO A CA 1
ATOM 2622 C C . PRO A 1 330 ? -27.511 -25.960 -17.209 1.00 42.31 330 PRO A C 1
ATOM 2624 O O . PRO A 1 330 ? -27.540 -27.060 -17.747 1.00 42.31 330 PRO A O 1
ATOM 2627 N N . MET A 1 331 ? -28.341 -25.587 -16.228 1.00 35.12 331 MET A N 1
ATOM 2628 C CA . MET A 1 331 ? -29.758 -25.935 -16.000 1.00 35.12 331 MET A CA 1
ATOM 2629 C C . MET A 1 331 ? -30.292 -27.315 -16.467 1.00 35.12 331 MET A C 1
ATOM 2631 O O . MET A 1 331 ? -30.486 -27.519 -17.659 1.00 35.12 331 MET A O 1
ATOM 2635 N N . LEU A 1 332 ? -30.685 -28.185 -15.514 1.00 32.22 332 LEU A N 1
ATOM 2636 C CA . LEU A 1 332 ? -32.016 -28.837 -15.385 1.00 32.22 332 LEU A CA 1
ATOM 2637 C C . LEU A 1 332 ? -32.032 -29.947 -14.294 1.00 32.22 332 LEU A C 1
ATOM 2639 O O . LEU A 1 332 ? -31.330 -30.942 -14.385 1.00 32.22 332 LEU A O 1
ATOM 2643 N N . VAL A 1 333 ? -32.876 -29.743 -13.273 1.00 32.47 333 VAL A N 1
ATOM 2644 C CA . VAL A 1 333 ? -33.979 -30.611 -12.786 1.00 32.47 333 VAL A CA 1
ATOM 2645 C C . VAL A 1 333 ? -33.768 -32.136 -12.532 1.00 32.47 333 VAL A C 1
ATOM 2647 O O . VAL A 1 333 ? -33.643 -32.932 -13.451 1.00 32.47 333 VAL A O 1
ATOM 2650 N N . LEU A 1 334 ? -34.036 -32.491 -11.256 1.00 30.95 334 LEU A N 1
ATOM 2651 C CA . LEU A 1 334 ? -34.621 -33.714 -10.642 1.00 30.95 334 LEU A CA 1
ATOM 2652 C C . LEU A 1 334 ? -33.777 -34.945 -10.211 1.00 30.95 334 LEU A C 1
ATOM 2654 O O . LEU A 1 334 ? -33.171 -35.644 -11.010 1.00 30.95 334 LEU A O 1
ATOM 2658 N N . LYS A 1 335 ? -34.067 -35.302 -8.939 1.00 29.17 335 LYS A N 1
ATOM 2659 C CA . LYS A 1 335 ? -34.250 -36.628 -8.293 1.00 29.17 335 LYS A CA 1
ATOM 2660 C C . LYS A 1 335 ? -33.062 -37.358 -7.630 1.00 29.17 335 LYS A C 1
ATOM 2662 O O . LYS A 1 335 ? -32.263 -38.017 -8.271 1.00 29.17 335 LYS A O 1
ATOM 2667 N N . SER A 1 336 ? -33.080 -37.285 -6.289 1.00 31.83 336 SER A N 1
ATOM 2668 C CA . SER A 1 336 ? -33.158 -38.385 -5.296 1.00 31.83 336 SER A CA 1
ATOM 2669 C C . SER A 1 336 ? -32.690 -39.791 -5.710 1.00 31.83 336 SER A C 1
ATOM 2671 O O . SER A 1 336 ? -33.306 -40.381 -6.590 1.00 31.83 336 SER A O 1
ATOM 2673 N N . THR A 1 337 ? -31.715 -40.347 -4.969 1.00 32.91 337 THR A N 1
ATOM 2674 C CA . THR A 1 337 ? -31.883 -41.474 -4.011 1.00 32.91 337 THR A CA 1
ATOM 2675 C C . THR A 1 337 ? -30.584 -41.743 -3.229 1.00 32.91 337 THR A C 1
ATOM 2677 O O . THR A 1 337 ? -29.537 -41.966 -3.823 1.00 32.91 337 THR A O 1
ATOM 2680 N N . ASN A 1 338 ? -30.691 -41.682 -1.902 1.00 33.62 338 ASN A N 1
ATOM 2681 C CA . ASN A 1 338 ? -30.262 -42.632 -0.867 1.00 33.62 338 ASN A CA 1
ATOM 2682 C C . ASN A 1 338 ? -29.113 -43.657 -1.053 1.00 33.62 338 ASN A C 1
ATOM 2684 O O . ASN A 1 338 ? -29.112 -44.475 -1.966 1.00 33.62 338 ASN A O 1
ATOM 2688 N N . ASP A 1 339 ? -28.328 -43.704 0.034 1.00 32.09 339 ASP A N 1
ATOM 2689 C CA . ASP A 1 339 ? -27.863 -44.870 0.807 1.00 32.09 339 ASP A CA 1
ATOM 2690 C C . ASP A 1 339 ? -26.654 -45.707 0.344 1.00 32.09 339 ASP A C 1
ATOM 2692 O O . ASP A 1 339 ? -26.687 -46.419 -0.655 1.00 32.09 339 ASP A O 1
ATOM 2696 N N . SER A 1 340 ? -25.673 -45.781 1.260 1.00 32.50 340 SER A N 1
ATOM 2697 C CA . SER A 1 340 ? -25.120 -47.017 1.866 1.00 32.50 340 SER A CA 1
ATOM 2698 C C . SER A 1 340 ? -23.592 -47.110 1.878 1.00 32.50 340 SER A C 1
ATOM 2700 O O . SER A 1 340 ? -22.911 -47.009 0.863 1.00 32.50 340 SER A O 1
ATOM 2702 N N . ALA A 1 341 ? -23.086 -47.369 3.083 1.00 31.66 341 ALA A N 1
ATOM 2703 C CA . ALA A 1 341 ? -21.700 -47.605 3.465 1.00 31.66 341 ALA A CA 1
ATOM 2704 C C . ALA A 1 341 ? -21.146 -48.970 3.005 1.00 31.66 341 ALA A C 1
ATOM 2706 O O . ALA A 1 341 ? -21.918 -49.864 2.672 1.00 31.66 341 ALA A O 1
ATOM 2707 N N . SER A 1 342 ? -19.821 -49.171 3.119 1.00 32.19 342 SER A N 1
ATOM 2708 C CA . SER A 1 342 ? -19.224 -50.230 3.969 1.00 32.19 342 SER A CA 1
ATOM 2709 C C . SER A 1 342 ? -17.714 -50.435 3.721 1.00 32.19 342 SER A C 1
ATOM 2711 O O . SER A 1 342 ? -17.299 -50.841 2.643 1.00 32.19 342 SER A O 1
ATOM 2713 N N . ASN A 1 343 ? -16.939 -50.149 4.774 1.00 31.09 343 ASN A N 1
ATOM 2714 C CA . ASN A 1 343 ? -15.851 -50.904 5.423 1.00 31.09 343 ASN A CA 1
ATOM 2715 C C . ASN A 1 343 ? -14.764 -51.720 4.690 1.00 31.09 343 ASN A C 1
ATOM 2717 O O . ASN A 1 343 ? -14.999 -52.477 3.753 1.00 31.09 343 ASN A O 1
ATOM 2721 N N . SER A 1 344 ? -13.650 -51.770 5.450 1.00 33.12 344 SER A N 1
ATOM 2722 C CA . SER A 1 344 ? -12.647 -52.843 5.609 1.00 33.12 344 SER A CA 1
ATOM 2723 C C . SER A 1 344 ? -11.437 -52.754 4.665 1.00 33.12 344 SER A C 1
ATOM 2725 O O . SER A 1 344 ? -11.591 -52.384 3.512 1.00 33.12 344 SER A O 1
ATOM 2727 N N . ASN A 1 345 ? -10.194 -53.103 5.013 1.00 33.31 345 ASN A N 1
ATOM 2728 C CA . ASN A 1 345 ? -9.398 -53.300 6.244 1.00 33.31 345 ASN A CA 1
ATOM 2729 C C . ASN A 1 345 ? -8.072 -53.972 5.794 1.00 33.31 345 ASN A C 1
ATOM 2731 O O . ASN A 1 345 ? -8.063 -54.628 4.757 1.00 33.31 345 ASN A O 1
ATOM 2735 N N . ALA A 1 346 ? -7.047 -53.945 6.661 1.00 34.28 346 ALA A N 1
ATOM 2736 C CA . ALA A 1 346 ? -5.929 -54.912 6.758 1.00 34.28 346 ALA A CA 1
ATOM 2737 C C . ALA A 1 346 ? -4.801 -54.812 5.699 1.00 34.28 346 ALA A C 1
ATOM 2739 O O . ALA A 1 346 ? -5.003 -55.001 4.508 1.00 34.28 346 ALA A O 1
ATOM 2740 N N . GLU A 1 347 ? -3.604 -54.347 6.082 1.00 35.47 347 GLU A N 1
ATOM 2741 C CA . GLU A 1 347 ? -2.478 -55.109 6.685 1.00 35.47 347 GLU A CA 1
ATOM 2742 C C . GLU A 1 347 ? -1.755 -56.067 5.711 1.00 35.47 347 GLU A C 1
ATOM 2744 O O . GLU A 1 347 ? -2.325 -57.071 5.305 1.00 35.47 347 GLU A O 1
ATOM 2749 N N . ARG A 1 348 ? -0.457 -55.841 5.424 1.00 33.59 348 ARG A N 1
ATOM 2750 C CA . ARG A 1 348 ? 0.711 -56.504 6.071 1.00 33.59 348 ARG A CA 1
ATOM 2751 C C . ARG A 1 348 ? 2.001 -56.451 5.223 1.00 33.59 348 ARG A C 1
ATOM 2753 O O . ARG A 1 348 ? 2.013 -56.795 4.052 1.00 33.59 348 ARG A O 1
ATOM 2760 N N . ALA A 1 349 ? 3.081 -56.075 5.914 1.00 33.62 349 ALA A N 1
ATOM 2761 C CA . ALA A 1 349 ? 4.481 -56.533 5.862 1.00 33.62 349 ALA A CA 1
ATOM 2762 C C . ALA A 1 349 ? 5.052 -57.266 4.621 1.00 33.62 349 ALA A C 1
ATOM 2764 O O . ALA A 1 349 ? 4.580 -58.334 4.260 1.00 33.62 349 ALA A O 1
ATOM 2765 N N . ALA A 1 350 ? 6.246 -56.853 4.164 1.00 33.69 350 ALA A N 1
ATOM 2766 C CA . ALA A 1 350 ? 7.528 -57.507 4.501 1.00 33.69 350 ALA A CA 1
ATOM 2767 C C . ALA A 1 350 ? 8.707 -57.009 3.631 1.00 33.69 350 ALA A C 1
ATOM 2769 O O . ALA A 1 350 ? 8.566 -56.657 2.467 1.00 33.69 350 ALA A O 1
ATOM 2770 N N . ARG A 1 351 ? 9.894 -57.010 4.248 1.00 38.28 351 ARG A N 1
ATOM 2771 C CA . ARG A 1 351 ? 11.218 -56.626 3.726 1.00 38.28 351 ARG A CA 1
ATOM 2772 C C . ARG A 1 351 ? 11.763 -57.621 2.687 1.00 38.28 351 ARG A C 1
ATOM 2774 O O . ARG A 1 351 ? 11.555 -58.819 2.864 1.00 38.28 351 ARG A O 1
ATOM 2781 N N . LYS A 1 352 ? 12.644 -57.160 1.780 1.00 36.84 352 LYS A N 1
ATOM 2782 C CA . LYS A 1 352 ? 13.966 -57.783 1.520 1.00 36.84 352 LYS A CA 1
ATOM 2783 C C . LYS A 1 352 ? 14.880 -56.916 0.641 1.00 36.84 352 LYS A C 1
ATOM 2785 O O . LYS A 1 352 ? 14.450 -56.323 -0.339 1.00 36.84 352 LYS A O 1
ATOM 2790 N N . ASN A 1 353 ? 16.147 -56.889 1.046 1.00 37.28 353 ASN A N 1
ATOM 2791 C CA . ASN A 1 353 ? 17.290 -56.233 0.416 1.00 37.28 353 ASN A CA 1
ATOM 2792 C C . ASN A 1 353 ? 17.660 -56.875 -0.931 1.00 37.28 353 ASN A C 1
ATOM 2794 O O . ASN A 1 353 ? 17.684 -58.102 -1.025 1.00 37.28 353 ASN A O 1
ATOM 2798 N N . MET A 1 354 ? 18.097 -56.064 -1.896 1.00 35.69 354 MET A N 1
ATOM 2799 C CA . MET A 1 354 ? 18.973 -56.502 -2.986 1.00 35.69 354 MET A CA 1
ATOM 2800 C C . MET A 1 354 ? 20.038 -55.435 -3.250 1.00 35.69 354 MET A C 1
ATOM 2802 O O . MET A 1 354 ? 19.727 -54.277 -3.509 1.00 35.69 354 MET A O 1
ATOM 2806 N N . PHE A 1 355 ? 21.299 -55.852 -3.142 1.00 36.28 355 PHE A N 1
ATOM 2807 C CA . PHE A 1 355 ? 22.466 -55.131 -3.635 1.00 36.28 355 PHE A CA 1
ATOM 2808 C C . PHE A 1 355 ? 22.486 -55.195 -5.166 1.00 36.28 355 PHE A C 1
ATOM 2810 O O . PHE A 1 355 ? 22.354 -56.278 -5.735 1.00 36.28 355 PHE A O 1
ATOM 2817 N N . THR A 1 356 ? 22.742 -54.066 -5.820 1.00 36.56 356 THR A N 1
ATOM 2818 C CA . THR A 1 356 ? 23.158 -54.011 -7.227 1.00 36.56 356 THR A CA 1
ATOM 2819 C C . THR A 1 356 ? 24.419 -53.167 -7.333 1.00 36.56 356 THR A C 1
ATOM 2821 O O . THR A 1 356 ? 24.430 -51.995 -6.963 1.00 36.56 356 THR A O 1
ATOM 2824 N N . HIS A 1 357 ? 25.491 -53.803 -7.802 1.00 35.47 357 HIS A N 1
ATOM 2825 C CA . HIS A 1 357 ? 26.742 -53.170 -8.200 1.00 35.47 357 HIS A CA 1
ATOM 2826 C C . HIS A 1 357 ? 26.519 -52.345 -9.475 1.00 35.47 357 HIS A C 1
ATOM 2828 O O . HIS A 1 357 ? 25.966 -52.864 -10.443 1.00 35.47 357 HIS A O 1
ATOM 2834 N N . THR A 1 358 ? 26.993 -51.098 -9.497 1.00 36.41 358 THR A N 1
ATOM 2835 C CA . THR A 1 358 ? 26.992 -50.240 -10.692 1.00 36.41 358 THR A CA 1
ATOM 2836 C C . THR A 1 358 ? 28.424 -50.099 -11.207 1.00 36.41 358 THR A C 1
ATOM 2838 O O . THR A 1 358 ? 29.304 -49.614 -10.497 1.00 36.41 358 THR A O 1
ATOM 2841 N N . SER A 1 359 ? 28.651 -50.571 -12.433 1.00 47.44 359 SER A N 1
ATOM 2842 C CA . SER A 1 359 ? 29.890 -50.430 -13.208 1.00 47.44 359 SER A CA 1
ATOM 2843 C C . SER A 1 359 ? 30.007 -49.012 -13.784 1.00 47.44 359 SER A C 1
ATOM 2845 O O . SER A 1 359 ? 29.018 -48.439 -14.233 1.00 47.44 359 SER A O 1
ATOM 2847 N N . ALA A 1 360 ? 31.213 -48.443 -13.778 1.00 40.56 360 ALA A N 1
ATOM 2848 C CA . ALA A 1 360 ? 31.497 -47.039 -14.087 1.00 40.56 360 ALA A CA 1
ATOM 2849 C C . ALA A 1 360 ? 31.785 -46.738 -15.579 1.00 40.56 360 ALA A C 1
ATOM 2851 O O . ALA A 1 360 ? 32.527 -45.802 -15.867 1.00 40.56 360 ALA A O 1
ATOM 2852 N N . GLN A 1 361 ? 31.246 -47.510 -16.532 1.00 41.62 361 GLN A N 1
ATOM 2853 C CA . GLN A 1 361 ? 31.577 -47.348 -17.963 1.00 41.62 361 GLN A CA 1
ATOM 2854 C C . GLN A 1 361 ? 30.451 -46.878 -18.899 1.00 41.62 361 GLN A C 1
ATOM 2856 O O . GLN A 1 361 ? 30.738 -46.649 -20.066 1.00 41.62 361 GLN A O 1
ATOM 2861 N N . ASP A 1 362 ? 29.246 -46.578 -18.403 1.00 40.03 362 ASP A N 1
ATOM 2862 C CA . ASP A 1 362 ? 28.146 -46.039 -19.230 1.00 40.03 362 ASP A CA 1
ATOM 2863 C C . ASP A 1 362 ? 27.675 -44.647 -18.771 1.00 40.03 362 ASP A C 1
ATOM 2865 O O . ASP A 1 362 ? 26.507 -44.425 -18.448 1.00 40.03 362 ASP A O 1
ATOM 2869 N N . VAL A 1 363 ? 28.586 -43.669 -18.735 1.00 39.66 363 VAL A N 1
ATOM 2870 C CA . VAL A 1 363 ? 28.214 -42.259 -18.521 1.00 39.66 363 VAL A CA 1
ATOM 2871 C C . VAL A 1 363 ? 27.996 -41.588 -19.878 1.00 39.66 363 VAL A C 1
ATOM 2873 O O . VAL A 1 363 ? 28.921 -41.047 -20.483 1.00 39.66 363 VAL A O 1
ATOM 2876 N N . LEU A 1 364 ? 26.747 -41.603 -20.352 1.00 53.44 364 LEU A N 1
ATOM 2877 C CA . LEU A 1 364 ? 26.256 -40.600 -21.305 1.00 53.44 364 LEU A CA 1
ATOM 2878 C C . LEU A 1 364 ? 26.536 -39.194 -20.735 1.00 53.44 364 LEU A C 1
ATOM 2880 O O . LEU A 1 364 ? 26.415 -39.007 -19.518 1.00 53.44 364 LEU A O 1
ATOM 2884 N N . PRO A 1 365 ? 26.896 -38.193 -21.566 1.00 50.34 365 PRO A N 1
ATOM 2885 C CA . PRO A 1 365 ? 27.133 -36.840 -21.076 1.00 50.34 365 PRO A CA 1
ATOM 2886 C C . PRO A 1 365 ? 25.901 -36.362 -20.293 1.00 50.34 365 PRO A C 1
ATOM 2888 O O . PRO A 1 365 ? 24.776 -36.640 -20.720 1.00 50.34 365 PRO A O 1
ATOM 2891 N N . PRO A 1 366 ? 26.073 -35.679 -19.144 1.00 52.66 366 PRO A N 1
ATOM 2892 C CA . PRO A 1 366 ? 24.959 -35.398 -18.254 1.00 52.66 366 PRO A CA 1
ATOM 2893 C C . PRO A 1 366 ? 23.860 -34.653 -19.007 1.00 52.66 366 PRO A C 1
ATOM 2895 O O . PRO A 1 366 ? 24.098 -33.574 -19.550 1.00 52.66 366 PRO A O 1
ATOM 2898 N N . LEU A 1 367 ? 22.646 -35.206 -18.995 1.00 46.88 367 LEU A N 1
ATOM 2899 C CA . LEU A 1 367 ? 21.426 -34.576 -19.512 1.00 46.88 367 LEU A CA 1
ATOM 2900 C C . LEU A 1 367 ? 21.283 -33.127 -18.996 1.00 46.88 367 LEU A C 1
ATOM 2902 O O . LEU A 1 367 ? 20.818 -32.246 -19.711 1.00 46.88 367 LEU A O 1
ATOM 2906 N N . ALA A 1 368 ? 21.797 -32.862 -17.792 1.00 46.97 368 ALA A N 1
ATOM 2907 C CA . ALA A 1 368 ? 21.902 -31.543 -17.180 1.00 46.97 368 ALA A CA 1
ATOM 2908 C C . ALA A 1 368 ? 22.751 -30.535 -17.979 1.00 46.97 368 ALA A C 1
ATOM 2910 O O . ALA A 1 368 ? 22.398 -29.364 -18.017 1.00 46.97 368 ALA A O 1
ATOM 2911 N N . LEU A 1 369 ? 23.831 -30.956 -18.648 1.00 44.81 369 LEU A N 1
ATOM 2912 C CA . LEU A 1 369 ? 24.659 -30.073 -19.478 1.00 44.81 369 LEU A CA 1
ATOM 2913 C C . LEU A 1 369 ? 23.913 -29.661 -20.754 1.00 44.81 369 LEU A C 1
ATOM 2915 O O . LEU A 1 369 ? 23.963 -28.501 -21.153 1.00 44.81 369 LEU A O 1
ATOM 2919 N N . SER A 1 370 ? 23.185 -30.599 -21.365 1.00 47.53 370 SER A N 1
ATOM 2920 C CA . SER A 1 370 ? 22.360 -30.339 -22.549 1.00 47.53 370 SER A CA 1
ATOM 2921 C C . SER A 1 370 ? 21.151 -29.462 -22.208 1.00 47.53 370 SER A C 1
ATOM 2923 O O . SER A 1 370 ? 20.895 -28.480 -22.901 1.00 47.53 370 SER A O 1
ATOM 2925 N N . ILE A 1 371 ? 20.479 -29.727 -21.083 1.00 49.75 371 ILE A N 1
ATOM 2926 C CA . ILE A 1 371 ? 19.391 -28.887 -20.563 1.00 49.75 371 ILE A CA 1
ATOM 2927 C C . ILE A 1 371 ? 19.913 -27.498 -20.173 1.00 49.75 371 ILE A C 1
ATOM 2929 O O . ILE A 1 371 ? 19.277 -26.507 -20.511 1.00 49.75 371 ILE A O 1
ATOM 2933 N N . ALA A 1 372 ? 21.089 -27.388 -19.547 1.00 45.31 372 ALA A N 1
ATOM 2934 C CA . ALA A 1 372 ? 21.708 -26.100 -19.232 1.00 45.31 372 ALA A CA 1
ATOM 2935 C C . ALA A 1 372 ? 22.092 -25.314 -20.497 1.00 45.31 372 ALA A C 1
ATOM 2937 O O . ALA A 1 372 ? 21.933 -24.095 -20.526 1.00 45.31 372 ALA A O 1
ATOM 2938 N N . PHE A 1 373 ? 22.535 -25.986 -21.567 1.00 50.69 373 PHE A N 1
ATOM 2939 C CA . PHE A 1 373 ? 22.781 -25.351 -22.867 1.00 50.69 373 PHE A CA 1
ATOM 2940 C C . PHE A 1 373 ? 21.483 -24.911 -23.560 1.00 50.69 373 PHE A C 1
ATOM 2942 O O . PHE A 1 373 ? 21.426 -23.801 -24.094 1.00 50.69 373 PHE A O 1
ATOM 2949 N N . MET A 1 374 ? 20.425 -25.727 -23.517 1.00 53.31 374 MET A N 1
ATOM 2950 C CA . MET A 1 374 ? 19.101 -25.359 -24.039 1.00 53.31 374 MET A CA 1
ATOM 2951 C C . MET A 1 374 ? 18.475 -24.204 -23.245 1.00 53.31 374 MET A C 1
ATOM 2953 O O . MET A 1 374 ? 17.935 -23.273 -23.828 1.00 53.31 374 MET A O 1
ATOM 2957 N N . HIS A 1 375 ? 18.624 -24.194 -21.920 1.00 47.84 375 HIS A N 1
ATOM 2958 C CA . HIS A 1 375 ? 18.127 -23.118 -21.064 1.00 47.84 375 HIS A CA 1
ATOM 2959 C C . HIS A 1 375 ? 18.927 -21.821 -21.255 1.00 47.84 375 HIS A C 1
ATOM 2961 O O . HIS A 1 375 ? 18.348 -20.742 -21.347 1.00 47.84 375 HIS A O 1
ATOM 2967 N N . ARG A 1 376 ? 20.259 -21.910 -21.388 1.00 48.38 376 ARG A N 1
ATOM 2968 C CA . ARG A 1 376 ? 21.124 -20.757 -21.689 1.00 48.38 376 ARG A CA 1
ATOM 2969 C C . ARG A 1 376 ? 20.853 -20.172 -23.075 1.00 48.38 376 ARG A C 1
ATOM 2971 O O . ARG A 1 376 ? 20.946 -18.961 -23.223 1.00 48.38 376 ARG A O 1
ATOM 2978 N N . SER A 1 377 ? 20.536 -21.000 -24.072 1.00 52.25 377 SER A N 1
ATOM 2979 C CA . SER A 1 377 ? 20.183 -20.531 -25.422 1.00 52.25 377 SER A CA 1
ATOM 2980 C C . SER A 1 377 ? 18.763 -19.960 -25.502 1.00 52.25 377 SER A C 1
ATOM 2982 O O . SER A 1 377 ? 18.555 -18.991 -26.225 1.00 52.25 377 SER A O 1
ATOM 2984 N N . ALA A 1 378 ? 17.813 -20.476 -24.716 1.00 51.19 378 ALA A N 1
ATOM 2985 C CA . ALA A 1 378 ? 16.449 -19.943 -24.636 1.00 51.19 378 ALA A CA 1
ATOM 2986 C C . ALA A 1 378 ? 16.329 -18.671 -23.769 1.00 51.19 378 ALA A C 1
ATOM 2988 O O . ALA A 1 378 ? 15.448 -17.846 -23.999 1.00 51.19 378 ALA A O 1
ATOM 2989 N N . GLN A 1 379 ? 17.2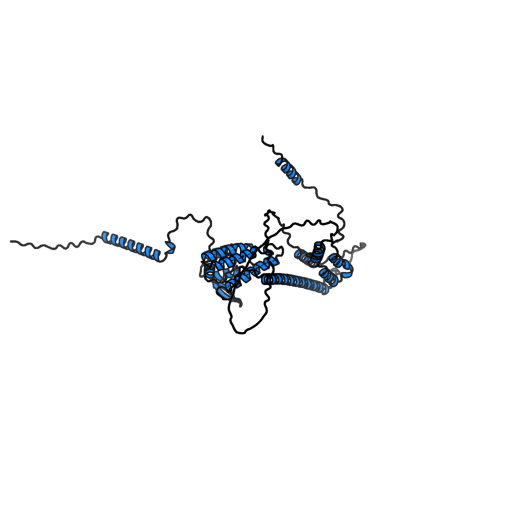09 -18.492 -22.779 1.00 50.06 379 GLN A N 1
ATOM 2990 C CA . GLN A 1 379 ? 17.220 -17.347 -21.863 1.00 50.06 379 GLN A CA 1
ATOM 2991 C C . GLN A 1 379 ? 18.629 -16.758 -21.729 1.00 50.06 379 GLN A C 1
ATOM 2993 O O . GLN A 1 379 ? 19.272 -16.833 -20.679 1.00 50.06 379 GLN A O 1
ATOM 2998 N N . VAL A 1 380 ? 19.132 -16.142 -22.801 1.00 45.44 380 VAL A N 1
ATOM 2999 C CA . VAL A 1 380 ? 20.389 -15.385 -22.741 1.00 45.44 380 VAL A CA 1
ATOM 3000 C C . VAL A 1 380 ? 20.149 -14.103 -21.926 1.00 45.44 380 VAL A C 1
ATOM 3002 O O . VAL A 1 380 ? 19.688 -13.097 -22.456 1.00 45.44 380 VAL A O 1
ATOM 3005 N N . GLN A 1 381 ? 20.457 -14.128 -20.624 1.00 44.03 381 GLN A N 1
ATOM 3006 C CA . GLN A 1 381 ? 20.413 -12.959 -19.724 1.00 44.03 381 GLN A CA 1
ATOM 3007 C C . GLN A 1 381 ? 21.612 -12.003 -19.897 1.00 44.03 381 GLN A C 1
ATOM 3009 O O . GLN A 1 381 ? 22.005 -11.300 -18.968 1.00 44.03 381 GLN A O 1
ATOM 3014 N N . THR A 1 382 ? 22.234 -11.958 -21.075 1.00 51.25 382 THR A N 1
ATOM 3015 C CA . THR A 1 382 ? 23.194 -10.894 -21.385 1.00 51.25 382 THR A CA 1
ATOM 3016 C C . THR A 1 382 ? 22.466 -9.806 -22.180 1.00 51.25 382 THR A C 1
ATOM 3018 O O . THR A 1 382 ? 21.613 -10.124 -23.009 1.00 51.25 382 THR A O 1
ATOM 3021 N N . PRO A 1 383 ? 22.786 -8.514 -21.988 1.00 53.84 383 PRO A N 1
ATOM 3022 C CA . PRO A 1 383 ? 22.189 -7.409 -22.753 1.00 53.84 383 PRO A CA 1
ATOM 3023 C C . PRO A 1 383 ? 22.529 -7.437 -24.262 1.00 53.84 383 PRO A C 1
ATOM 3025 O O . PRO A 1 383 ? 22.227 -6.497 -24.991 1.00 53.84 383 PRO A O 1
ATOM 3028 N N . TYR A 1 384 ? 23.149 -8.513 -24.751 1.00 67.19 384 TYR A N 1
ATOM 3029 C CA . TYR A 1 384 ? 23.630 -8.682 -26.113 1.00 67.19 384 TYR A CA 1
ATOM 3030 C C . TYR A 1 384 ? 22.815 -9.762 -26.829 1.00 67.19 384 TYR A C 1
ATOM 3032 O O . TYR A 1 384 ? 23.318 -10.847 -27.114 1.00 67.19 384 TYR A O 1
ATOM 3040 N N . LYS A 1 385 ? 21.538 -9.474 -27.114 1.00 81.38 385 LYS A N 1
ATOM 3041 C CA . LYS A 1 385 ? 20.729 -10.328 -27.995 1.00 81.38 385 LYS A CA 1
ATOM 3042 C C . LYS A 1 385 ? 21.261 -10.192 -29.431 1.00 81.38 385 LYS A C 1
ATOM 3044 O O . LYS A 1 385 ? 21.149 -9.100 -29.991 1.00 81.38 385 LYS A O 1
ATOM 3049 N N . PRO A 1 386 ? 21.841 -11.245 -30.029 1.00 84.44 386 PRO A N 1
ATOM 3050 C CA . PRO A 1 386 ? 22.502 -11.146 -31.330 1.00 84.44 386 PRO A CA 1
ATOM 3051 C C . PRO A 1 386 ? 21.565 -10.681 -32.445 1.00 84.44 386 PRO A C 1
ATOM 3053 O O . PRO A 1 386 ? 21.987 -9.905 -33.292 1.00 84.44 386 PRO A O 1
ATOM 3056 N N . ASP A 1 387 ? 20.294 -11.080 -32.401 1.00 84.56 387 ASP A N 1
ATOM 3057 C CA . ASP A 1 387 ? 19.302 -10.712 -33.420 1.00 84.56 387 ASP A CA 1
ATOM 3058 C C . ASP A 1 387 ? 18.990 -9.207 -33.397 1.00 84.56 387 ASP A C 1
ATOM 3060 O O . ASP A 1 387 ? 18.812 -8.580 -34.438 1.00 84.56 387 ASP A O 1
ATOM 3064 N N . ILE A 1 388 ? 19.005 -8.597 -32.206 1.00 80.44 388 ILE A N 1
ATOM 3065 C CA . ILE A 1 388 ? 18.839 -7.147 -32.044 1.00 80.44 388 ILE A CA 1
ATOM 3066 C C . ILE A 1 388 ? 20.057 -6.411 -32.620 1.00 80.44 388 ILE A C 1
ATOM 3068 O O . ILE A 1 388 ? 19.908 -5.419 -33.330 1.00 80.44 388 ILE A O 1
ATOM 3072 N N . TRP A 1 389 ? 21.268 -6.907 -32.351 1.00 85.75 389 TRP A N 1
ATOM 3073 C CA . TRP A 1 389 ? 22.498 -6.325 -32.896 1.00 85.75 389 TRP A CA 1
ATOM 3074 C C . TRP A 1 389 ? 22.596 -6.479 -34.417 1.00 85.75 389 TRP A C 1
ATOM 3076 O O . TRP A 1 389 ? 22.988 -5.531 -35.090 1.00 85.75 389 TRP A O 1
ATOM 3086 N N . GLU A 1 390 ? 22.197 -7.624 -34.970 1.00 92.38 390 GLU A N 1
ATOM 3087 C CA . GLU A 1 390 ? 22.126 -7.846 -36.419 1.00 92.38 390 GLU A CA 1
ATOM 3088 C C . GLU A 1 390 ? 21.168 -6.856 -37.088 1.00 92.38 390 GLU A C 1
ATOM 3090 O O . GLU A 1 390 ? 21.537 -6.212 -38.071 1.00 92.38 390 GLU A O 1
ATOM 3095 N N . HIS A 1 391 ? 19.983 -6.660 -36.500 1.00 81.06 391 HIS A N 1
ATOM 3096 C CA . HIS A 1 391 ? 19.004 -5.686 -36.972 1.00 81.06 391 HIS A CA 1
ATOM 3097 C C . HIS A 1 391 ? 19.561 -4.252 -36.963 1.00 81.06 391 HIS A C 1
ATOM 3099 O O . HIS A 1 391 ? 19.447 -3.534 -37.957 1.00 81.06 391 HIS A O 1
ATOM 3105 N N . PHE A 1 392 ? 20.238 -3.842 -35.884 1.00 78.25 392 PHE A N 1
ATOM 3106 C CA . PHE A 1 392 ? 20.854 -2.513 -35.804 1.00 78.25 392 PHE A CA 1
ATOM 3107 C C . PHE A 1 392 ? 22.013 -2.320 -36.792 1.00 78.25 392 PHE A C 1
ATOM 3109 O O . PHE A 1 392 ? 22.115 -1.259 -37.410 1.00 78.25 392 PHE A O 1
ATOM 3116 N N . ILE A 1 393 ? 22.870 -3.329 -36.977 1.00 86.62 393 ILE A N 1
ATOM 3117 C CA . ILE A 1 393 ? 23.993 -3.279 -37.927 1.00 86.62 393 ILE A CA 1
ATOM 3118 C C . ILE A 1 393 ? 23.479 -3.162 -39.370 1.00 86.62 393 ILE A C 1
ATOM 3120 O O . ILE A 1 393 ? 24.049 -2.404 -40.159 1.00 86.62 393 ILE A O 1
ATOM 3124 N N . GLN A 1 394 ? 22.386 -3.859 -39.701 1.00 85.81 394 GLN A N 1
ATOM 3125 C CA . GLN A 1 394 ? 21.725 -3.756 -41.004 1.00 85.81 394 GLN A CA 1
ATOM 3126 C C . GLN A 1 394 ? 21.104 -2.374 -41.230 1.00 85.81 394 GLN A C 1
ATOM 3128 O O . GLN A 1 394 ? 21.383 -1.752 -42.252 1.00 85.81 394 GLN A O 1
ATOM 3133 N N . ILE A 1 395 ? 20.326 -1.851 -40.273 1.00 80.00 395 ILE A N 1
ATOM 3134 C CA . ILE A 1 395 ? 19.707 -0.516 -40.390 1.00 80.00 395 ILE A CA 1
ATOM 3135 C C . ILE A 1 395 ? 20.766 0.580 -40.560 1.00 80.00 395 ILE A C 1
ATOM 3137 O O . ILE A 1 395 ? 20.568 1.527 -41.320 1.00 80.00 395 ILE A O 1
ATOM 3141 N N . ALA A 1 396 ? 21.908 0.450 -39.884 1.00 79.81 396 ALA A N 1
ATOM 3142 C CA . ALA A 1 396 ? 22.998 1.415 -39.967 1.00 79.81 396 ALA A CA 1
ATOM 3143 C C . ALA A 1 396 ? 23.863 1.286 -41.240 1.00 79.81 396 ALA A C 1
ATOM 3145 O O . ALA A 1 396 ? 24.821 2.045 -41.384 1.00 79.81 396 ALA A O 1
ATOM 3146 N N . ASN A 1 397 ? 23.571 0.343 -42.150 1.00 86.69 397 ASN A N 1
ATOM 3147 C CA . ASN A 1 397 ? 24.424 -0.011 -43.298 1.00 86.69 397 ASN A CA 1
ATOM 3148 C C . ASN A 1 397 ? 25.877 -0.347 -42.901 1.00 86.69 397 ASN A C 1
ATOM 3150 O O . ASN A 1 397 ? 26.822 -0.118 -43.655 1.00 86.69 397 ASN A O 1
ATOM 3154 N N . LEU A 1 398 ? 26.063 -0.913 -41.708 1.00 88.19 398 LEU A N 1
ATOM 3155 C CA . LEU A 1 398 ? 27.368 -1.283 -41.157 1.00 88.19 398 LEU A CA 1
ATOM 3156 C C . LEU A 1 398 ? 27.711 -2.763 -41.369 1.00 88.19 398 LEU A C 1
ATOM 3158 O O . LEU A 1 398 ? 28.772 -3.220 -40.942 1.00 88.19 398 LEU A O 1
ATOM 3162 N N . SER A 1 399 ? 26.846 -3.509 -42.060 1.00 89.94 399 SER A N 1
ATOM 3163 C CA . SER A 1 399 ? 27.010 -4.945 -42.299 1.00 89.94 399 SER A CA 1
ATOM 3164 C C . SER A 1 399 ? 28.322 -5.307 -42.994 1.00 89.94 399 SER A C 1
ATOM 3166 O O . SER A 1 399 ? 28.825 -6.390 -42.759 1.00 89.94 399 SER A O 1
ATOM 3168 N N . GLN A 1 400 ? 28.922 -4.421 -43.796 1.00 88.06 400 GLN A N 1
ATOM 3169 C CA . GLN A 1 400 ? 30.209 -4.706 -44.453 1.00 88.06 400 GLN A CA 1
ATOM 3170 C C . GLN A 1 400 ? 31.421 -4.655 -43.509 1.00 88.06 400 GLN A C 1
ATOM 3172 O O . GLN A 1 400 ? 32.487 -5.151 -43.862 1.00 88.06 400 GLN A O 1
ATOM 3177 N N . HIS A 1 401 ? 31.285 -4.024 -42.342 1.00 78.69 401 HIS A N 1
ATOM 3178 C CA . HIS A 1 401 ? 32.392 -3.811 -41.405 1.00 78.69 401 HIS A CA 1
ATOM 3179 C C . HIS A 1 401 ? 32.273 -4.634 -40.122 1.00 78.69 401 HIS A C 1
ATOM 3181 O O . HIS A 1 401 ? 33.267 -4.797 -39.419 1.00 78.69 401 HIS A O 1
ATOM 3187 N N . PHE A 1 402 ? 31.069 -5.118 -39.812 1.00 89.12 402 PHE A N 1
ATOM 3188 C CA . PHE A 1 402 ? 30.746 -5.779 -38.549 1.00 89.12 402 PHE A CA 1
ATOM 3189 C C . PHE A 1 402 ? 29.801 -6.978 -38.747 1.00 89.12 402 PHE A C 1
ATOM 3191 O O . PHE A 1 402 ? 28.944 -7.248 -37.906 1.00 89.12 402 PHE A O 1
ATOM 3198 N N . ASP A 1 403 ? 29.922 -7.690 -39.868 1.00 89.81 403 ASP A N 1
ATOM 3199 C CA . ASP A 1 403 ? 29.180 -8.930 -40.151 1.00 89.81 403 ASP A CA 1
ATOM 3200 C C . ASP A 1 403 ? 29.496 -10.062 -39.161 1.00 89.81 403 ASP A C 1
ATOM 3202 O O . ASP A 1 403 ? 28.676 -10.958 -38.939 1.00 89.81 403 ASP A O 1
ATOM 3206 N N . ASP A 1 404 ? 30.668 -10.016 -38.530 1.00 89.38 404 ASP A N 1
ATOM 3207 C CA . ASP A 1 404 ? 31.096 -11.016 -37.563 1.00 89.38 404 ASP A CA 1
ATOM 3208 C C . ASP A 1 404 ? 30.473 -10.830 -36.170 1.00 89.38 404 ASP A C 1
ATOM 3210 O O . ASP A 1 404 ? 30.336 -11.814 -35.442 1.00 89.38 404 ASP A O 1
ATOM 3214 N N . ILE A 1 405 ? 30.033 -9.621 -35.798 1.00 86.56 405 ILE A N 1
ATOM 3215 C CA . ILE A 1 405 ? 29.525 -9.319 -34.450 1.00 86.56 405 ILE A CA 1
ATOM 3216 C C . ILE A 1 405 ? 28.300 -10.174 -34.086 1.00 86.56 405 ILE A C 1
ATOM 3218 O O . ILE A 1 405 ? 28.335 -10.802 -33.022 1.00 86.56 405 ILE A O 1
ATOM 3222 N N . PRO A 1 406 ? 27.238 -10.280 -34.913 1.00 90.69 406 PRO A N 1
ATOM 3223 C CA . PRO A 1 406 ? 26.090 -11.126 -34.587 1.00 90.69 406 PRO A CA 1
ATOM 3224 C C . PRO A 1 406 ? 26.473 -12.597 -34.435 1.00 90.69 406 PRO A C 1
ATOM 3226 O O . PRO A 1 406 ? 26.028 -13.263 -33.502 1.00 90.69 406 PRO A O 1
ATOM 3229 N N . ASN A 1 407 ? 27.353 -13.097 -35.304 1.00 85.12 407 ASN A N 1
ATOM 3230 C CA . ASN A 1 407 ? 27.825 -14.477 -35.247 1.00 85.12 407 ASN A CA 1
ATOM 3231 C C . ASN A 1 407 ? 28.695 -14.726 -34.008 1.00 85.12 407 ASN A C 1
ATOM 3233 O O . ASN A 1 407 ? 28.518 -15.735 -33.327 1.00 85.12 407 ASN A O 1
ATOM 3237 N N . ARG A 1 408 ? 29.570 -13.789 -33.633 1.00 84.88 408 ARG A N 1
ATOM 3238 C CA . ARG A 1 408 ? 30.335 -13.879 -32.384 1.00 84.88 408 ARG A CA 1
ATOM 3239 C C . ARG A 1 408 ? 29.405 -13.853 -31.171 1.00 84.88 408 ARG A C 1
ATOM 3241 O O . ARG A 1 408 ? 29.534 -14.703 -30.302 1.00 84.88 408 ARG A O 1
ATOM 3248 N N . LEU A 1 409 ? 28.400 -12.979 -31.138 1.00 84.19 409 LEU A N 1
ATOM 3249 C CA . LEU A 1 409 ? 27.408 -12.958 -30.055 1.00 84.19 409 LEU A CA 1
ATOM 3250 C C . LEU A 1 409 ? 26.580 -14.256 -29.970 1.00 84.19 409 LEU A C 1
ATOM 3252 O O . LEU A 1 409 ? 26.257 -14.688 -28.864 1.00 84.19 409 LEU A O 1
ATOM 3256 N N . ARG A 1 410 ? 26.274 -14.898 -31.110 1.00 87.44 410 ARG A N 1
ATOM 3257 C CA . ARG A 1 410 ? 25.569 -16.196 -31.173 1.00 87.44 410 ARG A CA 1
ATOM 3258 C C . ARG A 1 410 ? 26.429 -17.363 -30.692 1.00 87.44 410 ARG A C 1
ATOM 3260 O O . ARG A 1 410 ? 25.918 -18.240 -29.999 1.00 87.44 410 ARG A O 1
ATOM 3267 N N . TYR A 1 411 ? 27.711 -17.390 -31.062 1.00 82.06 411 TYR A N 1
ATOM 3268 C CA . TYR A 1 411 ? 28.520 -18.609 -30.975 1.00 82.06 411 TYR A CA 1
ATOM 3269 C C . TYR A 1 411 ? 29.725 -18.524 -30.017 1.00 82.06 411 TYR A C 1
ATOM 3271 O O . TYR A 1 411 ? 30.192 -19.570 -29.566 1.00 82.06 411 TYR A O 1
ATOM 3279 N N . SER A 1 412 ? 30.228 -17.336 -29.640 1.00 69.00 412 SER A N 1
ATOM 3280 C CA . SER A 1 412 ? 31.400 -17.210 -28.748 1.00 69.00 412 SER A CA 1
ATOM 3281 C C . SER A 1 412 ? 31.678 -15.797 -28.190 1.00 69.00 412 SER A C 1
ATOM 3283 O O . SER A 1 412 ? 31.892 -14.850 -28.938 1.00 69.00 412 SER A O 1
ATOM 3285 N N . PHE A 1 413 ? 31.886 -15.676 -26.873 1.00 60.28 413 PHE A N 1
ATOM 3286 C CA . PHE A 1 413 ? 32.365 -14.448 -26.199 1.00 60.28 413 PHE A CA 1
ATOM 3287 C C . PHE A 1 413 ? 33.887 -14.190 -26.326 1.00 60.28 413 PHE A C 1
ATOM 3289 O O . PHE A 1 413 ? 34.460 -13.466 -25.511 1.00 60.28 413 PHE A O 1
ATOM 3296 N N . ILE A 1 414 ? 34.574 -14.768 -27.319 1.00 53.94 414 ILE A N 1
ATOM 3297 C CA . ILE A 1 414 ? 35.991 -14.455 -27.559 1.00 53.94 414 ILE A CA 1
ATOM 3298 C C . ILE A 1 414 ? 36.052 -13.171 -28.390 1.00 53.94 414 ILE A C 1
ATOM 3300 O O . ILE A 1 414 ? 36.128 -13.175 -29.618 1.00 53.94 414 ILE A O 1
ATOM 3304 N N . VAL A 1 415 ? 35.961 -12.046 -27.688 1.00 49.50 415 VAL A N 1
ATOM 3305 C CA . VAL A 1 415 ? 36.505 -10.783 -28.181 1.00 49.50 415 VAL A CA 1
ATOM 3306 C C . VAL A 1 415 ? 38.017 -10.953 -28.104 1.00 49.50 415 VAL A C 1
ATOM 3308 O O . VAL A 1 415 ? 38.524 -11.260 -27.025 1.00 49.50 415 VAL A O 1
ATOM 3311 N N . ASP A 1 416 ? 38.730 -10.803 -29.219 1.00 45.59 416 ASP A N 1
ATOM 3312 C CA . ASP A 1 416 ? 40.197 -10.790 -29.281 1.00 45.59 416 ASP A CA 1
ATOM 3313 C C . ASP A 1 416 ? 40.758 -9.566 -28.528 1.00 45.59 416 ASP A C 1
ATOM 3315 O O . ASP A 1 416 ? 41.372 -8.666 -29.100 1.00 45.59 416 ASP A O 1
ATOM 3319 N N . CYS A 1 417 ? 40.517 -9.484 -27.220 1.00 48.41 417 CYS A N 1
ATOM 3320 C CA . CYS A 1 417 ? 41.197 -8.548 -26.350 1.00 48.41 417 CYS A CA 1
ATOM 3321 C C . CYS A 1 417 ? 42.681 -8.936 -26.363 1.00 48.41 417 CYS A C 1
ATOM 3323 O O . CYS A 1 417 ? 43.001 -10.093 -26.065 1.00 48.41 417 CYS A O 1
ATOM 3325 N N . PRO A 1 418 ? 43.600 -8.015 -26.705 1.00 40.91 418 PRO A N 1
ATOM 3326 C CA . PRO A 1 418 ? 45.020 -8.326 -26.736 1.00 40.91 418 PRO A CA 1
ATOM 3327 C C . PRO A 1 418 ? 45.449 -8.913 -25.390 1.00 40.91 418 PRO A C 1
ATOM 3329 O O . PRO A 1 418 ? 45.061 -8.417 -24.329 1.00 40.91 418 PRO A O 1
ATOM 3332 N N . ARG A 1 419 ? 46.238 -9.993 -25.439 1.00 40.59 419 ARG A N 1
ATOM 3333 C CA . ARG A 1 419 ? 46.774 -10.674 -24.255 1.00 40.59 419 ARG A CA 1
ATOM 3334 C C . ARG A 1 419 ? 47.447 -9.635 -23.359 1.00 40.59 419 ARG A C 1
ATOM 3336 O O . ARG A 1 419 ? 48.478 -9.082 -23.734 1.00 40.59 419 ARG A O 1
ATOM 3343 N N . ILE A 1 420 ? 46.873 -9.380 -22.183 1.00 48.19 420 ILE A N 1
ATOM 3344 C CA . ILE A 1 420 ? 47.485 -8.521 -21.165 1.00 48.19 420 ILE A CA 1
ATOM 3345 C C . ILE A 1 420 ? 48.760 -9.236 -20.708 1.00 48.19 420 ILE A C 1
ATOM 3347 O O . ILE A 1 420 ? 48.714 -10.176 -19.920 1.00 48.19 420 ILE A O 1
ATOM 3351 N N . SER A 1 421 ? 49.899 -8.851 -21.279 1.00 62.41 421 SER A N 1
ATOM 3352 C CA . SER A 1 421 ? 51.207 -9.460 -21.013 1.00 62.41 421 SER A CA 1
ATOM 3353 C C . SER A 1 421 ? 51.876 -8.894 -19.764 1.00 62.41 421 SER A C 1
ATOM 3355 O O . SER A 1 421 ? 52.847 -9.471 -19.282 1.00 62.41 421 SER A O 1
ATOM 3357 N N . HIS A 1 422 ? 51.359 -7.788 -19.224 1.00 58.12 422 HIS A N 1
ATOM 3358 C CA . HIS A 1 422 ? 51.946 -7.123 -18.075 1.00 58.12 422 HIS A CA 1
ATOM 3359 C C . HIS A 1 422 ? 50.863 -6.527 -17.171 1.00 58.12 422 HIS A C 1
ATOM 3361 O O . HIS A 1 422 ? 50.170 -5.583 -17.543 1.00 58.12 422 HIS A O 1
ATOM 3367 N N . LEU A 1 423 ? 50.743 -7.067 -15.959 1.00 44.09 423 LEU A N 1
ATOM 3368 C CA . LEU A 1 423 ? 49.999 -6.452 -14.862 1.00 44.09 423 LEU A CA 1
ATOM 3369 C C . LEU A 1 423 ? 51.013 -5.697 -14.000 1.00 44.09 423 LEU A C 1
ATOM 3371 O O . LEU A 1 423 ? 51.772 -6.308 -13.255 1.00 44.09 423 LEU A O 1
ATOM 3375 N N . GLN A 1 424 ? 51.078 -4.370 -14.131 1.00 54.16 424 GLN A N 1
ATOM 3376 C CA . GLN A 1 424 ? 51.725 -3.550 -13.105 1.00 54.16 424 GLN A CA 1
ATOM 3377 C C . GLN A 1 424 ? 50.729 -3.355 -11.965 1.00 54.16 424 GLN A C 1
ATOM 3379 O O . GLN A 1 424 ? 49.891 -2.457 -12.004 1.00 54.16 424 GLN A O 1
ATOM 3384 N N . SER A 1 425 ? 50.815 -4.214 -10.954 1.00 65.38 425 SER A N 1
ATOM 3385 C CA . SER A 1 425 ? 50.203 -3.918 -9.664 1.00 65.38 425 SER A CA 1
ATOM 3386 C C . SER A 1 425 ? 51.019 -2.798 -9.009 1.00 65.38 425 SER A C 1
ATOM 3388 O O . SER A 1 425 ? 52.236 -2.957 -8.872 1.00 65.38 425 SER A O 1
ATOM 3390 N N . PRO A 1 426 ? 50.413 -1.660 -8.628 1.00 67.25 426 PRO A N 1
ATOM 3391 C CA . PRO A 1 426 ? 51.119 -0.652 -7.847 1.00 67.25 426 PRO A CA 1
ATOM 3392 C C . PRO A 1 426 ? 51.625 -1.280 -6.543 1.00 67.25 426 PRO A C 1
ATOM 3394 O O . PRO A 1 426 ? 50.957 -2.142 -5.968 1.00 67.25 426 PRO A O 1
ATOM 3397 N N . SER A 1 427 ? 52.810 -0.871 -6.081 1.00 76.12 427 SER A N 1
ATOM 3398 C CA . SER A 1 427 ? 53.327 -1.309 -4.782 1.00 76.12 427 SER A CA 1
ATOM 3399 C C . SER A 1 427 ? 52.292 -1.030 -3.695 1.00 76.12 427 SER A C 1
ATOM 3401 O O . SER A 1 427 ? 51.763 0.080 -3.612 1.00 76.12 427 SER A O 1
ATOM 3403 N N . ASN A 1 428 ? 52.008 -2.040 -2.869 1.00 70.44 428 ASN A N 1
ATOM 3404 C CA . ASN A 1 428 ? 51.095 -1.885 -1.744 1.00 70.44 428 ASN A CA 1
ATOM 3405 C C . ASN A 1 428 ? 51.552 -0.707 -0.869 1.00 70.44 428 ASN A C 1
ATOM 3407 O O . ASN A 1 428 ? 52.747 -0.599 -0.572 1.00 70.44 428 ASN A O 1
ATOM 3411 N N . PRO A 1 429 ? 50.632 0.174 -0.445 1.00 72.62 429 PRO A N 1
ATOM 3412 C CA . PRO A 1 429 ? 50.984 1.253 0.457 1.00 72.62 429 PRO A CA 1
ATOM 3413 C C . PRO A 1 429 ? 51.509 0.664 1.779 1.00 72.62 429 PRO A C 1
ATOM 3415 O O . PRO A 1 429 ? 50.990 -0.355 2.246 1.00 72.62 429 PRO A O 1
ATOM 3418 N N . PRO A 1 430 ? 52.516 1.294 2.412 1.00 77.88 430 PRO A N 1
ATOM 3419 C CA . PRO A 1 430 ? 53.166 0.772 3.620 1.00 77.88 430 PRO A CA 1
ATOM 3420 C C . PRO A 1 430 ? 52.201 0.547 4.797 1.00 77.88 430 PRO A C 1
ATOM 3422 O O . PRO A 1 430 ? 52.500 -0.236 5.696 1.00 77.88 430 PRO A O 1
ATOM 3425 N N . SER A 1 431 ? 51.012 1.157 4.766 1.00 72.25 431 SER A N 1
ATOM 3426 C CA . SER A 1 431 ? 49.940 0.924 5.735 1.00 72.25 431 SER A CA 1
ATOM 3427 C C . SER A 1 431 ? 49.430 -0.521 5.756 1.00 72.25 431 SER A C 1
ATOM 3429 O O . SER A 1 431 ? 49.044 -0.999 6.815 1.00 72.25 431 SER A O 1
ATOM 3431 N N . VAL A 1 432 ? 49.466 -1.249 4.635 1.00 69.00 432 VAL A N 1
ATOM 3432 C CA . VAL A 1 432 ? 49.001 -2.650 4.574 1.00 69.00 432 VAL A CA 1
ATOM 3433 C C . VAL A 1 432 ? 49.948 -3.585 5.330 1.00 69.00 432 VAL A C 1
ATOM 3435 O O . VAL A 1 432 ? 49.497 -4.528 5.977 1.00 69.00 432 VAL A O 1
ATOM 3438 N N . ASN A 1 433 ? 51.249 -3.281 5.339 1.00 70.44 433 ASN A N 1
ATOM 3439 C CA . ASN A 1 433 ? 52.229 -4.058 6.098 1.00 70.44 433 ASN A CA 1
ATOM 3440 C C . ASN A 1 433 ? 52.123 -3.805 7.611 1.00 70.44 433 ASN A C 1
ATOM 3442 O O . ASN A 1 433 ? 52.353 -4.724 8.390 1.00 70.44 433 ASN A O 1
ATOM 3446 N N . MET A 1 434 ? 51.684 -2.612 8.041 1.00 70.06 434 MET A N 1
ATOM 3447 C CA . MET A 1 434 ? 51.464 -2.329 9.468 1.00 70.06 434 MET A CA 1
ATOM 3448 C C . MET A 1 434 ? 50.370 -3.204 10.098 1.00 70.06 434 MET A C 1
ATOM 3450 O O . MET A 1 434 ? 50.472 -3.555 11.273 1.00 70.06 434 MET A O 1
ATOM 3454 N N . TYR A 1 435 ? 49.333 -3.577 9.342 1.00 64.06 435 TYR A N 1
ATOM 3455 C CA . TYR A 1 435 ? 48.254 -4.420 9.869 1.00 64.06 435 TYR A CA 1
ATOM 3456 C C . TYR A 1 435 ? 48.643 -5.901 9.962 1.00 64.06 435 TYR A C 1
ATOM 3458 O O . TYR A 1 435 ? 48.147 -6.607 10.841 1.00 64.06 435 TYR A O 1
ATOM 3466 N N . LEU A 1 436 ? 49.566 -6.364 9.114 1.00 68.19 436 LEU A N 1
ATOM 3467 C CA . LEU A 1 436 ? 50.060 -7.741 9.159 1.00 68.19 436 LEU A CA 1
ATOM 3468 C C . LEU A 1 436 ? 50.889 -8.002 10.428 1.00 68.19 436 LEU A C 1
ATOM 3470 O O . LEU A 1 436 ? 50.642 -9.000 11.108 1.00 68.19 436 LEU A O 1
ATOM 3474 N N . ASP A 1 437 ? 51.748 -7.065 10.837 1.00 64.88 437 ASP A N 1
ATOM 3475 C CA . ASP A 1 437 ? 52.535 -7.197 12.077 1.00 64.88 437 ASP A CA 1
ATOM 3476 C C . ASP A 1 437 ? 51.676 -7.123 13.353 1.00 64.88 437 ASP A C 1
ATOM 3478 O O . ASP A 1 437 ? 51.903 -7.861 14.319 1.00 64.88 437 ASP A O 1
ATOM 3482 N N . GLN A 1 438 ? 50.631 -6.287 13.360 1.00 67.62 438 GLN A N 1
ATOM 3483 C CA . GLN A 1 438 ? 49.695 -6.219 14.490 1.00 67.62 438 GLN A CA 1
ATOM 3484 C C . GLN A 1 438 ? 48.890 -7.515 14.650 1.00 67.62 438 GLN A C 1
ATOM 3486 O O . GLN A 1 438 ? 48.665 -7.967 15.775 1.00 67.62 438 GLN A O 1
ATOM 3491 N N . SER A 1 439 ? 48.502 -8.150 13.540 1.00 62.84 439 SER A N 1
ATOM 3492 C CA . SER A 1 439 ? 47.760 -9.415 13.571 1.00 62.84 439 SER A CA 1
ATOM 3493 C C . SER A 1 439 ? 48.606 -10.606 14.044 1.00 62.84 439 SER A C 1
ATOM 3495 O O . SER A 1 439 ? 48.097 -11.458 14.772 1.00 62.84 439 SER A O 1
ATOM 3497 N N . TYR A 1 440 ? 49.907 -10.628 13.735 1.00 65.88 440 TYR A N 1
ATOM 3498 C CA . TYR A 1 440 ? 50.820 -11.668 14.224 1.00 65.88 440 TYR A CA 1
ATOM 3499 C C . TYR A 1 440 ? 51.097 -11.550 15.727 1.00 65.88 440 TYR A C 1
ATOM 3501 O O . TYR A 1 440 ? 51.124 -12.557 16.431 1.00 65.88 440 TYR A O 1
ATOM 3509 N N . THR A 1 441 ? 51.217 -10.324 16.241 1.00 66.88 441 THR A N 1
ATOM 3510 C CA . THR A 1 441 ? 51.495 -10.077 17.666 1.00 66.88 441 THR A CA 1
ATOM 3511 C C . THR A 1 441 ? 50.305 -10.450 18.566 1.00 66.88 441 THR A C 1
ATOM 3513 O O . THR A 1 441 ? 50.494 -10.903 19.694 1.00 66.88 441 THR A O 1
ATOM 3516 N N . ALA A 1 442 ? 49.070 -10.323 18.066 1.00 63.94 442 ALA A N 1
ATOM 3517 C CA . ALA A 1 442 ? 47.857 -10.682 18.806 1.00 63.94 442 ALA A CA 1
ATOM 3518 C C . ALA A 1 442 ? 47.647 -12.203 18.954 1.00 63.94 442 ALA A C 1
ATOM 3520 O O . ALA A 1 442 ? 46.962 -12.639 19.878 1.00 63.94 442 ALA A O 1
ATOM 3521 N N . LEU A 1 443 ? 48.240 -13.014 18.071 1.00 62.47 443 LEU A N 1
ATOM 3522 C CA . LEU A 1 443 ? 48.065 -14.471 18.061 1.00 62.47 443 LEU A CA 1
ATOM 3523 C C . LEU A 1 443 ? 49.114 -15.226 18.894 1.00 62.47 443 LEU A C 1
ATOM 3525 O O . LEU A 1 443 ? 48.909 -16.398 19.199 1.00 62.47 443 LEU A O 1
ATOM 3529 N N . THR A 1 444 ? 50.208 -14.576 19.305 1.00 73.25 444 THR A N 1
ATOM 3530 C CA . THR A 1 444 ? 51.322 -15.216 20.033 1.00 73.25 444 THR A CA 1
ATOM 3531 C C . THR A 1 444 ? 51.455 -14.766 21.493 1.00 73.25 444 THR A C 1
ATOM 3533 O O . THR A 1 444 ? 52.550 -14.786 22.055 1.00 73.25 444 THR A O 1
ATOM 3536 N N . GLY A 1 445 ? 50.360 -14.340 22.129 1.00 69.25 445 GLY A N 1
ATOM 3537 C CA . GLY A 1 445 ? 50.363 -13.968 23.548 1.00 69.25 445 GLY A CA 1
ATOM 3538 C C . GLY A 1 445 ? 50.748 -15.144 24.471 1.00 69.25 445 GLY A C 1
ATOM 3539 O O . GLY A 1 445 ? 50.371 -16.284 24.192 1.00 69.25 445 GLY A O 1
ATOM 3540 N N . PRO A 1 446 ? 51.491 -14.902 25.570 1.00 61.12 446 PRO A N 1
ATOM 3541 C CA . PRO A 1 446 ? 52.042 -15.965 26.403 1.00 61.12 446 PRO A CA 1
ATOM 3542 C C . PRO A 1 446 ? 50.942 -16.728 27.150 1.00 61.12 446 PRO A C 1
ATOM 3544 O O . PRO A 1 446 ? 50.142 -16.147 27.888 1.00 61.12 446 PRO A O 1
ATOM 3547 N N . SER A 1 447 ? 50.945 -18.050 26.969 1.00 55.09 447 SER A N 1
ATOM 3548 C CA . SER A 1 447 ? 50.140 -19.008 27.727 1.00 55.09 447 SER A CA 1
ATOM 3549 C C . SER A 1 447 ? 50.446 -18.866 29.219 1.00 55.09 447 SER A C 1
ATOM 3551 O O . SER A 1 447 ? 51.569 -19.130 29.648 1.00 55.09 447 SER A O 1
ATOM 3553 N N . LYS A 1 448 ? 49.459 -18.434 30.008 1.00 59.75 448 LYS A N 1
ATOM 3554 C CA . LYS A 1 448 ? 49.570 -18.359 31.469 1.00 59.75 448 LYS A CA 1
ATOM 3555 C C . LYS A 1 448 ? 49.567 -19.776 32.052 1.00 59.75 448 LYS A C 1
ATOM 3557 O O . LYS A 1 448 ? 48.607 -20.513 31.837 1.00 59.75 448 LYS A O 1
ATOM 3562 N N . SER A 1 449 ? 50.650 -20.124 32.744 1.00 60.94 449 SER A N 1
ATOM 3563 C CA . SER A 1 449 ? 50.791 -21.283 33.638 1.00 60.94 449 SER A CA 1
ATOM 3564 C C . SER A 1 449 ? 50.216 -20.998 35.015 1.00 60.94 449 SER A C 1
ATOM 3566 O O . SER A 1 449 ? 50.477 -19.865 35.492 1.00 60.94 449 SER A O 1
#

Sequence (449 aa):
MSSSSASKHSINVTNSPIQVTLEAECLHLQEEKEAKKEEQKKNGIKFFPFADVPPPSTIPITQSPLTLCKLCKGEYISLYFFTNKGLTDAQSLSHSINEDAFALLPDEQGLHSFVPITTAKAKQSIIENCDLTWTQIDEATHHMIQAMKEAEWPEEHIQALFGFWMNLGMHDWRHDVDESAHQALIIYQATYHRCWQDTLGTTSSFNLKHIDQEALMRIKVKIIDQKYQATEKWAQEVMDKLITTITQLQSNPSSSAASALQHHPSSYNRAPSFSKRPASLPSEATQLLHKWNKSFRAPKEPLLVRTTPYPHVLSVLALTPTSYQLSNAPMLVLKSTNDSASNSNAERAARKNMFTHTSAQDVLPPLALSIAFMHRSAQVQTPYKPDIWEHFIQIANLSQHFDDIPNRLRYSFIVDCPRISHLQSPSNPPSVNMYLDQSYTALTGPSKS

Secondary structure (DSSP, 8-state):
----------------HHHHHHHHHHHHHHHHHHHHHHHHHHTGGGGSPPP--PPPSS---PPPHHHHHHHHTT----GGGGSHHHHHHHHHHHHH--TT-EEEEE-TTS-EEEEEHHHHHHHHH---GGG--HHHHHHHHHHHHHHHHHTT--HHHHHHHHHHHHHHHTSGGGS-S-HHHHHHHHHHHHHHHHHHHHHTTSTT---TTS--HHHHHHHHHHHHHHHHHHHHHHHHHHHHHHHHHHHHHHH-TTSSSSTTSSS-------------PPPPPPHHHHHHHHHHHHHTS--------------------------------------------------------------TT--PPPHHHHHHHHHHHH---SS--HHHHHHHHHHTT-TTT-THHHHHHHH-------------PPPPPHHHHHHHHHHHHHH------

Foldseek 3Di:
DDDDDDDDDDDPPDPDPVNVVVVVVVVVVVVVVVVVVVCCVVCVVVPDDDDPDPPPPDDPLDFAPVQLVCLLVLHDDFLCSQFPVNSVVSVVLVVPDPQPDWDFDQDPVRDTDTHGVSVVVVVPPDDQQLRDDPVRVVRSLVSVLVSCVVSVHDVQLSCLSVLLVVCLCPDPLVVDPDPLSVSLSSVQNRVLSNVQSVCPPHPPHDRNNDDPPVSSVVSSVVSVVVVVVVVVVVVVVLVVVVVVVVVVCVVPVPDPPVVVPPDDDDDDDDDDDDDDDDDDDPPVVVVSVVVVVVVPDDDDDDPPDDDDDDDDDDDDDDDDDDDDDDDDDDDDDDDDDDDDDDDDDDDDDDDDDDDDDDDDDDDDPDPVVVVVVVVCLVDVPDPCQLVVVVVVCVVVVVCVPPVCVSVCSNPHPPPPPDPPPDDPDDPDDVVVVVVVVVVVVVVPDDDDD

Radius of gyration: 43.0 Å; chains: 1; bounding box: 112×100×145 Å